Protein AF-A0A368FN47-F1 (afdb_monomer_lite)

InterPro domains:
  IPR036249 Thioredoxin-like superfamily [SSF52833] (156-264)
  IPR040090 Thioredoxin domain-containing protein 16 [PTHR22699] (63-420)

Sequence (434 aa):
LGLACTETLHDLQLILQKIVSKGLIPLQISCVEDSEHYRCGDYQPEGSYHYLVIEDSAKGAAVYSLERKLNEKNPGATEMAILDALSRHSPHSLTLYASPEADKEVGFVRALSAKELQTINKPPPVEMELFSPTELDLIDTDLLEFRNGEDLDAVEHNLVSYASEKQFNEALNANKELFVLFWSHVHTVSLHAFNLWARTSKKANFGKASHLDVILAHVECHKHADFCHGLTRKDFHTVVAYRDGQNIGSTYYMRDEDFYLQWMYLMLSGPLIELRSDEDVKNAKKGMMFGSVPHPVTIGTFPDRDCTAYQHFSISADRFHGRYFMAVRIDIKPGSTPTVSTYRPFEKQRRRDYEGKFDPASLMGFISTASFPSVVDITNGFTTNLLFRQHRKIAILVASSSFSNASYVSLASRKDARKLAVFTYLDRFVTHPY

Radius of gyration: 25.75 Å; chains: 1; bounding box: 53×81×62 Å

Secondary structure (DSSP, 8-state):
--SSSHHHHHHHHHHHHHH--S--------TTT-TT-GGGGGS-SSS-EEEEEEEETTTEEEEEEEEHHHHTT-HHHHHHHHHHHHHTTSSS-GGGG--TTGGGS----EEPPHHHHHHS-PPPPPP--SS-TTSTTPBPHHHHTTS--TTTT-----PEE--SHHHHHHHHHH-SEEEEEEE-TTSHHHHHHHHHHHHHHHH--HHHHSS--EEEEEEETTT-TTTTTT--TTGGG-EEEEETTEEEEEE-SB--HHHHHHHHHHHHH-SSEE--SHHHHHHHHTT--TTPSP--EEEEEES-SSSHHHHHHHHHHHHTTTTSEEEEEE--STTPPPEEEEE-TTSSS-EEE--S-S-HHHHHHHHHHHHS-SSEE-TT----HHHHS-SSEEEEEEE-TTS--HHHHHHHTSHHHHHHEEEEEEETT-----

Foldseek 3Di:
DDDQQPPLVVVVVVLCVVVPVDDDDDDDDDCVVVVLPLCVVLFDPDFQWDWDWDAAPVPGIWIKTFHCVQQVPFSLQQNLQVQQVVCVRDPHRSSVSRDPRNVPYHHDMDIDDPVNSVVGPGDDQQAFDPAFPLQQFFADLVVQQPDDLPCLQVQAADAAEDQAPVVVQVCLQVFFKEKEAEAEPVGSSLSNLNSQLRVLRVVDDDPPPDPHRHHYHYYHCNNRVVRCPPDDPQSSNKIWMHGNNHTLDIDSTHDHSLSVNLLVLLSVCDLEHEQDDVVSVVCQLLQNDPNHDRAKEKEKEELDCVDSLNVLVSVLSSVCRSRHHYYYYHRVDPPDDIWMWIAGNPAPPGIDTDPDDSNNSNVNSCRRVVRDALEAEQAVHGNHCSQVVDPAAEAEDEEAPPDDCPVVSVLSPDPVSVVRYHHYYYHNPPPDPD

pLDDT: mean 81.01, std 15.06, range [23.81, 98.0]

Structure (mmCIF, N/CA/C/O backbone):
data_AF-A0A368FN47-F1
#
_entry.id   AF-A0A368FN47-F1
#
loop_
_atom_site.group_PDB
_atom_site.id
_atom_site.type_symbol
_atom_site.label_atom_id
_atom_site.label_alt_id
_atom_site.label_comp_id
_atom_site.label_asym_id
_atom_site.label_entity_id
_atom_site.label_seq_id
_atom_site.pdbx_PDB_ins_code
_atom_site.Cartn_x
_atom_site.Cartn_y
_atom_site.Cartn_z
_atom_site.occupancy
_atom_site.B_iso_or_equiv
_atom_site.auth_seq_id
_atom_site.auth_comp_id
_atom_site.auth_asym_id
_atom_site.auth_atom_id
_atom_site.pdbx_PDB_model_num
ATOM 1 N N . LEU A 1 1 ? -17.629 -24.288 20.082 1.00 33.06 1 LEU A N 1
ATOM 2 C CA . LEU A 1 1 ? -16.755 -25.156 19.250 1.00 33.06 1 LEU A CA 1
ATOM 3 C C . LEU A 1 1 ? -15.843 -26.045 20.106 1.00 33.06 1 LEU A C 1
ATOM 5 O O . LEU A 1 1 ? -14.665 -25.773 20.237 1.00 33.06 1 LEU A O 1
ATOM 9 N N . GLY A 1 2 ? -16.407 -27.064 20.764 1.00 23.81 2 GLY A N 1
ATOM 10 C CA . GLY A 1 2 ? -15.672 -27.893 21.728 1.00 23.81 2 GLY A CA 1
ATOM 11 C C . GLY A 1 2 ? -15.013 -29.127 21.104 1.00 23.81 2 GLY A C 1
ATOM 12 O O . GLY A 1 2 ? -15.692 -29.894 20.428 1.00 23.81 2 GLY A O 1
ATOM 13 N N . LEU A 1 3 ? -13.716 -29.287 21.375 1.00 24.83 3 LEU A N 1
ATOM 14 C CA . LEU A 1 3 ? -12.998 -30.473 21.883 1.00 24.83 3 LEU A CA 1
ATOM 15 C C . LEU A 1 3 ? -13.134 -31.877 21.251 1.00 24.83 3 LEU A C 1
ATOM 17 O O . LEU A 1 3 ? -12.485 -32.782 21.752 1.00 24.83 3 LEU A O 1
ATOM 21 N N . ALA A 1 4 ? -13.878 -32.105 20.165 1.00 29.77 4 ALA A N 1
ATOM 22 C CA . ALA A 1 4 ? -13.968 -33.455 19.564 1.00 29.77 4 ALA A CA 1
ATOM 23 C C . ALA A 1 4 ? -13.181 -33.652 18.250 1.00 29.77 4 ALA A C 1
ATOM 25 O O . ALA A 1 4 ? -13.100 -34.768 17.754 1.00 29.77 4 ALA A O 1
ATOM 26 N N . CYS A 1 5 ? -12.602 -32.592 17.677 1.00 39.97 5 CYS A N 1
ATOM 27 C CA . CYS A 1 5 ? -11.922 -32.649 16.373 1.00 39.97 5 CYS A CA 1
ATOM 28 C C . CYS A 1 5 ? -10.387 -32.719 16.455 1.00 39.97 5 CYS A C 1
ATOM 30 O O . CYS A 1 5 ? -9.741 -32.814 15.419 1.00 39.97 5 CYS A O 1
ATOM 32 N N . THR A 1 6 ? -9.784 -32.600 17.638 1.00 43.91 6 THR A N 1
ATOM 33 C CA . THR A 1 6 ? -8.341 -32.343 17.789 1.00 43.91 6 THR A CA 1
ATOM 34 C C . THR A 1 6 ? -7.462 -33.543 17.439 1.00 43.91 6 THR A C 1
ATOM 36 O O . THR A 1 6 ? -6.499 -33.375 16.699 1.00 43.91 6 THR A O 1
ATOM 39 N N . GLU A 1 7 ? -7.799 -34.744 17.911 1.00 44.16 7 GLU A N 1
ATOM 40 C CA . GLU A 1 7 ? -7.008 -35.956 17.633 1.00 44.16 7 GLU A CA 1
ATOM 41 C C . GLU A 1 7 ? -7.224 -36.448 16.194 1.00 44.16 7 GLU A C 1
ATOM 43 O O . GLU A 1 7 ? -6.266 -36.646 15.450 1.00 44.16 7 GLU A O 1
ATOM 48 N N . THR A 1 8 ? -8.480 -36.494 15.740 1.00 51.16 8 THR A N 1
ATOM 49 C CA . THR A 1 8 ? -8.847 -36.957 14.394 1.00 51.16 8 THR A CA 1
ATOM 50 C C . THR A 1 8 ? -8.214 -36.126 13.275 1.00 51.16 8 THR A C 1
ATOM 52 O O . THR A 1 8 ? -7.807 -36.670 12.251 1.00 51.16 8 THR A O 1
ATOM 55 N N . LEU A 1 9 ? -8.116 -34.798 13.442 1.00 53.53 9 LEU A N 1
ATOM 56 C CA . LEU A 1 9 ? -7.470 -33.930 12.449 1.00 53.53 9 LEU A CA 1
ATOM 57 C C . LEU A 1 9 ? -5.953 -34.107 12.420 1.00 53.53 9 LEU A C 1
ATOM 59 O O . LEU A 1 9 ? -5.371 -33.986 11.345 1.00 53.53 9 LEU A O 1
ATOM 63 N N . HIS A 1 10 ? -5.315 -34.386 13.558 1.00 54.47 10 HIS A N 1
ATOM 64 C CA . HIS A 1 10 ? -3.872 -34.611 13.614 1.00 54.47 10 HIS A CA 1
ATOM 65 C C . HIS A 1 10 ? -3.478 -35.923 12.919 1.00 54.47 10 HIS A C 1
ATOM 67 O O . HIS A 1 10 ? -2.545 -35.949 12.113 1.00 54.47 10 HIS A O 1
ATOM 73 N N . ASP A 1 11 ? -4.250 -36.987 13.135 1.00 57.22 11 ASP A N 1
ATOM 74 C CA . ASP A 1 11 ? -4.027 -38.273 12.470 1.00 57.22 11 ASP A CA 1
ATOM 75 C C . ASP A 1 11 ? -4.303 -38.189 10.960 1.00 57.22 11 ASP A C 1
ATOM 77 O O . ASP A 1 11 ? -3.493 -38.642 10.144 1.00 57.22 11 ASP A O 1
ATOM 81 N N . LEU A 1 12 ? -5.371 -37.488 10.563 1.00 58.44 12 LEU A N 1
ATOM 82 C CA . LEU A 1 12 ? -5.640 -37.156 9.161 1.00 58.44 12 LEU A CA 1
ATOM 83 C C . LEU A 1 12 ? -4.515 -36.338 8.521 1.00 58.44 12 LEU A C 1
ATOM 85 O O . LEU A 1 12 ? -4.186 -36.565 7.359 1.00 58.44 12 LEU A O 1
ATOM 89 N N . GLN A 1 13 ? -3.907 -35.394 9.245 1.00 60.94 13 GLN A N 1
ATOM 90 C CA . GLN A 1 13 ? -2.781 -34.601 8.741 1.00 60.94 13 GLN A CA 1
ATOM 91 C C . GLN A 1 13 ? -1.575 -35.483 8.419 1.00 60.94 13 GLN A C 1
ATOM 93 O O . GLN A 1 13 ? -0.986 -35.329 7.350 1.00 60.94 13 GLN A O 1
ATOM 98 N N . LEU A 1 14 ? -1.228 -36.427 9.298 1.00 60.22 14 LEU A N 1
ATOM 99 C CA . LEU A 1 14 ? -0.121 -37.362 9.073 1.00 60.22 14 LEU A CA 1
ATOM 100 C C . LEU A 1 14 ? -0.379 -38.283 7.874 1.00 60.22 14 LEU A C 1
ATOM 102 O O . LEU A 1 14 ? 0.548 -38.611 7.129 1.00 60.22 14 LEU A O 1
ATOM 106 N N . ILE A 1 15 ? -1.634 -38.685 7.669 1.00 59.16 15 ILE A N 1
ATOM 107 C CA . ILE A 1 15 ? -2.058 -39.491 6.518 1.00 59.16 15 ILE A CA 1
ATOM 108 C C . ILE A 1 15 ? -1.993 -38.653 5.230 1.00 59.16 15 ILE A C 1
ATOM 110 O O . ILE A 1 15 ? -1.363 -39.063 4.255 1.00 59.16 15 ILE A O 1
ATOM 114 N N . LEU A 1 16 ? -2.550 -37.439 5.233 1.00 56.25 16 LEU A N 1
ATOM 115 C CA . LEU A 1 16 ? -2.591 -36.547 4.069 1.00 56.25 16 LEU A CA 1
ATOM 116 C C . LEU A 1 16 ? -1.204 -36.025 3.666 1.00 56.25 16 LEU A C 1
ATOM 118 O O . LEU A 1 16 ? -0.924 -35.943 2.473 1.00 56.25 16 LEU A O 1
ATOM 122 N N . GLN A 1 17 ? -0.307 -35.746 4.618 1.00 58.97 17 GLN A N 1
ATOM 123 C CA . GLN A 1 17 ? 1.086 -35.361 4.338 1.00 58.97 17 GLN A CA 1
ATOM 124 C C . GLN A 1 17 ? 1.884 -36.477 3.652 1.00 58.97 17 GLN A C 1
ATOM 126 O O . GLN A 1 17 ? 2.775 -36.194 2.853 1.00 58.97 17 GLN A O 1
ATOM 131 N N . LYS A 1 18 ? 1.569 -37.748 3.933 1.00 56.00 18 LYS A N 1
ATOM 132 C CA . LYS A 1 18 ? 2.198 -38.896 3.258 1.00 56.00 18 LYS A CA 1
ATOM 133 C C . LYS A 1 18 ? 1.687 -39.100 1.831 1.00 56.00 18 LYS A C 1
ATOM 135 O O . LYS A 1 18 ? 2.400 -39.683 1.019 1.00 56.00 18 LYS A O 1
ATOM 140 N N . ILE A 1 19 ? 0.470 -38.646 1.531 1.00 51.50 19 ILE A N 1
ATOM 141 C CA . ILE A 1 19 ? -0.218 -38.895 0.255 1.00 51.50 19 ILE A CA 1
ATOM 142 C C . ILE A 1 19 ? -0.061 -37.714 -0.709 1.00 51.50 19 ILE A C 1
ATOM 144 O O . ILE A 1 19 ? 0.138 -37.906 -1.907 1.00 51.50 19 ILE A O 1
ATOM 148 N N . VAL A 1 20 ? -0.122 -36.485 -0.197 1.00 46.91 20 VAL A N 1
ATOM 149 C CA . VAL A 1 20 ? -0.069 -35.254 -0.987 1.00 46.91 20 VAL A CA 1
ATOM 150 C C . VAL A 1 20 ? 1.291 -34.603 -0.762 1.00 46.91 20 VAL A C 1
ATOM 152 O O . VAL A 1 20 ? 1.504 -33.882 0.207 1.00 46.91 20 VAL A O 1
ATOM 155 N N . SER A 1 21 ? 2.229 -34.831 -1.681 1.00 38.84 21 SER A N 1
ATOM 156 C CA . SER A 1 21 ? 3.610 -34.318 -1.628 1.00 38.84 21 SER A CA 1
ATOM 157 C C . SER A 1 21 ? 3.747 -32.785 -1.732 1.00 38.84 21 SER A C 1
ATOM 159 O O . SER A 1 21 ? 4.851 -32.277 -1.930 1.00 38.84 21 SER A O 1
ATOM 161 N N . LYS A 1 22 ? 2.653 -32.019 -1.599 1.00 38.44 22 LYS A N 1
ATOM 162 C CA . LYS A 1 22 ? 2.645 -30.552 -1.659 1.00 38.44 22 LYS A CA 1
ATOM 163 C C . LYS A 1 22 ? 1.652 -29.927 -0.669 1.00 38.44 22 LYS A C 1
ATOM 165 O O . LYS A 1 22 ? 0.445 -30.018 -0.849 1.00 38.44 22 LYS A O 1
ATOM 170 N N . GLY A 1 23 ? 2.197 -29.201 0.309 1.00 46.88 23 GLY A N 1
ATOM 171 C CA . GLY A 1 23 ? 1.716 -27.866 0.689 1.00 46.88 23 GLY A CA 1
ATOM 172 C C . GLY A 1 23 ? 0.364 -27.712 1.390 1.00 46.88 23 GLY A C 1
ATOM 173 O O . GLY A 1 23 ? -0.239 -26.654 1.244 1.00 46.88 23 GLY A O 1
ATOM 174 N N . LEU A 1 24 ? -0.119 -28.687 2.166 1.00 44.19 24 LEU A N 1
ATOM 175 C CA . LEU A 1 24 ? -1.208 -28.412 3.114 1.00 44.19 24 LEU A CA 1
ATOM 176 C C . LEU A 1 24 ? -0.642 -27.645 4.321 1.00 44.19 24 LEU A C 1
ATOM 178 O O . LEU A 1 24 ? 0.086 -28.217 5.129 1.00 44.19 24 LEU A O 1
ATOM 182 N N . ILE A 1 25 ? -0.974 -26.356 4.441 1.00 45.34 25 ILE A N 1
ATOM 183 C CA . ILE A 1 25 ? -0.732 -25.553 5.649 1.00 45.34 25 ILE A CA 1
ATOM 184 C C . ILE A 1 25 ? -2.062 -25.480 6.412 1.00 45.34 25 ILE A C 1
ATOM 186 O O . ILE A 1 25 ? -2.917 -24.662 6.065 1.00 45.34 25 ILE A O 1
ATOM 190 N N . PRO A 1 26 ? -2.305 -26.354 7.404 1.00 51.38 26 PRO A N 1
ATOM 191 C CA . PRO A 1 26 ? -3.544 -26.311 8.161 1.00 51.38 26 PRO A CA 1
ATOM 192 C C . PRO A 1 26 ? -3.530 -25.125 9.132 1.00 51.38 26 PRO A C 1
ATOM 194 O O . PRO A 1 26 ? -2.613 -24.975 9.936 1.00 51.38 26 PRO A O 1
ATOM 197 N N . LEU A 1 27 ? -4.584 -24.310 9.092 1.00 50.06 27 LEU A N 1
ATOM 198 C CA . LEU A 1 27 ? -4.884 -23.328 10.130 1.00 50.06 27 LEU A CA 1
ATOM 199 C C . LEU A 1 27 ? -6.083 -23.836 10.933 1.00 50.06 27 LEU A C 1
ATOM 201 O O . LEU A 1 27 ? -7.222 -23.774 10.468 1.00 50.06 27 LEU A O 1
ATOM 205 N N . GLN A 1 28 ? -5.822 -24.364 12.128 1.00 60.69 28 GLN A N 1
ATOM 206 C CA . GLN A 1 28 ? -6.863 -24.802 13.052 1.00 60.69 28 GLN A CA 1
ATOM 207 C C . GLN A 1 28 ? -7.234 -23.653 13.989 1.00 60.69 28 GLN A C 1
ATOM 209 O O . GLN A 1 28 ? -6.372 -23.079 14.645 1.00 60.69 28 GLN A O 1
ATOM 214 N N . ILE A 1 29 ? -8.525 -23.326 14.051 1.00 58.56 29 ILE A N 1
ATOM 215 C CA . ILE A 1 29 ? -9.045 -22.228 14.870 1.00 58.56 29 ILE A CA 1
ATOM 216 C C . ILE A 1 29 ? -10.121 -22.789 15.792 1.00 58.56 29 ILE A C 1
ATOM 218 O O . ILE A 1 29 ? -11.142 -23.302 15.329 1.00 58.56 29 ILE A O 1
ATOM 222 N N . SER A 1 30 ? -9.888 -22.692 17.099 1.00 61.06 30 SER A N 1
ATOM 223 C CA . SER A 1 30 ? -10.797 -23.166 18.143 1.00 61.06 30 SER A CA 1
ATOM 224 C C . SER A 1 30 ? -11.389 -21.974 18.887 1.00 61.06 30 SER A C 1
ATOM 226 O O . SER A 1 30 ? -10.817 -21.502 19.858 1.00 61.06 30 SER A O 1
ATOM 228 N N . CYS A 1 31 ? -12.576 -21.509 18.489 1.00 58.16 31 CYS A N 1
ATOM 229 C CA . CYS A 1 31 ? -13.239 -20.371 19.153 1.00 58.16 31 CYS A CA 1
ATOM 230 C C . CYS A 1 31 ? -13.779 -20.676 20.565 1.00 58.16 31 CYS A C 1
ATOM 232 O O . CYS A 1 31 ? -14.577 -19.911 21.098 1.00 58.16 31 CYS A O 1
ATOM 234 N N . VAL A 1 32 ? -13.449 -21.837 21.139 1.00 56.22 32 VAL A N 1
ATOM 235 C CA . VAL A 1 32 ? -13.747 -22.174 22.546 1.00 56.22 32 VAL A CA 1
ATOM 236 C C . VAL A 1 32 ? -12.512 -22.056 23.403 1.00 56.22 32 VAL A C 1
ATOM 238 O O . VAL A 1 32 ? -12.611 -21.576 24.524 1.00 56.22 32 VAL A O 1
ATOM 241 N N . GLU A 1 33 ? -11.377 -22.511 22.886 1.00 53.16 33 GLU A N 1
ATOM 242 C CA . GLU A 1 33 ? -10.095 -22.402 23.578 1.00 53.16 33 GLU A CA 1
ATOM 243 C C . GLU A 1 33 ? -9.494 -21.007 23.384 1.00 53.16 33 GLU A C 1
ATOM 245 O O . GLU A 1 33 ? -8.881 -20.474 24.300 1.00 53.16 33 GLU A O 1
ATOM 250 N N . ASP A 1 34 ? -9.752 -20.394 22.228 1.00 57.12 34 ASP A N 1
ATOM 251 C CA . ASP A 1 34 ? -9.380 -19.028 21.883 1.00 57.12 34 ASP A CA 1
ATOM 252 C C . ASP A 1 34 ? -10.606 -18.291 21.321 1.00 57.12 34 ASP A C 1
ATOM 254 O O . ASP A 1 34 ? -10.764 -18.082 20.116 1.00 57.12 34 ASP A O 1
ATOM 258 N N . SER A 1 35 ? -11.541 -17.945 22.213 1.00 54.81 35 SER A N 1
ATOM 259 C CA . SER A 1 35 ? -12.765 -17.210 21.855 1.00 54.81 35 SER A CA 1
ATOM 260 C C . SER A 1 35 ? -12.498 -15.825 21.268 1.00 54.81 35 SER A C 1
ATOM 262 O O . SER A 1 35 ? -13.383 -15.251 20.636 1.00 54.81 35 SER A O 1
ATOM 264 N N . GLU A 1 36 ? -11.293 -15.300 21.478 1.00 50.34 36 GLU A N 1
ATOM 265 C CA . GLU A 1 36 ? -10.853 -13.991 21.011 1.00 50.34 36 GLU A CA 1
ATOM 266 C C . GLU A 1 36 ? -10.121 -14.058 19.661 1.00 50.34 36 GLU A C 1
ATOM 268 O O . GLU A 1 36 ? -9.811 -13.013 19.091 1.00 50.34 36 GLU A O 1
ATOM 273 N N . HIS A 1 37 ? -9.885 -15.253 19.103 1.00 60.81 37 HIS A N 1
ATOM 274 C CA . HIS A 1 37 ? -9.232 -15.406 17.807 1.00 60.81 37 HIS A CA 1
ATOM 275 C C . HIS A 1 37 ? -9.974 -14.610 16.720 1.00 60.81 37 HIS A C 1
ATOM 277 O O . HIS A 1 37 ? -11.171 -14.792 16.495 1.00 60.81 37 HIS A O 1
ATOM 283 N N . TYR A 1 38 ? -9.258 -13.769 15.969 1.00 57.03 38 TYR A N 1
ATOM 284 C CA . TYR A 1 38 ? -9.847 -12.792 15.042 1.00 57.03 38 TYR A CA 1
ATOM 285 C C . TYR A 1 38 ? -10.883 -13.326 14.035 1.00 57.03 38 TYR A C 1
ATOM 287 O O . TYR A 1 38 ? -11.814 -12.610 13.678 1.00 57.03 38 TYR A O 1
ATOM 295 N N . ARG A 1 39 ? -10.748 -14.577 13.577 1.00 59.06 39 ARG A N 1
ATOM 296 C CA . ARG A 1 39 ? -11.700 -15.213 12.637 1.00 59.06 39 ARG A CA 1
ATOM 297 C C . ARG A 1 39 ? -12.957 -15.782 13.295 1.00 59.06 39 ARG A C 1
ATOM 299 O O . ARG A 1 39 ? -13.860 -16.229 12.596 1.00 59.06 39 ARG A O 1
ATOM 306 N N . CYS A 1 40 ? -13.039 -15.798 14.622 1.00 61.09 40 CYS A N 1
ATOM 307 C CA . CYS A 1 40 ? -14.207 -16.316 15.333 1.00 61.09 40 CYS A CA 1
ATOM 308 C C . CYS A 1 40 ? -15.443 -15.429 15.166 1.00 61.09 40 CYS A C 1
ATOM 310 O O . CYS A 1 40 ? -16.562 -15.930 15.237 1.00 61.09 40 CYS A O 1
ATOM 312 N N . GLY A 1 41 ? -15.251 -14.140 14.864 1.00 55.88 41 GLY A N 1
ATOM 313 C CA . GLY A 1 41 ? -16.331 -13.217 14.513 1.00 55.88 41 GLY A CA 1
ATOM 314 C C . GLY A 1 41 ? -16.875 -13.374 13.086 1.00 55.88 41 GLY A C 1
ATOM 315 O O . GLY A 1 41 ? -17.918 -12.797 12.783 1.00 55.88 41 GLY A O 1
ATOM 316 N N . ASP A 1 42 ? -16.208 -14.148 12.221 1.00 56.16 42 ASP A N 1
ATOM 317 C CA . ASP A 1 42 ? -16.596 -14.315 10.810 1.00 56.16 42 ASP A CA 1
ATOM 318 C C . ASP A 1 42 ? -17.756 -15.312 10.616 1.00 56.16 42 ASP A C 1
ATOM 320 O O . ASP A 1 42 ? -18.324 -15.409 9.526 1.00 56.16 42 ASP A O 1
ATOM 324 N N . TYR A 1 43 ? -18.115 -16.071 11.657 1.00 57.72 43 TYR A N 1
ATOM 325 C CA . TYR A 1 43 ? -19.076 -17.172 11.584 1.00 57.72 43 TYR A CA 1
ATOM 326 C C . TYR A 1 43 ? -20.143 -17.070 12.678 1.00 57.72 43 TYR A C 1
ATOM 328 O O . TYR A 1 43 ? -19.970 -16.377 13.678 1.00 57.72 43 TYR A O 1
ATOM 336 N N . GLN A 1 44 ? -21.278 -17.758 12.492 1.00 54.62 44 GLN A N 1
ATOM 337 C CA . GLN A 1 44 ? -22.365 -17.699 13.473 1.00 54.62 44 GLN A CA 1
ATOM 338 C C . GLN A 1 44 ? -21.911 -18.238 14.847 1.00 54.62 44 GLN A C 1
ATOM 340 O O . GLN A 1 44 ? -21.412 -19.364 14.912 1.00 54.62 44 GLN A O 1
ATOM 345 N N . PRO A 1 45 ? -22.127 -17.480 15.940 1.00 48.66 45 PRO A N 1
ATOM 346 C CA . PRO A 1 45 ? -21.812 -17.924 17.299 1.00 48.66 45 PRO A CA 1
ATOM 347 C C . PRO A 1 45 ? -22.804 -18.977 17.819 1.00 48.66 45 PRO A C 1
ATOM 349 O O . PRO A 1 45 ? -22.489 -19.727 18.743 1.00 48.66 45 PRO A O 1
ATOM 352 N N . GLU A 1 46 ? -23.999 -19.044 17.226 1.00 45.53 46 GLU A N 1
ATOM 353 C CA . GLU A 1 46 ? -25.068 -19.961 17.612 1.00 45.53 46 GLU A CA 1
ATOM 354 C C . GLU A 1 46 ? -25.133 -21.165 16.664 1.00 45.53 46 GLU A C 1
ATOM 356 O O . GLU A 1 46 ? -25.232 -21.031 15.446 1.00 45.53 46 GLU A O 1
ATOM 361 N N . GLY A 1 47 ? -25.094 -22.365 17.247 1.00 52.59 47 GLY A N 1
ATOM 362 C CA . GLY A 1 47 ? -25.098 -23.637 16.527 1.00 52.59 47 GLY A CA 1
ATOM 363 C C . GLY A 1 47 ? -23.774 -24.392 16.638 1.00 52.59 47 GLY A C 1
ATOM 364 O O . GLY A 1 47 ? -22.714 -23.834 16.905 1.00 52.59 47 GLY A O 1
ATOM 365 N N . SER A 1 48 ? -23.835 -25.711 16.493 1.00 51.53 48 SER A N 1
ATOM 366 C CA . SER A 1 48 ? -22.674 -26.582 16.629 1.00 51.53 48 SER A CA 1
ATOM 367 C C . SER A 1 48 ? -22.162 -26.977 15.243 1.00 51.53 48 SER A C 1
ATOM 369 O O . SER A 1 48 ? -22.389 -28.084 14.769 1.00 51.53 48 SER A O 1
ATOM 371 N N . TYR A 1 49 ? -21.499 -26.039 14.569 1.00 60.12 49 TYR A N 1
ATOM 372 C CA . TYR A 1 49 ? -20.948 -26.239 13.226 1.00 60.12 49 TYR A CA 1
ATOM 373 C C . TYR A 1 49 ? -19.424 -26.147 13.261 1.00 60.12 49 TYR A C 1
ATOM 375 O O . TYR A 1 49 ? -18.884 -25.207 13.832 1.00 60.12 49 TYR A O 1
ATOM 383 N N . HIS A 1 50 ? -18.728 -27.081 12.620 1.00 69.31 50 HIS A N 1
ATOM 384 C CA . HIS A 1 50 ? -17.340 -26.885 12.215 1.00 69.31 50 HIS A CA 1
ATOM 385 C C . HIS A 1 50 ? -17.340 -26.428 10.752 1.00 69.31 50 HIS A C 1
ATOM 387 O O . HIS A 1 50 ? -18.041 -27.009 9.925 1.00 69.31 50 HIS A O 1
ATOM 393 N N . TYR A 1 51 ? -16.599 -25.369 10.427 1.00 75.62 51 TYR A N 1
ATOM 394 C CA . TYR A 1 51 ? -16.421 -24.939 9.040 1.00 75.62 51 TYR A CA 1
ATOM 395 C C . TYR A 1 51 ? -15.080 -25.454 8.528 1.00 75.62 51 TYR A C 1
ATOM 397 O O . TYR A 1 51 ? -14.056 -25.276 9.184 1.00 75.62 51 TYR A O 1
ATOM 405 N N . LEU A 1 52 ? -15.091 -26.078 7.354 1.00 77.69 52 LEU A N 1
ATOM 406 C CA . LEU A 1 52 ? -13.894 -26.492 6.632 1.00 77.69 52 LEU A CA 1
ATOM 407 C C . LEU A 1 52 ? -13.784 -25.637 5.370 1.00 77.69 52 LEU A C 1
ATOM 409 O O . LEU A 1 52 ? -14.662 -25.677 4.510 1.00 77.69 52 LEU A O 1
ATOM 413 N N . VAL A 1 53 ? -12.719 -24.844 5.278 1.00 75.81 53 VAL A N 1
ATOM 414 C CA . VAL A 1 53 ? -12.419 -24.024 4.099 1.00 75.81 53 VAL A CA 1
ATOM 415 C C . VAL A 1 53 ? -11.315 -24.714 3.314 1.00 75.81 53 VAL A C 1
ATOM 417 O O . VAL A 1 53 ? -10.249 -24.980 3.863 1.00 75.81 53 VAL A O 1
ATOM 420 N N . ILE A 1 54 ? -11.577 -25.008 2.043 1.00 74.25 54 ILE A N 1
ATOM 421 C CA . ILE A 1 54 ? -10.615 -25.619 1.124 1.00 74.25 54 ILE A CA 1
ATOM 422 C C . ILE A 1 54 ? -10.333 -24.609 0.018 1.00 74.25 54 ILE A C 1
ATOM 424 O O . ILE A 1 54 ? -11.239 -24.244 -0.731 1.00 74.25 54 ILE A O 1
ATOM 428 N N . GLU A 1 55 ? -9.087 -24.155 -0.086 1.00 69.06 55 GLU A N 1
ATOM 429 C CA . GLU A 1 55 ? -8.635 -23.313 -1.193 1.00 69.06 55 GLU A CA 1
ATOM 430 C C . GLU A 1 55 ? -8.117 -24.194 -2.330 1.00 69.06 55 GLU A C 1
ATOM 432 O O . GLU A 1 55 ? -7.049 -24.796 -2.247 1.00 69.06 55 GLU A O 1
ATOM 437 N N . ASP A 1 56 ? -8.906 -24.292 -3.398 1.00 66.88 56 ASP A N 1
ATOM 438 C CA . ASP A 1 56 ? -8.556 -25.028 -4.606 1.00 66.88 56 ASP A CA 1
ATOM 439 C C . ASP A 1 56 ? -8.004 -24.048 -5.648 1.00 66.88 56 ASP A C 1
ATOM 441 O O . ASP A 1 56 ? -8.691 -23.118 -6.072 1.00 66.88 56 ASP A O 1
ATOM 445 N N . SER A 1 57 ? -6.760 -24.257 -6.081 1.00 63.19 57 SER A N 1
ATOM 446 C CA . SER A 1 57 ? -6.106 -23.389 -7.074 1.00 63.19 57 SER A CA 1
ATOM 447 C C . SER A 1 57 ? -6.846 -23.300 -8.419 1.00 63.19 57 SER A C 1
ATOM 449 O O . SER A 1 57 ? -6.708 -22.300 -9.119 1.00 63.19 57 SER A O 1
ATOM 451 N N . ALA A 1 58 ? -7.651 -24.307 -8.774 1.00 67.06 58 ALA A N 1
ATOM 452 C CA . ALA A 1 58 ? -8.417 -24.346 -10.015 1.00 67.06 58 ALA A CA 1
ATOM 453 C C . ALA A 1 58 ? -9.872 -23.884 -9.836 1.00 67.06 58 ALA A C 1
ATOM 455 O O . ALA A 1 58 ? -10.439 -23.277 -10.745 1.00 67.06 58 ALA A O 1
ATOM 456 N N . LYS A 1 59 ? -10.496 -24.185 -8.689 1.00 68.94 59 LYS A N 1
ATOM 457 C CA . LYS A 1 59 ? -11.934 -23.931 -8.446 1.00 68.94 59 LYS A CA 1
ATOM 458 C C . LYS A 1 59 ? -12.219 -22.770 -7.487 1.00 68.94 59 LYS A C 1
ATOM 460 O O . LYS A 1 59 ? -13.379 -22.392 -7.325 1.00 68.94 59 LYS A O 1
ATOM 465 N N . GLY A 1 60 ? -11.187 -22.191 -6.880 1.00 69.88 60 GLY A N 1
ATOM 466 C CA . GLY A 1 60 ? -11.305 -21.185 -5.829 1.00 69.88 60 GLY A CA 1
ATOM 467 C C . GLY A 1 60 ? -11.642 -21.787 -4.461 1.00 69.88 60 GLY A C 1
ATOM 468 O O . GLY A 1 60 ? -11.626 -23.001 -4.263 1.00 69.88 60 GLY A O 1
ATOM 469 N N . ALA A 1 61 ? -11.938 -20.924 -3.489 1.00 74.50 61 ALA A N 1
ATOM 470 C CA . ALA A 1 61 ? -12.263 -21.356 -2.133 1.00 74.50 61 ALA A CA 1
ATOM 471 C C . ALA A 1 61 ? -13.671 -21.970 -2.049 1.00 74.50 61 ALA A C 1
ATOM 473 O O . ALA A 1 61 ? -14.657 -21.352 -2.456 1.00 74.50 61 ALA A O 1
ATOM 474 N N . ALA A 1 62 ? -13.770 -23.157 -1.456 1.00 79.31 62 ALA A N 1
ATOM 475 C CA . ALA A 1 62 ? -15.025 -23.799 -1.087 1.00 79.31 62 ALA A CA 1
ATOM 476 C C . ALA A 1 62 ? -15.156 -23.867 0.438 1.00 79.31 62 ALA A C 1
ATOM 478 O O . ALA A 1 62 ? -14.186 -24.137 1.147 1.00 79.31 62 ALA A O 1
ATOM 479 N N . VAL A 1 63 ? -16.367 -23.631 0.944 1.00 81.94 63 VAL A N 1
ATOM 480 C CA . VAL A 1 63 ? -16.668 -23.690 2.379 1.00 81.94 63 VAL A CA 1
ATOM 481 C C . VAL A 1 63 ? -17.651 -24.820 2.634 1.00 81.94 63 VAL A C 1
ATOM 483 O O . VAL A 1 63 ? -18.722 -24.877 2.028 1.00 81.94 63 VAL A O 1
ATOM 486 N N . TYR A 1 64 ? -17.295 -25.698 3.559 1.00 84.94 64 TYR A N 1
ATOM 487 C CA . TYR A 1 64 ? -18.094 -26.835 3.977 1.00 84.94 64 TYR A CA 1
ATOM 488 C C . TYR A 1 64 ? -18.536 -26.666 5.425 1.00 84.94 64 TYR A C 1
ATOM 490 O O . TYR A 1 64 ? -17.753 -26.247 6.276 1.00 84.94 64 TYR A O 1
ATOM 498 N N . SER A 1 65 ? -19.786 -27.018 5.713 1.00 83.88 65 SER A N 1
ATOM 499 C CA . SER A 1 65 ? -20.284 -27.183 7.074 1.00 83.88 65 SER A CA 1
ATOM 500 C C . SER A 1 65 ? -20.227 -28.652 7.479 1.00 83.88 65 SER A C 1
ATOM 502 O O . SER A 1 65 ? -20.785 -29.518 6.80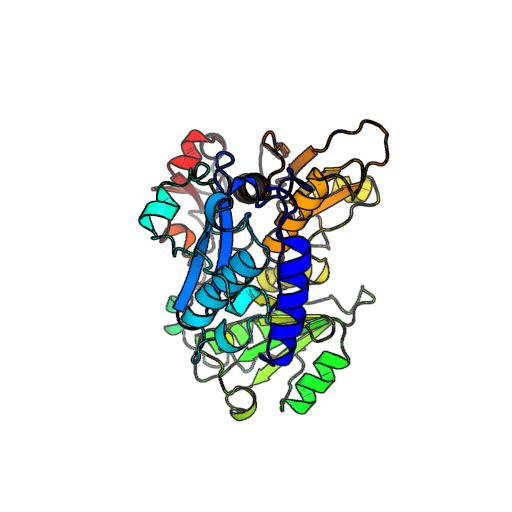0 1.00 83.88 65 SER A O 1
ATOM 504 N N . LEU A 1 66 ? -19.604 -28.895 8.622 1.00 82.19 66 LEU A N 1
ATOM 505 C CA . LEU A 1 66 ? -19.536 -30.160 9.336 1.00 82.19 66 LEU A CA 1
ATOM 506 C C . LEU A 1 66 ? -20.389 -30.001 10.598 1.00 82.19 66 LEU A C 1
ATOM 508 O O . LEU A 1 66 ? -19.957 -29.433 11.605 1.00 82.19 66 LEU A O 1
ATOM 512 N N . GLU A 1 67 ? -21.645 -30.431 10.532 1.00 76.88 67 GLU A N 1
ATOM 513 C CA . GLU A 1 67 ? -22.561 -30.320 11.667 1.00 76.88 67 GLU A CA 1
ATOM 514 C C . GLU A 1 67 ? -22.113 -31.240 12.798 1.00 76.88 67 GLU A C 1
ATOM 516 O O . GLU A 1 67 ? -22.084 -32.463 12.657 1.00 76.88 67 GLU A O 1
ATOM 521 N N . ARG A 1 68 ? -21.791 -30.659 13.953 1.00 72.00 68 ARG A N 1
ATOM 522 C CA . ARG A 1 68 ? -21.299 -31.401 15.112 1.00 72.00 68 ARG A CA 1
ATOM 523 C C . ARG A 1 68 ? -22.326 -32.425 15.587 1.00 72.00 68 ARG A C 1
ATOM 525 O O . ARG A 1 68 ? -21.953 -33.556 15.837 1.00 72.00 68 ARG A O 1
ATOM 532 N N . LYS A 1 69 ? -23.624 -32.093 15.612 1.00 77.50 69 LYS A N 1
ATOM 533 C CA . LYS A 1 69 ? -24.687 -33.045 16.014 1.00 77.50 69 LYS A CA 1
ATOM 534 C C . LYS A 1 69 ? -24.714 -34.325 15.171 1.00 77.50 69 LYS A C 1
ATOM 536 O O . LYS A 1 69 ? -25.175 -35.360 15.648 1.00 77.50 69 LYS A O 1
ATOM 541 N N . LEU A 1 70 ? -24.275 -34.237 13.915 1.00 76.88 70 LEU A N 1
ATOM 542 C CA . LEU A 1 70 ? -24.270 -35.360 12.981 1.00 76.88 70 LEU A CA 1
ATOM 543 C C . LEU A 1 70 ? -22.957 -36.150 13.031 1.00 76.88 70 LEU A C 1
ATOM 545 O O . LEU A 1 70 ? -22.976 -37.344 12.760 1.00 76.88 70 LEU A O 1
ATOM 549 N N . ASN A 1 71 ? -21.851 -35.512 13.424 1.00 78.94 71 ASN A N 1
ATOM 550 C CA . ASN A 1 71 ? -20.508 -36.097 13.368 1.00 78.94 71 ASN A CA 1
ATOM 551 C C . ASN A 1 71 ? -19.866 -36.371 14.747 1.00 78.94 71 ASN A C 1
ATOM 553 O O . ASN A 1 71 ? -18.850 -37.050 14.813 1.00 78.94 71 ASN A O 1
ATOM 557 N N . GLU A 1 72 ? -20.437 -35.887 15.860 1.00 72.31 72 GLU A N 1
ATOM 558 C CA . GLU A 1 72 ? -19.843 -36.012 17.209 1.00 72.31 72 GLU A CA 1
ATOM 559 C C . GLU A 1 72 ? -19.992 -37.397 17.842 1.00 72.31 72 GLU A C 1
ATOM 561 O O . GLU A 1 72 ? -19.376 -37.672 18.868 1.00 72.31 72 GLU A O 1
ATOM 566 N N . LYS A 1 73 ? -20.829 -38.264 17.263 1.00 69.56 73 LYS A N 1
ATOM 567 C CA . LYS A 1 73 ? -21.117 -39.586 17.833 1.00 69.56 73 LYS A CA 1
ATOM 568 C C . LYS A 1 73 ? -19.924 -40.540 17.745 1.00 69.56 73 LYS A C 1
ATOM 570 O O . LYS A 1 73 ? -19.811 -41.417 18.594 1.00 69.56 73 LYS A O 1
ATOM 575 N N . ASN A 1 74 ? -19.064 -40.373 16.738 1.00 71.00 74 ASN A N 1
ATOM 576 C CA . ASN A 1 74 ? -17.856 -41.170 16.538 1.00 71.00 74 ASN A CA 1
ATOM 577 C C . ASN A 1 74 ? -16.777 -40.307 15.840 1.00 71.00 74 ASN A C 1
ATOM 579 O O . ASN A 1 74 ? -17.086 -39.707 14.806 1.00 71.00 74 ASN A O 1
ATOM 583 N N . PRO A 1 75 ? -15.525 -40.256 16.340 1.00 69.44 75 PRO A N 1
ATOM 584 C CA . PRO A 1 75 ? -14.397 -39.630 15.643 1.00 69.44 75 PRO A CA 1
ATOM 585 C C . PRO A 1 75 ? -14.274 -40.032 14.163 1.00 69.44 75 PRO A C 1
ATOM 587 O O . PRO A 1 75 ? -14.037 -39.166 13.319 1.00 69.44 75 PRO A O 1
ATOM 590 N N . GLY A 1 76 ? -14.543 -41.300 13.828 1.00 78.50 76 GLY A N 1
ATOM 591 C CA . GLY A 1 76 ? -14.503 -41.809 12.454 1.00 78.50 76 GLY A CA 1
ATOM 592 C C . GLY A 1 76 ? -15.523 -41.157 11.509 1.00 78.50 76 GLY A C 1
ATOM 593 O O . GLY A 1 76 ? -15.249 -40.992 10.323 1.00 78.50 76 GLY A O 1
ATOM 594 N N . ALA A 1 77 ? -16.665 -40.682 12.021 1.00 83.12 77 ALA A N 1
ATOM 595 C CA . ALA A 1 77 ? -17.641 -39.948 11.211 1.00 83.12 77 ALA A CA 1
ATOM 596 C C . ALA A 1 77 ? -17.109 -38.563 10.804 1.00 83.12 77 ALA A C 1
ATOM 598 O O . ALA A 1 77 ? -17.287 -38.129 9.667 1.00 83.12 77 ALA A O 1
ATOM 599 N N . THR A 1 78 ? -16.403 -37.879 11.709 1.00 80.44 78 THR A N 1
ATOM 600 C CA . THR A 1 78 ? -15.758 -36.595 11.393 1.00 80.44 78 THR A CA 1
ATOM 601 C C . THR A 1 78 ? -14.635 -36.783 10.375 1.00 80.44 78 THR A C 1
ATOM 603 O O . THR A 1 78 ? -14.531 -35.999 9.432 1.00 80.44 78 THR A O 1
ATOM 606 N N . GLU A 1 79 ? -13.836 -37.843 10.524 1.00 81.50 79 GLU A N 1
ATOM 607 C CA . GLU A 1 79 ? -12.796 -38.204 9.560 1.00 81.50 79 GLU A CA 1
ATOM 608 C C . GLU A 1 79 ? -13.378 -38.422 8.159 1.00 81.50 79 GLU A C 1
ATOM 610 O O . GLU A 1 79 ? -12.955 -37.777 7.198 1.00 81.50 79 GLU A O 1
ATOM 615 N N . MET A 1 80 ? -14.407 -39.267 8.057 1.00 85.19 80 MET A N 1
ATOM 616 C CA . MET A 1 80 ? -15.068 -39.573 6.790 1.00 85.19 80 MET A CA 1
ATOM 617 C C . MET A 1 80 ? -15.688 -38.322 6.148 1.00 85.19 80 MET A C 1
ATOM 619 O O . MET A 1 80 ? -15.608 -38.137 4.935 1.00 85.19 80 MET A O 1
ATOM 623 N N . ALA A 1 81 ? -16.247 -37.415 6.955 1.00 86.69 81 ALA A N 1
ATOM 624 C CA . ALA A 1 81 ? -16.812 -36.154 6.480 1.00 86.69 81 ALA A CA 1
ATOM 625 C C . ALA A 1 81 ? -15.735 -35.217 5.896 1.00 86.69 81 ALA A C 1
ATOM 627 O O . ALA A 1 81 ? -15.958 -34.556 4.880 1.00 86.69 81 ALA A O 1
ATOM 628 N N . ILE A 1 82 ? -14.550 -35.169 6.512 1.00 84.94 82 ILE A N 1
ATOM 629 C CA . ILE A 1 82 ? -13.409 -34.391 6.010 1.00 84.94 82 ILE A CA 1
ATOM 630 C C . ILE A 1 82 ? -12.857 -35.019 4.725 1.00 84.94 82 ILE A C 1
ATOM 632 O O . ILE A 1 82 ? -12.632 -34.304 3.746 1.00 84.94 82 ILE A O 1
ATOM 636 N N . LEU A 1 83 ? -12.675 -36.343 4.695 1.00 83.94 83 LEU A N 1
ATOM 637 C CA . LEU A 1 83 ? -12.190 -37.054 3.511 1.00 83.94 83 LEU A CA 1
ATOM 638 C C . LEU A 1 83 ? -13.149 -36.910 2.326 1.00 83.94 83 LEU A C 1
ATOM 640 O O . LEU A 1 83 ? -12.683 -36.690 1.208 1.00 83.94 83 LEU A O 1
ATOM 644 N N . ASP A 1 84 ? -14.465 -36.957 2.544 1.00 87.25 84 ASP A N 1
ATOM 645 C CA . ASP A 1 84 ? -15.457 -36.693 1.494 1.00 87.25 84 ASP A CA 1
ATOM 646 C C . ASP A 1 84 ? -15.338 -35.261 0.946 1.00 87.25 84 ASP A C 1
ATOM 648 O O . ASP A 1 84 ? -15.313 -35.057 -0.270 1.00 87.25 84 ASP A O 1
ATOM 652 N N . ALA A 1 85 ? -15.181 -34.257 1.816 1.00 85.94 85 ALA A N 1
ATOM 653 C CA . ALA A 1 85 ? -14.991 -32.875 1.377 1.00 85.94 85 ALA A CA 1
ATOM 654 C C . ALA A 1 85 ? -13.720 -32.706 0.535 1.00 85.94 85 ALA A C 1
ATOM 656 O O . ALA A 1 85 ? -13.767 -32.116 -0.544 1.00 85.94 85 ALA A O 1
ATOM 657 N N . LEU A 1 86 ? -12.595 -33.263 0.990 1.00 83.06 86 LEU A N 1
ATOM 658 C CA . LEU A 1 86 ? -11.323 -33.199 0.270 1.00 83.06 86 LEU A CA 1
ATOM 659 C C . LEU A 1 86 ? -11.368 -33.983 -1.052 1.00 83.06 86 LEU A C 1
ATOM 661 O O . LEU A 1 86 ? -10.801 -33.538 -2.048 1.00 83.06 86 LEU A O 1
ATOM 665 N N . SER A 1 87 ? -12.101 -35.099 -1.102 1.00 85.00 87 SER A N 1
ATOM 666 C CA . SER A 1 87 ? -12.291 -35.906 -2.318 1.00 85.00 87 SER A CA 1
ATOM 667 C C . SER A 1 87 ? -12.908 -35.103 -3.465 1.00 85.00 87 SER A C 1
ATOM 669 O O . SER A 1 87 ? -12.571 -35.324 -4.623 1.00 85.00 87 SER A O 1
ATOM 671 N N . ARG A 1 88 ? -13.757 -34.111 -3.168 1.00 85.50 88 ARG A N 1
ATOM 672 C CA . ARG A 1 88 ? -14.381 -33.225 -4.176 1.00 85.50 88 ARG A CA 1
ATOM 673 C C . ARG A 1 88 ? -13.387 -32.254 -4.834 1.00 85.50 88 ARG A C 1
ATOM 675 O O . ARG A 1 88 ? -13.667 -31.696 -5.904 1.00 85.50 88 ARG A O 1
ATOM 682 N N . HIS A 1 89 ? -12.232 -32.066 -4.201 1.00 79.94 89 HIS A N 1
ATOM 683 C CA . HIS A 1 89 ? -11.120 -31.225 -4.648 1.00 79.94 89 HIS A CA 1
ATOM 684 C C . HIS A 1 89 ? -9.894 -32.040 -5.084 1.00 79.94 89 HIS A C 1
ATOM 686 O O . HIS A 1 89 ? -8.858 -31.473 -5.415 1.00 79.94 89 HIS A O 1
ATOM 692 N N . SER A 1 90 ? -10.016 -33.367 -5.123 1.00 74.69 90 SER A N 1
ATOM 693 C CA . SER A 1 90 ? -8.968 -34.292 -5.542 1.00 74.69 90 SER A CA 1
ATOM 694 C C . SER A 1 90 ? -9.379 -35.016 -6.834 1.00 74.69 90 SER A C 1
ATOM 696 O O . SER A 1 90 ? -10.568 -35.250 -7.054 1.00 74.69 90 SER A O 1
ATOM 698 N N . PRO A 1 91 ? -8.428 -35.415 -7.701 1.00 75.56 91 PRO A N 1
ATOM 699 C CA . PRO A 1 91 ? -8.713 -36.289 -8.843 1.00 75.56 91 PRO A CA 1
ATOM 700 C C . PRO A 1 91 ? -9.250 -37.673 -8.443 1.00 75.56 91 PRO A C 1
ATOM 702 O O . PRO A 1 91 ? -9.892 -38.344 -9.251 1.00 75.56 91 PRO A O 1
ATOM 705 N N . HIS A 1 92 ? -8.976 -38.109 -7.210 1.00 77.69 92 HIS A N 1
ATOM 706 C CA . HIS A 1 92 ? -9.357 -39.420 -6.686 1.00 77.69 92 HIS A CA 1
ATOM 707 C C . HIS A 1 92 ? -10.018 -39.300 -5.313 1.00 77.69 92 HIS A C 1
ATOM 709 O O . HIS A 1 92 ? -9.683 -38.402 -4.535 1.00 77.69 92 HIS A O 1
ATOM 715 N N . SER A 1 93 ? -10.920 -40.240 -5.006 1.00 83.75 93 SER A N 1
ATOM 716 C CA . SER A 1 93 ? -11.564 -40.307 -3.693 1.00 83.75 93 SER A CA 1
ATOM 717 C C . SER A 1 93 ? -10.525 -40.564 -2.610 1.00 83.75 93 SER A C 1
ATOM 719 O O . SER A 1 93 ? -9.837 -41.583 -2.631 1.00 83.75 93 SER A O 1
ATOM 721 N N . LEU A 1 94 ? -10.427 -39.647 -1.656 1.00 82.31 94 LEU A N 1
ATOM 722 C CA . LEU A 1 94 ? -9.543 -39.763 -0.504 1.00 82.31 94 LEU A CA 1
ATOM 723 C C . LEU A 1 94 ? -10.165 -40.593 0.623 1.00 82.31 94 LEU A C 1
ATOM 725 O O . LEU A 1 94 ? -9.453 -41.003 1.531 1.00 82.31 94 LEU A O 1
ATOM 729 N N . THR A 1 95 ? -11.460 -40.912 0.542 1.00 83.94 95 THR A N 1
ATOM 730 C CA . THR A 1 95 ? -12.131 -41.830 1.480 1.00 83.94 95 THR A CA 1
ATOM 731 C C . THR A 1 95 ? -11.505 -43.228 1.503 1.00 83.94 95 THR A C 1
ATOM 733 O O . THR A 1 95 ? -11.618 -43.926 2.499 1.00 83.94 95 THR A O 1
ATOM 736 N N . LEU A 1 96 ? -10.775 -43.616 0.450 1.00 81.38 96 LEU A N 1
ATOM 737 C CA . LEU A 1 96 ? -10.001 -44.864 0.387 1.00 81.38 96 LEU A CA 1
ATOM 738 C C . LEU A 1 96 ? -8.866 -44.934 1.424 1.00 81.38 96 LEU A C 1
ATOM 740 O O . LEU A 1 96 ? -8.315 -46.007 1.652 1.00 81.38 96 LEU A O 1
ATOM 744 N N . TYR A 1 97 ? -8.497 -43.797 2.014 1.00 81.00 97 TYR A N 1
ATOM 745 C CA . TYR A 1 97 ? -7.472 -43.689 3.051 1.00 81.00 97 TYR A CA 1
ATOM 746 C C . TYR A 1 97 ? -8.060 -43.545 4.457 1.00 81.00 97 TYR A C 1
ATOM 748 O O . TYR A 1 97 ? -7.318 -43.218 5.381 1.00 81.00 97 TYR A O 1
ATOM 756 N N . ALA A 1 98 ? -9.371 -43.754 4.609 1.00 81.38 98 ALA A N 1
ATOM 757 C CA . ALA A 1 98 ? -10.028 -43.735 5.904 1.00 81.38 98 ALA A CA 1
ATOM 758 C C . ALA A 1 98 ? -9.401 -44.765 6.855 1.00 81.38 98 ALA A C 1
ATOM 760 O O . ALA A 1 98 ? -9.038 -45.875 6.452 1.00 81.38 98 ALA A O 1
ATOM 761 N N . SER A 1 99 ? -9.294 -44.397 8.129 1.00 81.69 99 SER A N 1
ATOM 762 C CA . SER A 1 99 ? -8.958 -45.329 9.200 1.00 81.69 99 SER A CA 1
ATOM 763 C C . SER A 1 99 ? -9.946 -46.511 9.237 1.00 81.69 99 SER A C 1
ATOM 765 O O . SER A 1 99 ? -11.098 -46.373 8.812 1.00 81.69 99 SER A O 1
ATOM 767 N N . PRO A 1 100 ? -9.549 -47.689 9.758 1.00 83.50 100 PRO A N 1
ATOM 768 C CA . PRO A 1 100 ? -10.458 -48.830 9.922 1.00 83.50 100 PRO A CA 1
ATOM 769 C C . PRO A 1 100 ? -11.726 -48.508 10.727 1.00 83.50 100 PRO A C 1
ATOM 771 O O . PRO A 1 100 ? -12.759 -49.169 10.572 1.00 83.50 100 PRO A O 1
ATOM 774 N N . GLU A 1 101 ? -11.631 -47.523 11.617 1.00 80.00 101 GLU A N 1
ATOM 775 C CA . GLU A 1 101 ? -12.725 -46.966 12.397 1.00 80.00 101 GLU A CA 1
ATOM 776 C C . GLU A 1 101 ? -13.629 -46.071 11.538 1.00 80.00 101 GLU A C 1
ATOM 778 O O . GLU A 1 101 ? -14.847 -46.213 11.606 1.00 80.00 101 GLU A O 1
ATOM 783 N N . ALA A 1 102 ? -13.060 -45.193 10.706 1.00 83.19 102 ALA A N 1
ATOM 784 C CA . ALA A 1 102 ? -13.810 -44.293 9.830 1.00 83.19 102 ALA A CA 1
ATOM 785 C C . ALA A 1 102 ? -14.464 -44.994 8.631 1.00 83.19 102 ALA A C 1
ATOM 787 O O . ALA A 1 102 ? -15.559 -44.605 8.236 1.00 83.19 102 ALA A O 1
ATOM 788 N N . ASP A 1 103 ? -13.855 -46.051 8.086 1.00 85.06 103 ASP A N 1
ATOM 789 C CA . ASP A 1 103 ? -14.375 -46.816 6.936 1.00 85.06 103 ASP A CA 1
ATOM 790 C C . ASP A 1 103 ? -15.749 -47.466 7.211 1.00 85.06 103 ASP A C 1
ATOM 792 O O . ASP A 1 103 ? -16.502 -47.806 6.299 1.00 85.06 103 ASP A O 1
ATOM 796 N N . LYS A 1 104 ? -16.115 -47.608 8.491 1.00 86.38 104 LYS A N 1
ATOM 797 C CA . LYS A 1 104 ? -17.408 -48.157 8.935 1.00 86.38 104 LYS A CA 1
ATOM 798 C C . LYS A 1 104 ? -18.451 -47.090 9.251 1.00 86.38 104 LYS A C 1
ATOM 800 O O . LYS A 1 104 ? -19.584 -47.432 9.588 1.00 86.38 104 LYS A O 1
ATOM 805 N N . GLU A 1 105 ? -18.077 -45.820 9.173 1.00 86.56 105 GLU A N 1
ATOM 806 C CA . GLU A 1 105 ? -18.891 -44.696 9.610 1.00 86.56 105 GLU A CA 1
ATOM 807 C C . GLU A 1 105 ? -19.353 -43.845 8.428 1.00 86.56 105 GLU A C 1
ATOM 809 O O . GLU A 1 105 ? -18.720 -43.775 7.376 1.00 86.56 105 GLU A O 1
ATOM 814 N N . VAL A 1 106 ? -20.480 -43.157 8.612 1.00 84.38 106 VAL A N 1
ATOM 815 C CA . VAL A 1 106 ? -20.987 -42.189 7.634 1.00 84.38 106 VAL A CA 1
ATOM 816 C C . VAL A 1 106 ? -20.726 -40.787 8.158 1.00 84.38 106 VAL A C 1
ATOM 818 O O . VAL A 1 106 ? -21.333 -40.355 9.138 1.00 84.38 106 VAL A O 1
ATOM 821 N N . GLY A 1 107 ? -19.832 -40.071 7.479 1.00 85.00 107 GLY A N 1
ATOM 822 C CA . GLY A 1 107 ? -19.556 -38.667 7.748 1.00 85.00 107 GLY A CA 1
ATOM 823 C C . GLY A 1 107 ? -20.511 -37.732 7.015 1.00 85.00 107 GLY A C 1
ATOM 824 O O . GLY A 1 107 ? -20.754 -37.883 5.818 1.00 85.00 107 GLY A O 1
ATOM 825 N N . PHE A 1 108 ? -21.039 -36.732 7.718 1.00 85.56 108 PHE A N 1
ATOM 826 C CA . PHE A 1 108 ? -21.941 -35.734 7.152 1.00 85.56 108 PHE A CA 1
ATOM 827 C C . PHE A 1 108 ? -21.196 -34.436 6.862 1.00 85.56 108 PHE A C 1
ATOM 829 O O . PHE A 1 108 ? -20.839 -33.688 7.776 1.00 85.56 108 PHE A O 1
ATOM 836 N N . VAL A 1 109 ? -21.030 -34.133 5.575 1.00 87.69 109 VAL A N 1
ATOM 837 C CA . VAL A 1 109 ? -20.459 -32.869 5.111 1.00 87.69 109 VAL A CA 1
ATOM 838 C C . VAL A 1 109 ? -21.316 -32.234 4.027 1.00 87.69 109 VAL A C 1
ATOM 840 O O . VAL A 1 109 ? -21.873 -32.903 3.153 1.00 87.69 109 VAL A O 1
ATOM 843 N N . ARG A 1 110 ? -21.433 -30.908 4.083 1.00 88.44 110 ARG A N 1
ATOM 844 C CA . ARG A 1 110 ? -22.269 -30.143 3.160 1.00 88.44 110 ARG A CA 1
ATOM 845 C C . ARG A 1 110 ? -21.529 -28.914 2.665 1.00 88.44 110 ARG A C 1
ATOM 847 O O . ARG A 1 110 ? -21.067 -28.111 3.466 1.00 88.44 110 ARG A O 1
ATOM 854 N N . ALA A 1 111 ? -21.442 -28.755 1.347 1.00 86.25 111 ALA A N 1
ATOM 855 C CA . ALA A 1 111 ? -20.939 -27.526 0.744 1.00 86.25 111 ALA A CA 1
ATOM 856 C C . ALA A 1 111 ? -21.957 -26.396 0.949 1.00 86.25 111 ALA A C 1
ATOM 858 O O . ALA A 1 111 ? -23.152 -26.585 0.704 1.00 86.25 111 ALA A O 1
ATOM 859 N N . LEU A 1 112 ? -21.487 -25.232 1.387 1.00 82.94 112 LEU A N 1
ATOM 860 C CA . LEU A 1 112 ? -22.315 -24.045 1.561 1.00 82.94 112 LEU A CA 1
ATOM 861 C C . LEU A 1 112 ? -22.376 -23.257 0.259 1.00 82.94 112 LEU A C 1
ATOM 863 O O . LEU A 1 112 ? -21.352 -22.949 -0.352 1.00 82.94 112 LEU A O 1
ATOM 867 N N . SER A 1 113 ? -23.586 -22.899 -0.163 1.00 81.94 113 SER A N 1
ATOM 868 C CA . SER A 1 113 ? -23.759 -22.019 -1.314 1.00 81.94 113 SER A CA 1
ATOM 869 C C . SER A 1 113 ? -23.361 -20.579 -0.977 1.00 81.94 113 SER A C 1
ATOM 871 O O . SER A 1 113 ? -23.452 -20.133 0.168 1.00 81.94 113 SER A O 1
ATOM 873 N N . ALA A 1 114 ? -23.012 -19.794 -2.000 1.00 76.38 114 ALA A N 1
ATOM 874 C CA . ALA A 1 114 ? -22.727 -18.368 -1.831 1.00 76.38 114 ALA A CA 1
ATOM 875 C C . ALA A 1 114 ? -23.888 -17.605 -1.163 1.00 76.38 114 ALA A C 1
ATOM 877 O O . ALA A 1 114 ? -23.651 -16.666 -0.407 1.00 76.38 114 ALA A O 1
ATOM 878 N N . LYS A 1 115 ? -25.139 -18.022 -1.404 1.00 75.81 115 LYS A N 1
ATOM 879 C CA . LYS A 1 115 ? -26.331 -17.428 -0.785 1.00 75.81 115 LYS A CA 1
ATOM 880 C C . LYS A 1 115 ? -26.404 -17.730 0.713 1.00 75.81 115 LYS A C 1
ATOM 882 O O . LYS A 1 115 ? -26.730 -16.846 1.493 1.00 75.81 115 LYS A O 1
ATOM 887 N N . GLU A 1 116 ? -26.054 -18.944 1.123 1.00 73.12 116 GLU A N 1
ATOM 888 C CA . GLU A 1 116 ? -26.022 -19.323 2.540 1.00 73.12 116 GLU A CA 1
ATOM 889 C C . GLU A 1 116 ? -24.889 -18.619 3.286 1.00 73.12 116 GLU A C 1
ATOM 891 O O . GLU A 1 116 ? -25.101 -18.086 4.373 1.00 73.12 116 GLU A O 1
ATOM 896 N N . LEU A 1 117 ? -23.721 -18.499 2.650 1.00 69.38 117 LEU A N 1
ATOM 897 C CA . LEU A 1 117 ? -22.604 -17.701 3.163 1.00 69.38 117 LEU A CA 1
ATOM 898 C C . LEU A 1 117 ? -22.949 -16.207 3.285 1.00 69.38 117 LEU A C 1
ATOM 900 O O . LEU A 1 117 ? -22.356 -15.500 4.092 1.00 69.38 117 LEU A O 1
ATOM 904 N N . GLN A 1 118 ? -23.901 -15.702 2.496 1.00 63.66 118 GLN A N 1
ATOM 905 C CA . GLN A 1 118 ? -24.414 -14.334 2.631 1.00 63.66 118 GLN A CA 1
ATOM 906 C C . GLN A 1 118 ? -25.422 -14.180 3.778 1.00 63.66 118 GLN A C 1
ATOM 908 O O . GLN A 1 118 ? -25.551 -13.078 4.303 1.00 63.66 118 GLN A O 1
ATOM 913 N N . THR A 1 119 ? -26.130 -15.250 4.154 1.00 62.91 119 THR A N 1
ATOM 914 C CA . THR A 1 119 ? -27.087 -15.258 5.278 1.00 62.91 119 THR A CA 1
ATOM 915 C C . THR A 1 119 ? -26.441 -15.538 6.634 1.00 62.91 119 THR A C 1
ATOM 917 O O . THR A 1 119 ? -27.028 -15.224 7.668 1.00 62.91 119 THR A O 1
ATOM 920 N N . ILE A 1 120 ? -25.229 -16.100 6.651 1.00 65.56 120 ILE A N 1
ATOM 921 C CA . ILE A 1 120 ? -24.363 -16.077 7.833 1.00 65.56 120 ILE A CA 1
ATOM 922 C C . ILE A 1 120 ? -24.083 -14.601 8.110 1.00 65.56 120 ILE A C 1
ATOM 924 O O . ILE A 1 120 ? -23.547 -13.936 7.229 1.00 65.56 120 ILE A O 1
ATOM 928 N N . ASN A 1 121 ? -24.535 -14.092 9.267 1.00 51.75 121 ASN A N 1
ATOM 929 C CA . ASN A 1 121 ? -24.467 -12.681 9.665 1.00 51.75 121 ASN A CA 1
ATOM 930 C C . ASN A 1 121 ? -23.117 -12.081 9.273 1.00 51.75 121 ASN A C 1
ATOM 932 O O . ASN A 1 121 ? -22.140 -12.224 10.003 1.00 51.75 121 ASN A O 1
ATOM 936 N N . LYS A 1 122 ? -23.062 -11.412 8.118 1.00 49.69 122 LYS A N 1
ATOM 937 C CA . LYS A 1 122 ? -21.872 -10.670 7.739 1.00 49.69 122 LYS A CA 1
ATOM 938 C C . LYS A 1 122 ? -21.776 -9.517 8.724 1.00 49.69 122 LYS A C 1
ATOM 940 O O . LYS A 1 122 ? -22.741 -8.749 8.824 1.00 49.69 122 LYS A O 1
ATOM 945 N N . PRO A 1 123 ? -20.646 -9.365 9.433 1.00 53.41 123 PRO A N 1
ATOM 946 C CA . PRO A 1 123 ? -20.340 -8.096 10.059 1.00 53.41 123 PRO A CA 1
ATOM 947 C C . PRO A 1 123 ? -20.579 -6.987 9.023 1.00 53.41 123 PRO A C 1
ATOM 949 O O . PRO A 1 123 ? -20.309 -7.204 7.832 1.00 53.41 123 PRO A O 1
ATOM 952 N N . PRO A 1 124 ? -21.144 -5.834 9.420 1.00 56.00 124 PRO A N 1
ATOM 953 C CA . PRO A 1 124 ? -21.333 -4.731 8.493 1.00 56.00 124 PRO A CA 1
ATOM 954 C C . PRO A 1 124 ? -20.010 -4.465 7.763 1.00 56.00 124 PRO A C 1
ATOM 956 O O . PRO A 1 124 ? -18.957 -4.497 8.405 1.00 56.00 124 PRO A O 1
ATOM 959 N N . PRO A 1 125 ? -20.040 -4.256 6.435 1.00 61.75 125 PRO A N 1
ATOM 960 C CA . PRO A 1 125 ? -18.823 -4.096 5.658 1.00 61.75 125 PRO A CA 1
ATOM 961 C C . PRO A 1 125 ? -17.992 -2.967 6.261 1.00 61.75 125 PRO A C 1
ATOM 963 O O . PRO A 1 125 ? -18.478 -1.847 6.437 1.00 61.75 125 PRO A O 1
ATOM 966 N N . VAL A 1 126 ? -16.749 -3.284 6.615 1.0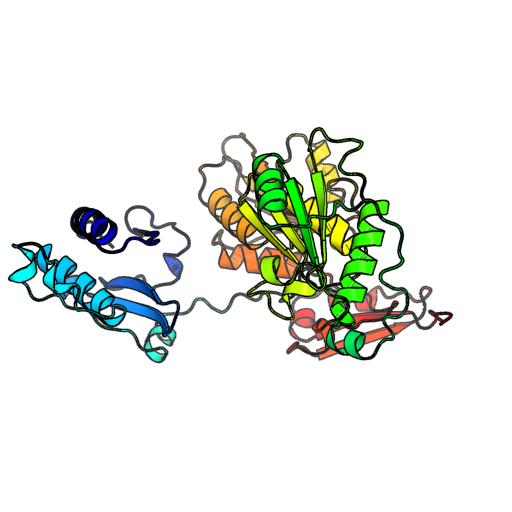0 73.56 126 VAL A N 1
ATOM 967 C CA . VAL A 1 126 ? -15.832 -2.295 7.163 1.00 73.56 126 VAL A CA 1
ATOM 968 C C . VAL A 1 126 ? -15.452 -1.337 6.038 1.00 73.56 126 VAL A C 1
ATOM 970 O O . VAL A 1 126 ? -14.936 -1.752 5.001 1.00 73.56 126 VAL A O 1
ATOM 973 N N . GLU A 1 127 ? -15.734 -0.048 6.229 1.00 77.25 127 GLU A N 1
ATOM 974 C CA . GLU A 1 127 ? -15.320 0.993 5.289 1.00 77.25 127 GLU A CA 1
ATOM 975 C C . GLU A 1 127 ? -13.784 1.041 5.238 1.00 77.25 127 GLU A C 1
ATOM 977 O O . GLU A 1 127 ? -13.126 1.354 6.231 1.00 77.25 127 GLU A O 1
ATOM 982 N N . MET A 1 128 ? -13.220 0.730 4.070 1.00 82.62 128 MET A N 1
ATOM 983 C CA . MET A 1 128 ? -11.786 0.766 3.791 1.00 82.62 128 MET A CA 1
ATOM 984 C C . MET A 1 128 ? -11.525 1.597 2.537 1.00 82.62 128 MET A C 1
ATOM 986 O O . MET A 1 128 ? -12.261 1.510 1.553 1.00 82.62 128 MET A O 1
ATOM 990 N N . GLU A 1 129 ? -10.460 2.389 2.562 1.00 85.50 129 GLU A N 1
ATOM 991 C CA . GLU A 1 129 ? -9.927 3.043 1.371 1.00 85.50 129 GLU A CA 1
ATOM 992 C C . GLU A 1 129 ? -9.132 2.023 0.551 1.00 85.50 129 GLU A C 1
ATOM 994 O O . GLU A 1 129 ? -8.326 1.258 1.089 1.00 85.50 129 GLU A O 1
ATOM 999 N N . LEU A 1 130 ? -9.370 2.016 -0.762 1.00 81.50 130 LEU A N 1
ATOM 1000 C CA . LEU A 1 130 ? -8.709 1.098 -1.690 1.00 81.50 130 LEU A CA 1
ATOM 1001 C C . LEU A 1 130 ? -7.209 1.393 -1.813 1.00 81.50 130 LEU A C 1
ATOM 1003 O O . LEU A 1 130 ? -6.414 0.458 -1.885 1.00 81.50 130 LEU A O 1
ATOM 1007 N N . PHE A 1 131 ? -6.844 2.677 -1.824 1.00 85.38 131 PHE A N 1
ATOM 1008 C CA . PHE A 1 131 ? -5.475 3.165 -1.988 1.00 85.38 131 PHE A CA 1
ATOM 1009 C C . PHE A 1 131 ? -4.923 3.689 -0.664 1.00 85.38 131 PHE A C 1
ATOM 1011 O O . PHE A 1 131 ? -5.627 4.366 0.095 1.00 85.38 131 PHE A O 1
ATOM 1018 N N . SER A 1 132 ? -3.654 3.395 -0.396 1.00 88.56 132 SER A N 1
ATOM 1019 C CA . SER A 1 132 ? -2.932 3.979 0.728 1.00 88.56 132 SER A CA 1
ATOM 1020 C C . SER A 1 132 ? -2.506 5.423 0.413 1.00 88.56 132 SER A C 1
ATOM 1022 O O . SER A 1 132 ? -2.524 5.846 -0.745 1.00 88.56 132 SER A O 1
ATOM 1024 N N . PRO A 1 133 ? -2.061 6.201 1.418 1.00 87.44 133 PRO A N 1
ATOM 1025 C CA . PRO A 1 133 ? -1.502 7.533 1.184 1.00 87.44 133 PRO A CA 1
ATOM 1026 C C . PRO A 1 133 ? -0.290 7.564 0.241 1.00 87.44 133 PRO A C 1
ATOM 1028 O O . PRO A 1 133 ? 0.010 8.617 -0.311 1.00 87.44 133 PRO A O 1
ATOM 1031 N N . THR A 1 134 ? 0.406 6.438 0.064 1.00 84.44 134 THR A N 1
ATOM 1032 C CA . THR A 1 134 ? 1.579 6.311 -0.820 1.00 84.44 134 THR A CA 1
ATOM 1033 C C . THR A 1 134 ? 1.188 5.975 -2.262 1.00 84.44 134 THR A C 1
ATOM 1035 O O . THR A 1 134 ? 2.031 5.979 -3.151 1.00 84.44 134 THR A O 1
ATOM 1038 N N . GLU A 1 135 ? -0.096 5.702 -2.505 1.00 86.06 135 GLU A N 1
ATOM 1039 C CA . GLU A 1 135 ? -0.654 5.214 -3.770 1.00 86.06 135 GLU A CA 1
ATOM 1040 C C . GLU A 1 135 ? -1.674 6.198 -4.378 1.00 86.06 135 GLU A C 1
ATOM 1042 O O . GLU A 1 135 ? -2.493 5.821 -5.214 1.00 86.06 135 GLU A O 1
ATOM 1047 N N . LEU A 1 136 ? -1.678 7.462 -3.943 1.00 85.06 136 LEU A N 1
ATOM 1048 C CA . LEU A 1 136 ? -2.691 8.443 -4.367 1.00 85.06 136 LEU A CA 1
ATOM 1049 C C . LEU A 1 136 ? -2.407 9.100 -5.719 1.00 85.06 136 LEU A C 1
ATOM 1051 O O . LEU A 1 136 ? -3.307 9.710 -6.287 1.00 85.06 136 LEU A O 1
ATOM 1055 N N . ASP A 1 137 ? -1.176 8.972 -6.203 1.00 82.12 137 ASP A N 1
ATOM 1056 C CA . ASP A 1 137 ? -0.667 9.629 -7.406 1.00 82.12 137 ASP A CA 1
ATOM 1057 C C . ASP A 1 137 ? 0.112 8.623 -8.274 1.00 82.12 137 ASP A C 1
ATOM 1059 O O . ASP A 1 137 ? 1.215 8.874 -8.740 1.00 82.12 137 ASP A O 1
ATOM 1063 N N . LEU A 1 138 ? -0.421 7.405 -8.419 1.00 85.69 138 LEU A N 1
ATOM 1064 C CA . LEU A 1 138 ? 0.182 6.380 -9.280 1.00 85.69 138 LEU A CA 1
ATOM 1065 C C . LEU A 1 138 ? 0.015 6.737 -10.756 1.00 85.69 138 LEU A C 1
ATOM 1067 O O . LEU A 1 138 ? -0.991 7.351 -11.135 1.00 85.69 138 LEU A O 1
ATOM 1071 N N . ILE A 1 139 ? 0.968 6.263 -11.558 1.00 84.38 139 ILE A N 1
ATOM 1072 C CA . ILE A 1 139 ? 0.969 6.345 -13.013 1.00 84.38 139 ILE A CA 1
ATOM 1073 C C . ILE A 1 139 ? 0.014 5.308 -13.614 1.00 84.38 139 ILE A C 1
ATOM 1075 O O . ILE A 1 139 ? 0.121 4.120 -13.304 1.00 84.38 139 ILE A O 1
ATOM 1079 N N . ASP A 1 140 ? -0.882 5.740 -14.506 1.00 81.19 140 ASP A N 1
ATOM 1080 C CA . ASP A 1 140 ? -1.678 4.824 -15.331 1.00 81.19 140 ASP A CA 1
ATOM 1081 C C . ASP A 1 140 ? -0.785 4.119 -16.355 1.00 81.19 140 ASP A C 1
ATOM 1083 O O . ASP A 1 140 ? -0.200 4.750 -17.242 1.00 81.19 140 ASP A O 1
ATOM 1087 N N . THR A 1 141 ? -0.698 2.797 -16.242 1.00 79.94 141 THR A N 1
ATOM 1088 C CA . THR A 1 141 ? 0.048 1.953 -17.177 1.00 79.94 141 THR A CA 1
ATOM 1089 C C . THR A 1 141 ? -0.504 2.060 -18.591 1.00 79.94 141 THR A C 1
ATOM 1091 O O . THR A 1 141 ? 0.280 2.044 -19.536 1.00 79.94 141 THR A O 1
ATOM 1094 N N . ASP A 1 142 ? -1.819 2.239 -18.738 1.00 79.69 142 ASP A N 1
ATOM 1095 C CA . ASP A 1 142 ? -2.482 2.299 -20.041 1.00 79.69 142 ASP A CA 1
ATOM 1096 C C . ASP A 1 142 ? -2.078 3.582 -20.783 1.00 79.69 142 ASP A C 1
ATOM 1098 O O . ASP A 1 142 ? -1.900 3.581 -21.997 1.00 79.69 142 ASP A O 1
ATOM 1102 N N . LEU A 1 143 ? -1.837 4.682 -20.056 1.00 78.44 143 LEU A N 1
ATOM 1103 C CA . LEU A 1 143 ? -1.323 5.923 -20.646 1.00 78.44 143 LEU A CA 1
ATOM 1104 C C . LEU A 1 143 ? 0.153 5.817 -21.048 1.00 78.44 143 LEU A C 1
ATOM 1106 O O . LEU A 1 143 ? 0.572 6.476 -22.002 1.00 78.44 143 LEU A O 1
ATOM 1110 N N . LEU A 1 144 ? 0.948 5.011 -20.337 1.00 81.31 144 LEU A N 1
ATOM 1111 C CA . LEU A 1 144 ? 2.355 4.783 -20.677 1.00 81.31 144 LEU A CA 1
ATOM 1112 C C . LEU A 1 144 ? 2.525 3.960 -21.957 1.00 81.31 144 LEU A C 1
ATOM 1114 O O . LEU A 1 144 ? 3.525 4.142 -22.646 1.00 81.31 144 LEU A O 1
ATOM 1118 N N . GLU A 1 145 ? 1.564 3.103 -22.312 1.00 80.25 145 GLU A N 1
ATOM 1119 C CA . GLU A 1 145 ? 1.606 2.345 -23.573 1.00 80.25 145 GLU A CA 1
ATOM 1120 C C . GLU A 1 145 ? 1.659 3.258 -24.810 1.00 80.25 145 GLU A C 1
ATOM 1122 O O . GLU A 1 145 ? 2.227 2.875 -25.831 1.00 80.25 145 GLU A O 1
ATOM 1127 N N . PHE A 1 146 ? 1.124 4.480 -24.711 1.00 80.94 146 PHE A N 1
ATOM 1128 C CA . PHE A 1 146 ? 1.101 5.459 -25.804 1.00 80.94 146 PHE A CA 1
ATOM 1129 C C . PHE A 1 146 ? 2.318 6.394 -25.842 1.00 80.94 146 PHE A C 1
ATOM 1131 O O . PHE A 1 146 ? 2.406 7.241 -26.734 1.00 80.94 146 PHE A O 1
ATOM 1138 N N . ARG A 1 147 ? 3.241 6.300 -24.878 1.00 81.50 147 ARG A N 1
ATOM 1139 C CA . ARG A 1 147 ? 4.444 7.145 -24.844 1.00 81.50 147 ARG A CA 1
ATOM 1140 C C . ARG A 1 147 ? 5.571 6.542 -25.685 1.00 81.50 147 ARG A C 1
ATOM 1142 O O . ARG A 1 147 ? 5.626 5.334 -25.894 1.00 81.50 147 ARG A O 1
ATOM 1149 N N . ASN A 1 148 ? 6.478 7.392 -26.175 1.00 80.88 148 ASN A N 1
ATOM 1150 C CA . ASN A 1 148 ? 7.707 6.913 -26.809 1.00 80.88 148 ASN A CA 1
ATOM 1151 C C . ASN A 1 148 ? 8.648 6.347 -25.731 1.00 80.88 148 ASN A C 1
ATOM 1153 O O . ASN A 1 148 ? 8.839 6.974 -24.688 1.00 80.88 148 ASN A O 1
ATOM 1157 N N . GLY A 1 149 ? 9.209 5.167 -25.998 1.00 80.81 149 GLY A N 1
ATOM 1158 C CA . GLY A 1 149 ? 10.162 4.477 -25.129 1.00 80.81 149 GLY A CA 1
ATOM 1159 C C . GLY A 1 149 ? 11.625 4.616 -25.554 1.00 80.81 149 GLY A C 1
ATOM 1160 O O . GLY A 1 149 ? 12.483 3.996 -24.932 1.00 80.81 149 GLY A O 1
ATOM 1161 N N . GLU A 1 150 ? 11.903 5.377 -26.614 1.00 85.25 150 GLU A N 1
ATOM 1162 C CA . GLU A 1 150 ? 13.253 5.600 -27.142 1.00 85.25 150 GLU A CA 1
ATOM 1163 C C . GLU A 1 150 ? 14.204 6.138 -26.059 1.00 85.25 150 GLU A C 1
ATOM 1165 O O . GLU A 1 150 ? 13.833 7.000 -25.260 1.00 85.25 150 GLU A O 1
ATOM 1170 N N . ASP A 1 151 ? 15.411 5.570 -26.009 1.00 85.81 151 ASP A N 1
ATOM 1171 C CA . ASP A 1 151 ? 16.500 5.881 -25.070 1.00 85.81 151 ASP A CA 1
ATOM 1172 C C . ASP A 1 151 ? 16.202 5.688 -23.569 1.00 85.81 151 ASP A C 1
ATOM 1174 O O . ASP A 1 151 ? 17.026 6.032 -22.715 1.00 85.81 151 ASP A O 1
ATOM 1178 N N . LEU A 1 152 ? 15.056 5.107 -23.195 1.00 88.06 152 LEU A N 1
ATOM 1179 C CA . LEU A 1 152 ? 14.727 4.875 -21.782 1.00 88.06 152 LEU A CA 1
ATOM 1180 C C . LEU A 1 152 ? 15.619 3.825 -21.111 1.00 88.06 152 LEU A C 1
ATOM 1182 O O . LEU A 1 152 ? 15.773 3.860 -19.888 1.00 88.06 152 LEU A O 1
ATOM 1186 N N . ASP A 1 153 ? 16.204 2.917 -21.889 1.00 86.75 153 ASP A N 1
ATOM 1187 C CA . ASP A 1 153 ? 17.138 1.882 -21.449 1.00 86.75 153 ASP A CA 1
ATOM 1188 C C . ASP A 1 153 ? 18.602 2.352 -21.400 1.00 86.75 153 ASP A C 1
ATOM 1190 O O . ASP A 1 153 ? 19.423 1.722 -20.737 1.00 86.75 153 ASP A O 1
ATOM 1194 N N . ALA A 1 154 ? 18.931 3.493 -22.013 1.00 88.50 154 ALA A N 1
ATOM 1195 C CA . ALA A 1 154 ? 20.280 4.066 -22.038 1.00 88.50 154 ALA A CA 1
ATOM 1196 C C . ALA A 1 154 ? 20.653 4.854 -20.761 1.00 88.50 154 ALA A C 1
ATOM 1198 O O . ALA A 1 154 ? 21.662 5.565 -20.717 1.00 88.50 154 ALA A O 1
ATOM 1199 N N . VAL A 1 155 ? 19.842 4.762 -19.706 1.00 89.88 155 VAL A N 1
ATOM 1200 C CA . VAL A 1 155 ? 20.057 5.487 -18.451 1.00 89.88 155 VAL A CA 1
ATOM 1201 C C . VAL A 1 155 ? 21.161 4.841 -17.610 1.00 89.88 155 VAL A C 1
ATOM 1203 O O . VAL A 1 155 ? 21.117 3.667 -17.264 1.00 89.88 155 VAL A O 1
ATOM 1206 N N . GLU A 1 156 ? 22.158 5.628 -17.213 1.00 91.94 156 GLU A N 1
ATOM 1207 C CA . GLU A 1 156 ? 23.201 5.160 -16.294 1.00 91.94 156 GLU A CA 1
ATOM 1208 C C . GLU A 1 156 ? 22.612 4.867 -14.898 1.00 91.94 156 GLU A C 1
ATOM 1210 O O . GLU A 1 156 ? 21.859 5.686 -14.356 1.00 91.94 156 GLU A O 1
ATOM 1215 N N . HIS A 1 157 ? 23.004 3.744 -14.285 1.00 94.19 157 HIS A N 1
ATOM 1216 C CA . HIS A 1 157 ? 22.458 3.250 -13.015 1.00 94.19 157 HIS A CA 1
ATOM 1217 C C . HIS A 1 157 ? 23.457 2.428 -12.186 1.00 94.19 157 HIS A C 1
ATOM 1219 O O . HIS A 1 157 ? 24.489 1.994 -12.687 1.00 94.19 157 HIS A O 1
ATOM 1225 N N . ASN A 1 158 ? 23.096 2.150 -10.927 1.00 92.88 158 ASN A N 1
ATOM 1226 C CA . ASN A 1 158 ? 23.877 1.325 -9.991 1.00 92.88 158 ASN A CA 1
ATOM 1227 C C . ASN A 1 158 ? 23.310 -0.096 -9.813 1.00 92.88 158 ASN A C 1
ATOM 1229 O O . ASN A 1 158 ? 23.707 -0.805 -8.891 1.00 92.88 158 ASN A O 1
ATOM 1233 N N . LEU A 1 159 ? 22.334 -0.492 -10.635 1.00 94.88 159 LEU A N 1
ATOM 1234 C CA . LEU A 1 159 ? 21.685 -1.796 -10.517 1.00 94.88 159 LEU A CA 1
ATOM 1235 C C . LEU A 1 159 ? 22.631 -2.953 -10.870 1.00 94.88 159 LEU A C 1
ATOM 1237 O O . LEU A 1 159 ? 23.386 -2.878 -11.839 1.00 94.88 159 LEU A O 1
ATOM 1241 N N . VAL A 1 160 ? 22.522 -4.050 -10.121 1.00 94.94 160 VAL A N 1
ATOM 1242 C CA . VAL A 1 160 ? 23.168 -5.330 -10.439 1.00 94.94 160 VAL A CA 1
ATOM 1243 C C . VAL A 1 160 ? 22.351 -6.068 -11.504 1.00 94.94 160 VAL A C 1
ATOM 1245 O O . VAL A 1 160 ? 21.139 -6.205 -11.363 1.00 94.94 160 VAL A O 1
ATOM 1248 N N . SER A 1 161 ? 23.003 -6.568 -12.555 1.00 95.44 161 SER A N 1
ATOM 1249 C CA . SER A 1 161 ? 22.353 -7.367 -13.603 1.00 95.44 161 SER A CA 1
ATOM 1250 C C . SER A 1 161 ? 22.601 -8.858 -13.382 1.00 95.44 161 SER A C 1
ATOM 1252 O O . SER A 1 161 ? 23.744 -9.265 -13.156 1.00 95.44 161 SER A O 1
ATOM 1254 N N . TYR A 1 162 ? 21.551 -9.677 -13.474 1.00 95.12 162 TYR A N 1
ATOM 1255 C CA . TYR A 1 162 ? 21.670 -11.138 -13.450 1.00 95.12 162 TYR A CA 1
ATOM 1256 C C . TYR A 1 162 ? 21.344 -11.737 -14.817 1.00 95.12 162 TYR A C 1
ATOM 1258 O O . TYR A 1 162 ? 20.261 -11.523 -15.361 1.00 95.12 162 TYR A O 1
ATOM 1266 N N . ALA A 1 163 ? 22.273 -12.539 -15.343 1.00 92.00 163 ALA A N 1
ATOM 1267 C CA . ALA A 1 163 ? 22.171 -13.129 -16.679 1.00 92.00 163 ALA A CA 1
ATOM 1268 C C . ALA A 1 163 ? 21.618 -14.566 -16.680 1.00 92.00 163 ALA A C 1
ATOM 1270 O O . ALA A 1 163 ? 21.423 -15.161 -17.740 1.00 92.00 163 ALA A O 1
ATOM 1271 N N . SER A 1 164 ? 21.412 -15.168 -15.505 1.00 92.81 164 SER A N 1
ATOM 1272 C CA . SER A 1 164 ? 20.905 -16.539 -15.383 1.00 92.81 164 SER A CA 1
ATOM 1273 C C . SER A 1 164 ? 20.224 -16.787 -14.042 1.00 92.81 164 SER A C 1
ATOM 1275 O O . SER A 1 164 ? 20.579 -16.176 -13.031 1.00 92.81 164 SER A O 1
ATOM 1277 N N . GLU A 1 165 ? 19.324 -17.769 -14.027 1.00 90.25 165 GLU A N 1
ATOM 1278 C CA . GLU A 1 165 ? 18.634 -18.226 -12.818 1.00 90.25 165 GLU A CA 1
ATOM 1279 C C . GLU A 1 165 ? 19.613 -18.683 -11.732 1.00 90.25 165 GLU A C 1
ATOM 1281 O O . GLU A 1 165 ? 19.438 -18.379 -10.558 1.00 90.25 165 GLU A O 1
ATOM 1286 N N . LYS A 1 166 ? 20.706 -19.349 -12.122 1.00 92.38 166 LYS A N 1
ATOM 1287 C CA . LYS A 1 166 ? 21.739 -19.795 -11.184 1.00 92.38 166 LYS A CA 1
ATOM 1288 C C . LYS A 1 166 ? 22.375 -18.621 -10.431 1.00 92.38 166 LYS A C 1
ATOM 1290 O O . LYS A 1 166 ? 22.441 -18.663 -9.209 1.00 92.38 166 LYS A O 1
ATOM 1295 N N . GLN A 1 167 ? 22.810 -17.581 -11.148 1.00 93.00 167 GLN A N 1
ATOM 1296 C CA . GLN A 1 167 ? 23.408 -16.390 -10.529 1.00 93.00 167 GLN A CA 1
ATOM 1297 C C . GLN A 1 167 ? 22.414 -15.672 -9.612 1.00 93.00 167 GLN A C 1
ATOM 1299 O O . GLN A 1 167 ? 22.781 -15.221 -8.530 1.00 93.00 167 GLN A O 1
ATOM 1304 N N . PHE A 1 168 ? 21.153 -15.587 -10.037 1.00 92.06 168 PHE A N 1
ATOM 1305 C CA . PHE A 1 168 ? 20.096 -14.983 -9.237 1.00 92.06 168 PHE A CA 1
ATOM 1306 C C . PHE A 1 168 ? 19.820 -15.782 -7.957 1.00 92.06 168 PHE A C 1
ATOM 1308 O O . PHE A 1 168 ? 19.781 -15.203 -6.877 1.00 92.06 168 PHE A O 1
ATOM 1315 N N . ASN A 1 169 ? 19.721 -17.110 -8.045 1.00 90.44 169 ASN A N 1
ATOM 1316 C CA . ASN A 1 169 ? 19.515 -17.984 -6.889 1.00 90.44 169 ASN A CA 1
ATOM 1317 C C . ASN A 1 169 ? 20.711 -17.959 -5.924 1.00 90.44 169 ASN A C 1
ATOM 1319 O O . ASN A 1 169 ? 20.528 -17.970 -4.709 1.00 90.44 169 ASN A O 1
ATOM 1323 N N . GLU A 1 170 ? 21.942 -17.893 -6.435 1.00 91.06 170 GLU A N 1
ATOM 1324 C CA . GLU A 1 170 ? 23.136 -17.686 -5.607 1.00 91.06 170 GLU A CA 1
ATOM 1325 C C . GLU A 1 170 ? 23.063 -16.347 -4.860 1.00 91.06 170 GLU A C 1
ATOM 1327 O O . GLU A 1 170 ? 23.319 -16.300 -3.657 1.00 91.06 170 GLU A O 1
ATOM 1332 N N . ALA A 1 171 ? 22.634 -15.277 -5.535 1.00 88.88 171 ALA A N 1
ATOM 1333 C CA . ALA A 1 171 ? 22.443 -13.976 -4.907 1.00 88.88 171 ALA A CA 1
ATOM 1334 C C . ALA A 1 171 ? 21.306 -13.972 -3.874 1.00 88.88 171 ALA A C 1
ATOM 1336 O O . ALA A 1 171 ? 21.475 -13.387 -2.808 1.00 88.88 171 ALA A O 1
ATOM 1337 N N . LEU A 1 172 ? 20.183 -14.640 -4.137 1.00 88.50 172 LEU A N 1
ATOM 1338 C CA . LEU A 1 172 ? 19.084 -14.770 -3.175 1.00 88.50 172 LEU A CA 1
ATOM 1339 C C . LEU A 1 172 ? 19.522 -15.443 -1.871 1.00 88.50 172 LEU A C 1
ATOM 1341 O O . LEU A 1 172 ? 19.066 -15.055 -0.801 1.00 88.50 172 LEU A O 1
ATOM 1345 N N . ASN A 1 173 ? 20.412 -16.432 -1.961 1.00 85.25 173 ASN A N 1
ATOM 1346 C CA . ASN A 1 173 ? 20.929 -17.151 -0.797 1.00 85.25 173 ASN A CA 1
ATOM 1347 C C . ASN A 1 173 ? 22.047 -16.392 -0.069 1.00 85.25 173 ASN A C 1
ATOM 1349 O O . ASN A 1 173 ? 22.232 -16.573 1.133 1.00 85.25 173 ASN A O 1
ATOM 1353 N N . ALA A 1 174 ? 22.829 -15.588 -0.794 1.00 84.62 174 ALA A N 1
ATOM 1354 C CA . ALA A 1 174 ? 23.962 -14.855 -0.233 1.00 84.62 174 ALA A CA 1
ATOM 1355 C C . ALA A 1 174 ? 23.557 -13.532 0.432 1.00 84.62 174 ALA A C 1
ATOM 1357 O O . ALA A 1 174 ? 24.225 -13.091 1.367 1.00 84.62 174 ALA A O 1
ATOM 1358 N N . ASN A 1 175 ? 22.493 -12.891 -0.055 1.00 75.88 175 ASN A N 1
ATOM 1359 C CA . ASN A 1 175 ? 22.131 -11.532 0.331 1.00 75.88 175 ASN A CA 1
ATOM 1360 C C . ASN A 1 175 ? 20.920 -11.506 1.256 1.00 75.88 175 ASN A C 1
ATOM 1362 O O . ASN A 1 175 ? 19.955 -12.243 1.069 1.00 75.88 175 ASN A O 1
ATOM 1366 N N . LYS A 1 176 ? 20.964 -10.597 2.233 1.00 81.06 176 LYS A N 1
ATOM 1367 C CA . LYS A 1 176 ? 19.879 -10.434 3.206 1.00 81.06 176 LYS A CA 1
ATOM 1368 C C . LYS A 1 176 ? 18.662 -9.751 2.608 1.00 81.06 176 LYS A C 1
ATOM 1370 O O . LYS A 1 176 ? 17.553 -10.120 2.961 1.00 81.06 176 LYS A O 1
ATOM 1375 N N . GLU A 1 177 ? 18.866 -8.757 1.743 1.00 90.69 177 GLU A N 1
ATOM 1376 C CA . GLU A 1 177 ? 17.794 -7.946 1.161 1.00 90.69 177 GLU A CA 1
ATOM 1377 C C . GLU A 1 177 ? 18.080 -7.704 -0.328 1.00 90.69 177 GLU A C 1
ATOM 1379 O O . GLU A 1 177 ? 19.064 -7.052 -0.689 1.00 90.69 177 GLU A O 1
ATOM 1384 N N . LEU A 1 178 ? 17.215 -8.214 -1.205 1.00 93.12 178 LEU A N 1
ATOM 1385 C CA . LEU A 1 178 ? 17.337 -8.069 -2.656 1.00 93.12 178 LEU A CA 1
ATOM 1386 C C . LEU A 1 178 ? 16.045 -7.502 -3.243 1.00 93.12 178 LEU A C 1
ATOM 1388 O O . LEU A 1 178 ? 14.977 -8.087 -3.098 1.00 93.12 178 LEU A O 1
ATOM 1392 N N . PHE A 1 179 ? 16.157 -6.397 -3.971 1.00 95.88 179 PHE A N 1
ATOM 1393 C CA . PHE A 1 179 ? 15.067 -5.796 -4.732 1.00 95.88 179 PHE A CA 1
ATOM 1394 C C . PHE A 1 179 ? 15.364 -5.939 -6.215 1.00 95.88 179 PHE A C 1
ATOM 1396 O O . PHE A 1 179 ? 16.382 -5.435 -6.687 1.00 95.88 179 PHE A O 1
ATOM 1403 N N . VAL A 1 180 ? 14.497 -6.613 -6.963 1.00 96.38 180 VAL A N 1
ATOM 1404 C CA . VAL A 1 180 ? 14.754 -6.941 -8.369 1.00 96.38 180 VAL A CA 1
ATOM 1405 C C . VAL A 1 180 ? 13.586 -6.547 -9.261 1.00 96.38 180 VAL A C 1
ATOM 1407 O O . VAL A 1 180 ? 12.427 -6.811 -8.945 1.00 96.38 180 VAL A O 1
ATOM 1410 N N . LEU A 1 181 ? 13.913 -5.933 -10.397 1.00 96.94 181 LEU A N 1
ATOM 1411 C CA . LEU A 1 181 ? 12.986 -5.697 -11.497 1.00 96.94 181 LEU A CA 1
ATOM 1412 C C . LEU A 1 181 ? 13.295 -6.649 -12.657 1.00 96.94 181 LEU A C 1
ATOM 1414 O O . LEU A 1 181 ? 14.373 -6.587 -13.253 1.00 96.94 181 LEU A O 1
ATOM 1418 N N . PHE A 1 182 ? 12.328 -7.475 -13.033 1.00 93.56 182 PHE A N 1
ATOM 1419 C CA . PHE A 1 182 ? 12.355 -8.182 -14.311 1.00 93.56 182 PHE A CA 1
ATOM 1420 C C . PHE A 1 182 ? 11.798 -7.243 -15.376 1.00 93.56 182 PHE A C 1
ATOM 1422 O O . PHE A 1 182 ? 10.743 -6.655 -15.164 1.00 93.56 182 PHE A O 1
ATOM 1429 N N . TRP A 1 183 ? 12.484 -7.061 -16.504 1.00 94.50 183 TRP A N 1
ATOM 1430 C CA . TRP A 1 183 ? 12.027 -6.113 -17.524 1.00 94.50 183 TRP A CA 1
ATOM 1431 C C . TRP A 1 183 ? 12.382 -6.535 -18.950 1.00 94.50 183 TRP A C 1
ATOM 1433 O O . TRP A 1 183 ? 13.253 -7.372 -19.196 1.00 94.50 183 TRP A O 1
ATOM 1443 N N . SER A 1 184 ? 11.681 -5.953 -19.921 1.00 90.44 184 SER A N 1
ATOM 1444 C CA . SER A 1 184 ? 11.843 -6.222 -21.347 1.00 90.44 184 SER A CA 1
ATOM 1445 C C . SER A 1 184 ? 11.609 -4.960 -22.173 1.00 90.44 184 SER A C 1
ATOM 1447 O O . SER A 1 184 ? 10.621 -4.262 -21.961 1.00 90.44 184 SER A O 1
ATOM 1449 N N . HIS A 1 185 ? 12.452 -4.698 -23.177 1.00 88.81 185 HIS A N 1
ATOM 1450 C CA . HIS A 1 185 ? 12.257 -3.553 -24.076 1.00 88.81 185 HIS A CA 1
ATOM 1451 C C . HIS A 1 185 ? 11.072 -3.722 -25.044 1.00 88.81 185 HIS A C 1
ATOM 1453 O O . HIS A 1 185 ? 10.717 -2.796 -25.762 1.00 88.81 185 HIS A O 1
ATOM 1459 N N . VAL A 1 186 ? 10.447 -4.906 -25.081 1.00 82.75 186 VAL A N 1
ATOM 1460 C CA . VAL A 1 186 ? 9.299 -5.205 -25.957 1.00 82.75 186 VAL A CA 1
ATOM 1461 C C . VAL A 1 186 ? 8.038 -4.433 -25.536 1.00 82.75 186 VAL A C 1
ATOM 1463 O O . VAL A 1 186 ? 7.110 -4.273 -26.327 1.00 82.75 186 VAL A O 1
ATOM 1466 N N . HIS A 1 187 ? 7.989 -3.943 -24.294 1.00 80.94 187 HIS A N 1
ATOM 1467 C CA . HIS A 1 187 ? 6.850 -3.212 -23.749 1.00 80.94 187 HIS A CA 1
ATOM 1468 C C . HIS A 1 187 ? 7.288 -1.838 -23.236 1.00 80.94 187 HIS A C 1
ATOM 1470 O O . HIS A 1 187 ? 8.090 -1.757 -22.308 1.00 80.94 187 HIS A O 1
ATOM 1476 N N . THR A 1 188 ? 6.703 -0.759 -23.765 1.00 87.50 188 THR A N 1
ATOM 1477 C CA . THR A 1 188 ? 7.018 0.622 -23.350 1.00 87.50 188 THR A CA 1
ATOM 1478 C C . THR A 1 188 ? 6.849 0.825 -21.844 1.00 87.50 188 THR A C 1
ATOM 1480 O O . THR A 1 188 ? 7.678 1.450 -21.192 1.00 87.50 188 THR A O 1
ATOM 1483 N N . VAL A 1 189 ? 5.811 0.226 -21.258 1.00 88.81 189 VAL A N 1
ATOM 1484 C CA . VAL A 1 189 ? 5.552 0.262 -19.811 1.00 88.81 189 VAL A CA 1
ATOM 1485 C C . VAL A 1 189 ? 6.723 -0.324 -19.013 1.00 88.81 189 VAL A C 1
ATOM 1487 O O . VAL A 1 189 ? 7.133 0.240 -18.002 1.00 88.81 189 VAL A O 1
ATOM 1490 N N . SER A 1 190 ? 7.304 -1.423 -19.498 1.00 91.94 190 SER A N 1
ATOM 1491 C CA . SER A 1 190 ? 8.464 -2.065 -18.876 1.00 91.94 190 SER A CA 1
ATOM 1492 C C . SER A 1 190 ? 9.732 -1.215 -19.013 1.00 91.94 190 SER A C 1
ATOM 1494 O O . SER A 1 190 ? 10.485 -1.093 -18.050 1.00 91.94 190 SER A O 1
ATOM 1496 N N . LEU A 1 191 ? 9.929 -0.546 -20.155 1.00 93.38 191 LEU A N 1
ATOM 1497 C CA . LEU A 1 191 ? 11.013 0.430 -20.339 1.00 93.38 191 LEU A CA 1
ATOM 1498 C C . LEU A 1 191 ? 10.897 1.610 -19.372 1.00 93.38 191 LEU A C 1
ATOM 1500 O O . LEU A 1 191 ? 11.882 1.998 -18.748 1.00 93.38 191 LEU A O 1
ATOM 1504 N N . HIS A 1 192 ? 9.692 2.157 -19.200 1.00 92.81 192 HIS A N 1
ATOM 1505 C CA . HIS A 1 192 ? 9.445 3.210 -18.217 1.00 92.81 192 HIS A CA 1
ATOM 1506 C C . HIS A 1 192 ? 9.729 2.734 -16.789 1.00 92.81 192 HIS A C 1
ATOM 1508 O O . HIS A 1 192 ? 10.377 3.454 -16.027 1.00 92.81 192 HIS A O 1
ATOM 1514 N N . ALA A 1 193 ? 9.295 1.521 -16.435 1.00 94.06 193 ALA A N 1
ATOM 1515 C CA . ALA A 1 193 ? 9.581 0.927 -15.134 1.00 94.06 193 ALA A CA 1
ATOM 1516 C C . ALA A 1 193 ? 11.091 0.778 -14.902 1.00 94.06 193 ALA A C 1
ATOM 1518 O O . ALA A 1 193 ? 11.592 1.193 -13.856 1.00 94.06 193 ALA A O 1
ATOM 1519 N N . PHE A 1 194 ? 11.825 0.264 -15.895 1.00 95.88 194 PHE A N 1
ATOM 1520 C CA . PHE A 1 194 ? 13.280 0.156 -15.837 1.00 95.88 194 PHE A CA 1
ATOM 1521 C C . PHE A 1 194 ? 13.944 1.520 -15.678 1.00 95.88 194 PHE A C 1
ATOM 1523 O O . PHE A 1 194 ? 14.775 1.681 -14.789 1.00 95.88 194 PHE A O 1
ATOM 1530 N N . ASN A 1 195 ? 13.538 2.524 -16.457 1.00 95.31 195 ASN A N 1
ATOM 1531 C CA . ASN A 1 195 ? 14.096 3.870 -16.364 1.00 95.31 195 ASN A CA 1
ATOM 1532 C C . ASN A 1 195 ? 13.916 4.481 -14.963 1.00 95.31 195 ASN A C 1
ATOM 1534 O O . ASN A 1 195 ? 14.859 5.029 -14.385 1.00 95.31 195 ASN A O 1
ATOM 1538 N N . LEU A 1 196 ? 12.717 4.349 -14.388 1.00 94.62 196 LEU A N 1
ATOM 1539 C CA . LEU A 1 196 ? 12.423 4.803 -13.029 1.00 94.62 196 LEU A CA 1
ATOM 1540 C C . LEU A 1 196 ? 13.251 4.045 -11.989 1.00 94.62 196 LEU A C 1
ATOM 1542 O O . LEU A 1 196 ? 13.816 4.658 -11.081 1.00 94.62 196 LEU A O 1
ATOM 1546 N N . TRP A 1 197 ? 13.364 2.725 -12.126 1.00 96.56 197 TRP A N 1
ATOM 1547 C CA . TRP A 1 197 ? 14.135 1.884 -11.214 1.00 96.56 197 TRP A CA 1
ATOM 1548 C C . TRP A 1 197 ? 15.642 2.179 -11.284 1.00 96.56 197 TRP A C 1
ATOM 1550 O O . TRP A 1 197 ? 16.310 2.333 -10.259 1.00 96.56 197 TRP A O 1
ATOM 1560 N N . ALA A 1 198 ? 16.167 2.385 -12.488 1.00 96.25 198 ALA A N 1
ATOM 1561 C CA . ALA A 1 198 ? 17.530 2.825 -12.747 1.00 96.25 198 ALA A CA 1
ATOM 1562 C C . ALA A 1 198 ? 17.832 4.170 -12.069 1.00 96.25 198 ALA A C 1
ATOM 1564 O O . ALA A 1 198 ? 18.816 4.286 -11.331 1.00 96.25 198 ALA A O 1
ATOM 1565 N N . ARG A 1 199 ? 16.955 5.169 -12.223 1.00 95.56 199 ARG A N 1
ATOM 1566 C CA . ARG A 1 199 ? 17.072 6.464 -11.528 1.00 95.56 199 ARG A CA 1
ATOM 1567 C C . ARG A 1 199 ? 16.963 6.321 -10.009 1.00 95.56 199 ARG A C 1
ATOM 1569 O O . ARG A 1 199 ? 17.728 6.951 -9.276 1.00 95.56 199 ARG A O 1
ATOM 1576 N N . THR A 1 200 ? 16.072 5.453 -9.535 1.00 94.88 200 THR A N 1
ATOM 1577 C CA . THR A 1 200 ? 15.918 5.129 -8.109 1.00 94.88 200 THR A CA 1
ATOM 1578 C C . THR A 1 200 ? 17.225 4.588 -7.533 1.00 94.88 200 THR A C 1
ATOM 1580 O O . THR A 1 200 ? 17.662 5.051 -6.482 1.00 94.88 200 THR A O 1
ATOM 1583 N N . SER A 1 201 ? 17.924 3.706 -8.255 1.00 94.12 201 SER A N 1
ATOM 1584 C CA . SER A 1 201 ? 19.206 3.133 -7.814 1.00 94.12 201 SER A CA 1
ATOM 1585 C C . SER A 1 201 ? 20.323 4.160 -7.594 1.00 94.12 201 SER A C 1
ATOM 1587 O O . SER A 1 201 ? 21.237 3.932 -6.801 1.00 94.12 201 SER A O 1
ATOM 1589 N N . LYS A 1 202 ? 20.250 5.313 -8.269 1.00 92.31 202 LYS A N 1
ATOM 1590 C CA . LYS A 1 202 ? 21.181 6.430 -8.067 1.00 92.31 202 LYS A CA 1
ATOM 1591 C C . LYS A 1 202 ? 20.840 7.264 -6.836 1.00 92.31 202 LYS A C 1
ATOM 1593 O O . LYS A 1 202 ? 21.749 7.771 -6.183 1.00 92.31 202 LYS A O 1
ATOM 1598 N N . LYS A 1 203 ? 19.547 7.420 -6.532 1.00 90.81 203 LYS A N 1
ATOM 1599 C CA . LYS A 1 203 ? 19.066 8.152 -5.349 1.00 90.81 203 LYS A CA 1
ATOM 1600 C C . LYS A 1 203 ? 19.169 7.320 -4.065 1.00 90.81 203 LYS A C 1
ATOM 1602 O O . LYS A 1 203 ? 19.364 7.881 -2.989 1.00 90.81 203 LYS A O 1
ATOM 1607 N N . ALA A 1 204 ? 19.036 6.000 -4.176 1.00 87.50 204 ALA A N 1
ATOM 1608 C CA . ALA A 1 204 ? 19.051 5.065 -3.061 1.00 87.50 204 ALA A CA 1
ATOM 1609 C C . ALA A 1 204 ? 20.355 5.159 -2.247 1.00 87.50 204 ALA A C 1
ATOM 1611 O O . ALA A 1 204 ? 21.459 5.066 -2.783 1.00 87.50 204 ALA A O 1
ATOM 1612 N N . ASN A 1 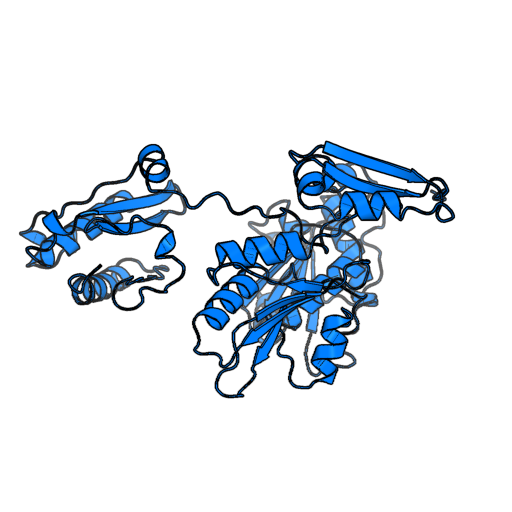205 ? 20.229 5.321 -0.927 1.00 79.19 205 ASN A N 1
ATOM 1613 C CA . ASN A 1 205 ? 21.360 5.486 -0.005 1.00 79.19 205 ASN A CA 1
ATOM 1614 C C . ASN A 1 205 ? 21.432 4.405 1.092 1.00 79.19 205 ASN A C 1
ATOM 1616 O O . ASN A 1 205 ? 22.229 4.533 2.025 1.00 79.19 205 ASN A O 1
ATOM 1620 N N . PHE A 1 206 ? 20.644 3.333 0.964 1.00 72.31 206 PHE A N 1
ATOM 1621 C CA . PHE A 1 206 ? 20.491 2.283 1.977 1.00 72.31 206 PHE A CA 1
ATOM 1622 C C . PHE A 1 206 ? 21.827 1.639 2.404 1.00 72.31 206 PHE A C 1
ATOM 1624 O O . PHE A 1 206 ? 22.034 1.394 3.591 1.00 72.31 206 PHE A O 1
ATOM 1631 N N . GLY A 1 207 ? 22.780 1.477 1.478 1.00 54.31 207 GLY A N 1
ATOM 1632 C CA . GLY A 1 207 ? 24.087 0.852 1.736 1.00 54.31 207 GLY A CA 1
ATOM 1633 C C . GLY A 1 207 ? 25.185 1.754 2.324 1.00 54.31 207 GLY A C 1
ATOM 1634 O O . GLY A 1 207 ? 26.288 1.274 2.561 1.00 54.31 207 GLY A O 1
ATOM 1635 N N . LYS A 1 208 ? 24.946 3.058 2.551 1.00 49.81 208 LYS A N 1
ATOM 1636 C CA . LYS A 1 208 ? 25.992 3.984 3.056 1.00 49.81 208 LYS A CA 1
ATOM 1637 C C . LYS A 1 208 ? 25.924 4.270 4.559 1.00 49.81 208 LYS A C 1
ATOM 1639 O O . LYS A 1 208 ? 26.905 4.749 5.118 1.00 49.81 208 LYS A O 1
ATOM 1644 N N . ALA A 1 209 ? 24.788 4.004 5.204 1.00 44.97 209 ALA A N 1
ATOM 1645 C CA . ALA A 1 209 ? 24.550 4.365 6.606 1.00 44.97 209 ALA A CA 1
ATOM 1646 C C . ALA A 1 209 ? 24.003 3.218 7.473 1.00 44.97 209 ALA A C 1
ATOM 1648 O O . ALA A 1 209 ? 23.908 3.374 8.688 1.00 44.97 209 ALA A O 1
ATOM 1649 N N . SER A 1 210 ? 23.642 2.075 6.881 1.00 47.44 210 SER A N 1
ATOM 1650 C CA . SER A 1 210 ? 23.034 0.955 7.600 1.00 47.44 210 SER A CA 1
ATOM 1651 C C . SER A 1 210 ? 23.816 -0.333 7.353 1.00 47.44 210 SER A C 1
ATOM 1653 O O . SER A 1 210 ? 24.285 -0.576 6.248 1.00 47.44 210 SER A O 1
ATOM 1655 N N . HIS A 1 211 ? 23.971 -1.167 8.382 1.00 50.59 211 HIS A N 1
ATOM 1656 C CA . HIS A 1 211 ? 24.604 -2.495 8.312 1.00 50.59 211 HIS A CA 1
ATOM 1657 C C . HIS A 1 211 ? 23.786 -3.527 7.497 1.00 50.59 211 HIS A C 1
ATOM 1659 O O . HIS A 1 211 ? 23.927 -4.733 7.704 1.00 50.59 211 HIS A O 1
ATOM 1665 N N . LEU A 1 212 ? 22.883 -3.062 6.629 1.00 62.25 212 LEU A N 1
ATOM 1666 C CA . LEU A 1 212 ? 22.028 -3.877 5.778 1.00 62.25 212 LEU A CA 1
ATOM 1667 C C . LEU A 1 212 ? 22.648 -3.930 4.384 1.00 62.25 212 LEU A C 1
ATOM 1669 O O . LEU A 1 212 ? 22.848 -2.901 3.739 1.00 62.25 212 LEU A O 1
ATOM 1673 N N . ASP A 1 213 ? 22.953 -5.144 3.941 1.00 76.81 213 ASP A N 1
ATOM 1674 C CA . ASP A 1 213 ? 23.408 -5.417 2.584 1.00 76.81 213 ASP A CA 1
ATOM 1675 C C . ASP A 1 213 ? 22.180 -5.429 1.664 1.00 76.81 213 ASP A C 1
ATOM 1677 O O . ASP A 1 213 ? 21.486 -6.440 1.549 1.00 76.81 213 ASP A O 1
ATOM 1681 N N . VAL A 1 214 ? 21.832 -4.246 1.143 1.00 88.12 214 VAL A N 1
ATOM 1682 C CA . VAL A 1 214 ? 20.665 -4.035 0.279 1.00 88.12 214 VAL A CA 1
ATOM 1683 C C . VAL A 1 214 ? 21.122 -3.981 -1.169 1.00 88.12 214 VAL A C 1
ATOM 1685 O O . VAL A 1 214 ? 21.798 -3.033 -1.576 1.00 88.12 214 VAL A O 1
ATOM 1688 N N . ILE A 1 215 ? 20.692 -4.958 -1.963 1.00 91.69 215 ILE A N 1
ATOM 1689 C CA . ILE A 1 215 ? 20.984 -5.012 -3.394 1.00 91.69 215 ILE A CA 1
ATOM 1690 C C . ILE A 1 215 ? 19.770 -4.557 -4.194 1.00 91.69 215 ILE A C 1
ATOM 1692 O O . ILE A 1 215 ? 18.658 -5.048 -4.007 1.00 91.69 215 ILE A O 1
ATOM 1696 N N . LEU A 1 216 ? 20.003 -3.634 -5.127 1.00 95.06 216 LEU A N 1
ATOM 1697 C CA . LEU A 1 216 ? 19.038 -3.251 -6.149 1.00 95.06 216 LEU A CA 1
ATOM 1698 C C . LEU A 1 216 ? 19.507 -3.860 -7.466 1.00 95.06 216 LEU A C 1
ATOM 1700 O O . LEU A 1 216 ? 20.633 -3.623 -7.904 1.00 95.06 216 LEU A O 1
ATOM 1704 N N . ALA A 1 217 ? 18.648 -4.651 -8.088 1.00 95.75 217 ALA A N 1
ATOM 1705 C CA . ALA A 1 217 ? 18.992 -5.465 -9.235 1.00 95.75 217 ALA A CA 1
ATOM 1706 C C . ALA A 1 217 ? 17.954 -5.372 -10.351 1.00 95.75 217 ALA A C 1
ATOM 1708 O O . ALA A 1 217 ? 16.843 -4.857 -10.174 1.00 95.75 217 ALA A O 1
ATOM 1709 N N . HIS A 1 218 ? 18.326 -5.906 -11.508 1.00 96.56 218 HIS A N 1
ATOM 1710 C CA . HIS A 1 218 ? 17.427 -6.122 -12.626 1.00 96.56 218 HIS A CA 1
ATOM 1711 C C . HIS A 1 218 ? 17.772 -7.387 -13.416 1.00 96.56 218 HIS A C 1
ATOM 1713 O O . HIS A 1 218 ? 18.879 -7.921 -13.336 1.00 96.56 218 HIS A O 1
ATOM 1719 N N . VAL A 1 219 ? 16.804 -7.836 -14.214 1.00 95.69 219 VAL A N 1
ATOM 1720 C CA . VAL A 1 219 ? 16.950 -8.940 -15.165 1.00 95.69 219 VAL A CA 1
ATOM 1721 C C . VAL A 1 219 ? 16.398 -8.511 -16.520 1.00 95.69 219 VAL A C 1
ATOM 1723 O O . VAL A 1 219 ? 15.238 -8.115 -16.634 1.00 95.69 219 VAL A O 1
ATOM 1726 N N . GLU A 1 220 ? 17.232 -8.608 -17.554 1.00 94.75 220 GLU A N 1
ATOM 1727 C CA . GLU A 1 220 ? 16.878 -8.274 -18.937 1.00 94.75 220 GLU A CA 1
ATOM 1728 C C . GLU A 1 220 ? 16.239 -9.476 -19.646 1.00 94.75 220 GLU A C 1
ATOM 1730 O O . GLU A 1 220 ? 16.894 -10.254 -20.344 1.00 94.75 220 GLU A O 1
ATOM 1735 N N . CYS A 1 221 ? 14.927 -9.631 -19.497 1.00 92.62 221 CYS A N 1
ATOM 1736 C CA . CYS A 1 221 ? 14.188 -10.803 -19.969 1.00 92.62 221 CYS A CA 1
ATOM 1737 C C . CYS A 1 221 ? 14.176 -10.982 -21.491 1.00 92.62 221 CYS A C 1
ATOM 1739 O O . CYS A 1 221 ? 13.983 -12.088 -21.983 1.00 92.62 221 CYS A O 1
ATOM 1741 N N . HIS A 1 222 ? 14.413 -9.915 -22.251 1.00 91.25 222 HIS A N 1
ATOM 1742 C CA . HIS A 1 222 ? 14.547 -9.990 -23.705 1.00 91.25 222 HIS A CA 1
ATOM 1743 C C . HIS A 1 222 ? 15.889 -10.602 -24.153 1.00 91.25 222 HIS A C 1
ATOM 1745 O O . HIS A 1 222 ? 15.966 -11.140 -25.254 1.00 91.25 222 HIS A O 1
ATOM 1751 N N . LYS A 1 223 ? 16.936 -10.549 -23.313 1.00 92.00 223 LYS A N 1
ATOM 1752 C CA . LYS A 1 223 ? 18.223 -11.236 -23.546 1.00 92.00 223 LYS A CA 1
ATOM 17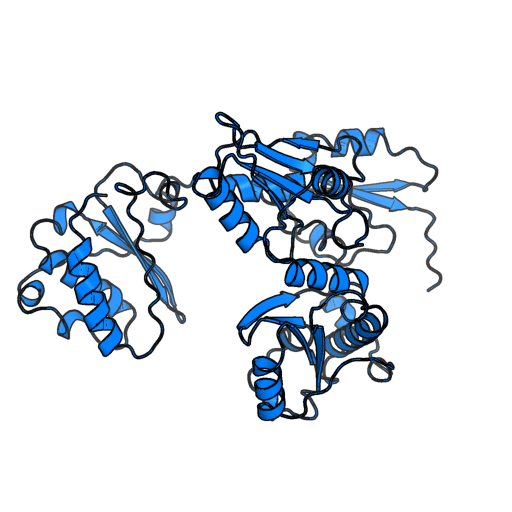53 C C . LYS A 1 223 ? 18.269 -12.618 -22.896 1.00 92.00 223 LYS A C 1
ATOM 1755 O O . LYS A 1 223 ? 18.992 -13.491 -23.368 1.00 92.00 223 LYS A O 1
ATOM 1760 N N . HIS A 1 224 ? 17.487 -12.818 -21.836 1.00 91.62 224 HIS A N 1
ATOM 1761 C CA . HIS A 1 224 ? 17.486 -14.027 -21.010 1.00 91.62 224 HIS A CA 1
ATOM 1762 C C . HIS A 1 224 ? 16.078 -14.636 -20.907 1.00 91.62 224 HIS A C 1
ATOM 1764 O O . HIS A 1 224 ? 15.553 -14.837 -19.813 1.00 91.62 224 HIS A O 1
ATOM 1770 N N . ALA A 1 225 ? 15.452 -14.918 -22.056 1.00 86.06 225 ALA A N 1
ATOM 1771 C CA . ALA A 1 225 ? 14.055 -15.360 -22.129 1.00 86.06 225 ALA A CA 1
ATOM 1772 C C . ALA A 1 225 ? 13.773 -16.646 -21.333 1.00 86.06 225 ALA A C 1
ATOM 1774 O O . ALA A 1 225 ? 12.728 -16.742 -20.693 1.00 86.06 225 ALA A O 1
ATOM 1775 N N . ASP A 1 226 ? 14.717 -17.592 -21.316 1.00 87.19 226 ASP A N 1
ATOM 1776 C CA . ASP A 1 226 ? 14.588 -18.842 -20.557 1.00 87.19 226 ASP A CA 1
ATOM 1777 C C . ASP A 1 226 ? 14.511 -18.592 -19.044 1.00 87.19 226 ASP A C 1
ATOM 1779 O O . ASP A 1 226 ? 13.728 -19.235 -18.351 1.00 87.19 226 ASP A O 1
ATOM 1783 N N . PHE A 1 227 ? 15.269 -17.615 -18.531 1.00 87.56 227 PHE A N 1
ATOM 1784 C CA . PHE A 1 227 ? 15.238 -17.240 -17.114 1.00 87.56 227 PHE A CA 1
ATOM 1785 C C . PHE A 1 227 ? 13.910 -16.559 -16.740 1.00 87.56 227 PHE A C 1
ATOM 1787 O O . PHE A 1 227 ? 13.392 -16.746 -15.645 1.00 87.56 227 PHE A O 1
ATOM 1794 N N . CYS A 1 228 ? 13.311 -15.814 -17.667 1.00 85.81 228 CYS A N 1
ATOM 1795 C CA . CYS A 1 228 ? 12.039 -15.128 -17.443 1.00 85.81 228 CYS A CA 1
ATOM 1796 C C . CYS A 1 228 ? 10.811 -15.926 -17.906 1.00 85.81 228 CYS A C 1
ATOM 1798 O O . CYS A 1 228 ? 9.728 -15.357 -18.085 1.00 85.81 228 CYS A O 1
ATOM 1800 N N . HIS A 1 229 ? 10.959 -17.233 -18.131 1.00 83.88 229 HIS A N 1
ATOM 1801 C CA . HIS A 1 229 ? 9.860 -18.077 -18.572 1.00 83.88 229 HIS A CA 1
ATOM 1802 C C . HIS A 1 229 ? 8.724 -18.095 -17.534 1.00 83.88 229 HIS A C 1
ATOM 1804 O O . HIS A 1 229 ? 8.951 -18.297 -16.345 1.00 83.88 229 HIS A O 1
ATOM 1810 N N . GLY A 1 230 ? 7.484 -17.891 -17.987 1.00 76.75 230 GLY A N 1
ATOM 1811 C CA . GLY A 1 230 ? 6.296 -17.865 -17.125 1.00 76.75 230 GLY A CA 1
ATOM 1812 C C . GLY A 1 230 ? 5.924 -16.488 -16.561 1.00 76.75 230 GLY A C 1
ATOM 1813 O O . GLY A 1 230 ? 4.841 -16.360 -15.992 1.00 76.75 230 GLY A O 1
ATOM 1814 N N . LEU A 1 231 ? 6.752 -15.456 -16.766 1.00 78.19 231 LEU A N 1
ATOM 1815 C CA . LEU A 1 231 ? 6.395 -14.080 -16.417 1.00 78.19 231 LEU A CA 1
ATOM 1816 C C . LEU A 1 231 ? 5.336 -13.508 -17.373 1.00 78.19 231 LEU A C 1
ATOM 1818 O O . LEU A 1 231 ? 5.338 -13.747 -18.582 1.00 78.19 231 LEU A O 1
ATOM 1822 N N . THR A 1 232 ? 4.424 -12.720 -16.817 1.00 77.69 232 THR A N 1
ATOM 1823 C CA . THR A 1 232 ? 3.358 -12.007 -17.522 1.00 77.69 232 THR A CA 1
ATOM 1824 C C . THR A 1 232 ? 3.748 -10.551 -17.796 1.00 77.69 232 THR A C 1
ATOM 1826 O O . THR A 1 232 ? 4.720 -10.022 -17.259 1.00 77.69 232 THR A O 1
ATOM 1829 N N . ARG A 1 233 ? 2.936 -9.836 -18.591 1.00 75.31 233 ARG A N 1
ATOM 1830 C CA . ARG A 1 233 ? 3.144 -8.395 -18.857 1.00 75.31 233 ARG A CA 1
ATOM 1831 C C . ARG A 1 233 ? 3.208 -7.537 -17.586 1.00 75.31 233 ARG A C 1
ATOM 1833 O O . ARG A 1 233 ? 3.869 -6.501 -17.598 1.00 75.31 233 ARG A O 1
ATOM 1840 N N . LYS A 1 234 ? 2.513 -7.946 -16.517 1.00 75.38 234 LYS A N 1
ATOM 1841 C CA . LYS A 1 234 ? 2.516 -7.233 -15.231 1.00 75.38 234 LYS A CA 1
ATOM 1842 C C . LYS A 1 234 ? 3.834 -7.389 -14.485 1.00 75.38 234 LYS A C 1
ATOM 1844 O O . LYS A 1 234 ? 4.316 -6.441 -13.873 1.00 75.38 234 LYS A O 1
ATOM 1849 N N . ASP A 1 235 ? 4.443 -8.559 -14.602 1.00 81.50 235 ASP A N 1
ATOM 1850 C CA . ASP A 1 235 ? 5.692 -8.865 -13.914 1.00 81.50 235 ASP A CA 1
ATOM 1851 C C . ASP A 1 235 ? 6.854 -8.033 -14.475 1.00 81.50 235 ASP A C 1
ATOM 1853 O O . ASP A 1 235 ? 7.739 -7.631 -13.729 1.00 81.50 235 ASP A O 1
ATOM 1857 N N . PHE A 1 236 ? 6.795 -7.655 -15.760 1.00 87.00 236 PHE A N 1
ATOM 1858 C CA . PHE A 1 236 ? 7.820 -6.827 -16.409 1.00 87.00 236 PHE A CA 1
ATOM 1859 C C . PHE A 1 236 ? 7.888 -5.359 -15.953 1.00 87.00 236 PHE A C 1
ATOM 1861 O O . PHE A 1 236 ? 8.728 -4.597 -16.437 1.00 87.00 236 PHE A O 1
ATOM 1868 N N . HIS A 1 237 ? 6.991 -4.931 -15.071 1.00 87.75 237 HIS A N 1
ATOM 1869 C CA . HIS A 1 237 ? 7.035 -3.612 -14.439 1.00 87.75 237 HIS A CA 1
ATOM 1870 C C . HIS A 1 237 ? 6.795 -3.690 -12.926 1.00 87.75 237 HIS A C 1
ATOM 1872 O O . HIS A 1 237 ? 6.436 -2.695 -12.301 1.00 87.75 237 HIS A O 1
ATOM 1878 N N . THR A 1 238 ? 6.990 -4.875 -12.345 1.00 86.50 238 THR A N 1
ATOM 1879 C CA . THR A 1 238 ? 6.825 -5.125 -10.916 1.00 86.50 238 THR A CA 1
ATOM 1880 C C . THR A 1 238 ? 8.193 -5.319 -10.274 1.00 86.50 238 THR A C 1
ATOM 1882 O O . THR A 1 238 ? 8.962 -6.190 -10.680 1.00 86.50 238 THR A O 1
ATOM 1885 N N . VAL A 1 239 ? 8.505 -4.516 -9.256 1.00 94.88 239 VAL A N 1
ATOM 1886 C CA . VAL A 1 239 ? 9.698 -4.729 -8.428 1.00 94.88 239 VAL A CA 1
ATOM 1887 C C . VAL A 1 239 ? 9.341 -5.717 -7.328 1.00 94.88 239 VAL A C 1
ATOM 1889 O O . VAL A 1 239 ? 8.339 -5.533 -6.638 1.00 94.88 239 VAL A O 1
ATOM 1892 N N . VAL A 1 240 ? 10.158 -6.751 -7.153 1.00 93.69 240 VAL A N 1
ATOM 1893 C CA . VAL A 1 240 ? 9.974 -7.785 -6.129 1.00 93.69 240 VAL A CA 1
ATOM 1894 C C . VAL A 1 240 ? 11.052 -7.648 -5.064 1.00 93.69 240 VAL A C 1
ATOM 1896 O O . VAL A 1 240 ? 12.224 -7.461 -5.388 1.00 93.69 240 VAL A O 1
ATOM 1899 N N . ALA A 1 241 ? 10.653 -7.741 -3.799 1.00 92.62 241 ALA A N 1
ATOM 1900 C CA . ALA A 1 241 ? 11.544 -7.731 -2.649 1.00 92.62 241 ALA A CA 1
ATOM 1901 C C . ALA A 1 241 ? 11.720 -9.149 -2.103 1.00 92.62 241 ALA A C 1
ATOM 1903 O O . ALA A 1 241 ? 10.743 -9.866 -1.876 1.00 92.62 241 ALA A O 1
ATOM 1904 N N . TYR A 1 242 ? 12.967 -9.520 -1.843 1.00 90.06 242 TYR A N 1
ATOM 1905 C CA . TYR A 1 242 ? 13.347 -10.770 -1.212 1.00 90.06 242 TYR A CA 1
ATOM 1906 C C . TYR A 1 242 ? 14.138 -10.503 0.060 1.00 90.06 242 TYR A C 1
ATOM 1908 O O . TYR A 1 242 ? 15.033 -9.656 0.062 1.00 90.06 242 TYR A O 1
ATOM 1916 N N . ARG A 1 243 ? 13.846 -11.283 1.100 1.00 87.75 243 ARG A N 1
ATOM 1917 C CA . ARG A 1 243 ? 14.626 -11.353 2.333 1.00 87.75 243 ARG A CA 1
ATOM 1918 C C . ARG A 1 243 ? 14.975 -12.797 2.632 1.00 87.75 243 ARG A C 1
ATOM 1920 O O . ARG A 1 243 ? 14.079 -13.637 2.670 1.00 87.75 243 ARG A O 1
ATOM 1927 N N . ASP A 1 244 ? 16.262 -13.073 2.823 1.00 85.00 244 ASP A N 1
ATOM 1928 C CA . ASP A 1 244 ? 16.775 -14.421 3.109 1.00 85.00 244 ASP A CA 1
ATOM 1929 C C . ASP A 1 244 ? 16.221 -15.481 2.124 1.00 85.00 244 ASP A C 1
ATOM 1931 O O . ASP A 1 244 ? 15.737 -16.548 2.506 1.00 85.00 244 ASP A O 1
ATOM 1935 N N . GLY A 1 245 ? 16.214 -15.137 0.830 1.00 84.69 245 GLY A N 1
ATOM 1936 C CA . GLY A 1 245 ? 15.697 -15.975 -0.257 1.00 84.69 245 GLY A CA 1
ATOM 1937 C C . GLY A 1 245 ? 14.168 -16.068 -0.377 1.00 84.69 245 GLY A C 1
ATOM 1938 O O . GLY A 1 245 ? 13.675 -16.669 -1.331 1.00 84.69 245 GLY A O 1
ATOM 1939 N N . GLN A 1 246 ? 13.394 -15.466 0.530 1.00 86.69 246 GLN A N 1
ATOM 1940 C CA . GLN A 1 246 ? 11.928 -15.483 0.495 1.00 86.69 246 GLN A CA 1
ATOM 1941 C C . GLN A 1 246 ? 11.360 -14.189 -0.081 1.00 86.69 246 GLN A C 1
ATOM 1943 O O . GLN A 1 246 ? 11.808 -13.104 0.276 1.00 86.69 246 GLN A O 1
ATOM 1948 N N . ASN A 1 247 ? 10.341 -14.286 -0.939 1.00 87.62 247 ASN A N 1
ATOM 1949 C CA . ASN A 1 247 ? 9.605 -13.115 -1.417 1.00 87.62 247 ASN A CA 1
ATOM 1950 C C . ASN A 1 247 ? 8.798 -12.507 -0.259 1.00 87.62 247 ASN A C 1
ATOM 1952 O O . ASN A 1 247 ? 7.950 -13.183 0.325 1.00 87.62 247 ASN A O 1
ATOM 1956 N N . ILE A 1 248 ? 9.056 -11.236 0.047 1.00 86.88 248 ILE A N 1
ATOM 1957 C CA . ILE A 1 248 ? 8.385 -10.491 1.121 1.00 86.88 248 ILE A CA 1
ATOM 1958 C C . ILE A 1 248 ? 7.414 -9.422 0.609 1.00 86.88 248 ILE A C 1
ATOM 1960 O O . ILE A 1 248 ? 6.682 -8.836 1.402 1.00 86.88 248 ILE A O 1
ATOM 1964 N N . GLY A 1 249 ? 7.385 -9.145 -0.695 1.00 87.00 249 GLY A N 1
ATOM 1965 C CA . GLY A 1 249 ? 6.496 -8.132 -1.252 1.00 87.00 249 GLY A CA 1
ATOM 1966 C C . GLY A 1 249 ? 6.806 -7.757 -2.694 1.00 87.00 249 GLY A C 1
ATOM 1967 O O . GLY A 1 249 ? 7.855 -8.085 -3.251 1.00 87.00 249 GLY A O 1
ATOM 1968 N N . SER A 1 250 ? 5.877 -7.044 -3.331 1.00 90.25 250 SER A N 1
ATOM 1969 C CA . SER A 1 250 ? 6.052 -6.558 -4.704 1.00 90.25 250 SER A CA 1
ATOM 1970 C C . SER A 1 250 ? 5.290 -5.255 -4.958 1.00 90.25 250 SER A C 1
ATOM 1972 O O . SER A 1 250 ? 4.229 -5.039 -4.367 1.00 90.25 250 SER A O 1
ATOM 1974 N N . THR A 1 251 ? 5.793 -4.399 -5.852 1.00 87.75 251 THR A N 1
ATOM 1975 C CA . THR A 1 251 ? 5.077 -3.195 -6.309 1.00 87.75 251 THR A CA 1
ATOM 1976 C C . THR A 1 251 ? 4.319 -3.474 -7.602 1.00 87.75 251 THR A C 1
ATOM 1978 O O . THR A 1 251 ? 4.908 -3.527 -8.675 1.00 87.75 251 THR A O 1
ATOM 1981 N N . TYR A 1 252 ? 2.998 -3.581 -7.531 1.00 76.38 252 TYR A N 1
ATOM 1982 C CA . TYR A 1 252 ? 2.159 -3.751 -8.728 1.00 76.38 252 TYR A CA 1
ATOM 1983 C C . TYR A 1 252 ? 1.819 -2.435 -9.444 1.00 76.38 252 TYR A C 1
ATOM 1985 O O . TYR A 1 252 ? 1.092 -2.437 -10.436 1.00 76.38 252 TYR A O 1
ATOM 1993 N N . TYR A 1 253 ? 2.295 -1.308 -8.918 1.00 83.88 253 TYR A N 1
ATOM 1994 C CA . TYR A 1 253 ? 2.026 0.029 -9.430 1.00 83.88 253 TYR A CA 1
ATOM 1995 C C . TYR A 1 253 ? 3.331 0.790 -9.637 1.00 83.88 253 TYR A C 1
ATOM 1997 O O . TYR A 1 253 ? 4.352 0.460 -9.035 1.00 83.88 253 TYR A O 1
ATOM 2005 N N . MET A 1 254 ? 3.272 1.843 -10.451 1.00 86.38 254 MET A N 1
ATOM 2006 C CA . MET A 1 254 ? 4.399 2.732 -10.719 1.00 86.38 254 MET A CA 1
ATOM 2007 C C . MET A 1 254 ? 4.051 4.166 -10.347 1.00 86.38 254 MET A C 1
ATOM 2009 O O . MET A 1 254 ? 2.894 4.576 -10.438 1.00 86.38 254 MET A O 1
ATOM 2013 N N . ARG A 1 255 ? 5.073 4.936 -9.978 1.00 87.50 255 ARG A N 1
ATOM 2014 C CA . ARG A 1 255 ? 4.996 6.387 -9.805 1.00 87.50 255 ARG A CA 1
ATOM 2015 C C . ARG A 1 255 ? 6.347 7.019 -10.145 1.00 87.50 255 ARG A C 1
ATOM 2017 O O . ARG A 1 255 ? 6.779 6.959 -11.288 1.00 87.50 255 ARG A O 1
ATOM 2024 N N . ASP A 1 256 ? 7.021 7.585 -9.163 1.00 88.44 256 ASP A N 1
ATOM 2025 C CA . ASP A 1 256 ? 8.293 8.280 -9.254 1.00 88.44 256 ASP A CA 1
ATOM 2026 C C . ASP A 1 256 ? 9.346 7.518 -8.441 1.00 88.44 256 ASP A C 1
ATOM 2028 O O . ASP A 1 256 ? 9.081 6.452 -7.878 1.00 88.44 256 ASP A O 1
ATOM 2032 N N . GLU A 1 257 ? 10.572 8.033 -8.395 1.00 90.88 257 GLU A N 1
ATOM 2033 C CA . GLU A 1 257 ? 11.620 7.384 -7.607 1.00 90.88 257 GLU A CA 1
ATOM 2034 C C . GLU A 1 257 ? 11.319 7.427 -6.105 1.00 90.88 257 GLU A C 1
ATOM 2036 O O . GLU A 1 257 ? 11.687 6.506 -5.379 1.00 90.88 257 GLU A O 1
ATOM 2041 N N . ASP A 1 258 ? 10.626 8.466 -5.635 1.00 88.00 258 ASP A N 1
ATOM 2042 C CA . ASP A 1 258 ? 10.315 8.640 -4.217 1.00 88.00 258 ASP A CA 1
ATOM 2043 C C . ASP A 1 258 ? 9.328 7.567 -3.733 1.00 88.00 258 ASP A C 1
ATOM 2045 O O . ASP A 1 258 ? 9.492 7.044 -2.632 1.00 88.00 258 ASP A O 1
ATOM 2049 N N . PHE A 1 259 ? 8.369 7.161 -4.572 1.00 89.62 259 PHE A N 1
ATOM 2050 C CA . PHE A 1 259 ? 7.499 6.009 -4.324 1.00 89.62 259 PHE A CA 1
ATOM 2051 C C . PHE A 1 259 ? 8.291 4.717 -4.107 1.00 89.62 259 PHE A C 1
ATOM 2053 O O . PHE A 1 259 ? 8.053 4.011 -3.126 1.00 89.62 259 PHE A O 1
ATOM 2060 N N . TYR A 1 260 ? 9.253 4.413 -4.983 1.00 92.44 260 TYR A N 1
ATOM 2061 C CA . TYR A 1 260 ? 10.066 3.205 -4.844 1.00 92.44 260 TYR A CA 1
ATOM 2062 C C . TYR A 1 260 ? 10.945 3.250 -3.597 1.00 92.44 260 TYR A C 1
ATOM 2064 O O . TYR A 1 260 ? 10.992 2.272 -2.852 1.00 92.44 260 TYR A O 1
ATOM 2072 N N . LEU A 1 261 ? 11.594 4.387 -3.328 1.00 90.44 261 LEU A N 1
ATOM 2073 C CA . LEU A 1 261 ? 12.384 4.574 -2.110 1.00 90.44 261 LEU A CA 1
ATOM 2074 C C . LEU A 1 261 ? 11.514 4.365 -0.867 1.00 90.44 261 LEU A C 1
ATOM 2076 O O . LEU A 1 261 ? 11.889 3.613 0.030 1.00 90.44 261 LEU A O 1
ATOM 2080 N N . GLN A 1 262 ? 10.330 4.976 -0.833 1.00 88.88 262 GLN A N 1
ATOM 2081 C CA . GLN A 1 262 ? 9.373 4.845 0.261 1.00 88.88 262 GLN A CA 1
ATOM 2082 C C . GLN A 1 262 ? 8.920 3.397 0.471 1.00 88.88 262 GLN A C 1
ATOM 2084 O O . GLN A 1 262 ? 8.905 2.913 1.605 1.00 88.88 262 GLN A O 1
ATOM 2089 N N . TRP A 1 263 ? 8.576 2.693 -0.606 1.00 91.94 263 TRP A N 1
ATOM 2090 C CA . TRP A 1 263 ? 8.190 1.289 -0.538 1.00 91.94 263 TRP A CA 1
ATOM 2091 C C . TRP A 1 263 ? 9.340 0.407 -0.035 1.00 91.94 263 TRP A C 1
ATOM 2093 O O . TRP A 1 263 ? 9.133 -0.412 0.861 1.00 91.94 263 TRP A O 1
ATOM 2103 N N . MET A 1 264 ? 10.569 0.628 -0.514 1.00 91.44 264 MET A N 1
ATOM 2104 C CA . MET A 1 264 ? 11.758 -0.064 -0.007 1.00 91.44 264 MET A CA 1
ATOM 2105 C C . MET A 1 264 ? 11.971 0.191 1.490 1.00 91.44 264 MET A C 1
ATOM 2107 O O . MET A 1 264 ? 12.238 -0.753 2.229 1.00 91.44 264 MET A O 1
ATOM 2111 N N . TYR A 1 265 ? 11.794 1.429 1.974 1.00 88.19 265 TYR A N 1
ATOM 2112 C CA . TYR A 1 265 ? 11.859 1.719 3.413 1.00 88.19 265 TYR A CA 1
ATOM 2113 C C . TYR A 1 265 ? 10.835 0.896 4.201 1.00 88.19 265 TYR A C 1
ATOM 2115 O O . TYR A 1 265 ? 11.184 0.332 5.238 1.00 88.19 265 TYR A O 1
ATOM 2123 N N . LEU A 1 266 ? 9.595 0.781 3.718 1.00 89.56 266 LEU A N 1
ATOM 2124 C CA . LEU A 1 266 ? 8.566 -0.042 4.363 1.00 89.56 266 LEU A CA 1
ATOM 2125 C C . LEU A 1 266 ? 8.944 -1.532 4.364 1.00 89.56 266 LEU A C 1
ATOM 2127 O O . LEU A 1 266 ? 8.754 -2.213 5.370 1.00 89.56 266 LEU A O 1
ATOM 2131 N N . MET A 1 267 ? 9.525 -2.038 3.274 1.00 90.88 267 MET A N 1
ATOM 2132 C CA . MET A 1 267 ? 10.007 -3.422 3.196 1.00 90.88 267 MET A CA 1
ATOM 2133 C C . MET A 1 267 ? 11.123 -3.696 4.202 1.00 90.88 267 MET A C 1
ATOM 2135 O O . MET A 1 267 ? 11.022 -4.638 4.992 1.00 90.88 267 MET A O 1
ATOM 2139 N N . LEU A 1 268 ? 12.138 -2.833 4.236 1.00 88.31 268 LEU A N 1
ATOM 2140 C CA . LEU A 1 268 ? 13.313 -2.971 5.101 1.00 88.31 268 LEU A CA 1
ATOM 2141 C C . LEU A 1 268 ? 12.990 -2.797 6.588 1.00 88.31 268 LEU A C 1
ATOM 2143 O O . LEU A 1 268 ? 13.592 -3.452 7.433 1.00 88.31 268 LEU A O 1
ATOM 2147 N N . SER A 1 269 ? 12.029 -1.935 6.918 1.00 85.56 269 SER A N 1
ATOM 2148 C CA . SER A 1 269 ? 11.645 -1.676 8.313 1.00 85.56 269 SER A CA 1
ATOM 2149 C C . SER A 1 269 ? 10.798 -2.796 8.924 1.00 85.56 269 SER A C 1
ATOM 2151 O O . SER A 1 269 ? 10.609 -2.834 10.140 1.00 85.56 269 SER A O 1
ATOM 2153 N N . GLY A 1 270 ? 10.275 -3.691 8.084 1.00 89.19 270 GLY A N 1
ATOM 2154 C CA . GLY A 1 270 ? 9.283 -4.683 8.470 1.00 89.19 270 GLY A CA 1
ATOM 2155 C C . GLY A 1 270 ? 7.869 -4.100 8.609 1.00 89.19 270 GLY A C 1
ATOM 2156 O O . GLY A 1 270 ? 7.661 -2.891 8.476 1.00 89.19 270 GLY A O 1
ATOM 2157 N N . PRO A 1 271 ? 6.878 -4.965 8.870 1.00 92.06 271 PRO A N 1
ATOM 2158 C CA . PRO A 1 271 ? 5.469 -4.580 8.964 1.00 92.06 271 PRO A CA 1
ATOM 2159 C C . PRO A 1 271 ? 5.181 -3.646 10.143 1.00 92.06 271 PRO A C 1
ATOM 2161 O O . PRO A 1 271 ? 4.269 -2.824 10.073 1.00 92.06 271 PRO A O 1
ATOM 2164 N N . LEU A 1 272 ? 5.966 -3.746 11.222 1.00 93.50 272 LEU A N 1
ATOM 2165 C CA . LEU A 1 272 ? 5.730 -3.012 12.456 1.00 93.50 272 LEU A CA 1
ATOM 2166 C C . LEU A 1 272 ? 7.029 -2.474 13.064 1.00 93.50 272 LEU A C 1
ATOM 2168 O O . LEU A 1 272 ? 7.894 -3.232 13.497 1.00 93.50 272 LEU A O 1
ATOM 2172 N N . ILE A 1 273 ? 7.135 -1.148 13.148 1.00 92.44 273 ILE A N 1
ATOM 2173 C CA . ILE A 1 273 ? 8.340 -0.470 13.631 1.00 92.44 273 ILE A CA 1
ATOM 2174 C C . ILE A 1 273 ? 8.271 -0.284 15.149 1.00 92.44 273 ILE A C 1
ATOM 2176 O O . ILE A 1 273 ? 7.387 0.401 15.663 1.00 92.44 273 ILE A O 1
ATOM 2180 N N . GLU A 1 274 ? 9.214 -0.859 15.888 1.00 93.06 274 GLU A N 1
ATOM 2181 C CA . GLU A 1 274 ? 9.259 -0.726 17.346 1.00 93.06 274 GLU A CA 1
ATOM 2182 C C . GLU A 1 274 ? 9.846 0.628 17.782 1.00 93.06 274 GLU A C 1
ATOM 2184 O O . GLU A 1 274 ? 10.978 0.973 17.449 1.00 93.06 274 GLU A O 1
ATOM 2189 N N . LEU A 1 275 ? 9.085 1.379 18.578 1.00 93.94 275 LEU A N 1
ATOM 2190 C CA . LEU A 1 275 ? 9.475 2.669 19.146 1.00 93.94 275 LEU A CA 1
ATOM 2191 C C . LEU A 1 275 ? 10.040 2.446 20.552 1.00 93.94 275 LEU A C 1
ATOM 2193 O O . LEU A 1 275 ? 9.299 2.127 21.489 1.00 93.94 275 LEU A O 1
ATOM 2197 N N . ARG A 1 276 ? 11.355 2.614 20.723 1.00 91.19 276 ARG A N 1
ATOM 2198 C CA . ARG A 1 276 ? 12.083 2.257 21.956 1.00 91.19 276 ARG A CA 1
ATOM 2199 C C . ARG A 1 276 ? 12.338 3.444 22.873 1.00 91.19 276 ARG A C 1
ATOM 2201 O O . ARG A 1 276 ? 12.424 3.256 24.089 1.00 91.19 276 ARG A O 1
ATOM 2208 N N . SER A 1 277 ? 12.339 4.656 22.340 1.00 91.12 277 SER A N 1
ATOM 2209 C CA . SER A 1 277 ? 12.488 5.892 23.103 1.00 91.12 277 SER A CA 1
ATOM 2210 C C . SER A 1 277 ? 11.294 6.837 22.933 1.00 91.12 277 SER A C 1
ATOM 2212 O O . SER A 1 277 ? 10.532 6.754 21.969 1.00 91.12 277 SER A O 1
ATOM 2214 N N . ASP A 1 278 ? 11.144 7.785 23.859 1.00 90.88 278 ASP A N 1
ATOM 2215 C CA . ASP A 1 278 ? 10.160 8.866 23.716 1.00 90.88 278 ASP A CA 1
ATOM 2216 C C . ASP A 1 278 ? 10.472 9.774 22.516 1.00 90.88 278 ASP A C 1
ATOM 2218 O O . ASP A 1 278 ? 9.570 10.407 21.962 1.00 90.88 278 ASP A O 1
ATOM 2222 N N . GLU A 1 279 ? 11.739 9.840 22.102 1.00 92.38 279 GLU A N 1
ATOM 2223 C CA . GLU A 1 279 ? 12.148 10.580 20.913 1.00 92.38 279 GLU A CA 1
ATOM 2224 C C . GLU A 1 279 ? 11.689 9.870 19.634 1.00 92.38 279 GLU A C 1
ATOM 2226 O O . GLU A 1 279 ? 11.140 10.524 18.748 1.00 92.38 279 GLU A O 1
ATOM 2231 N N . ASP A 1 280 ? 11.770 8.535 19.582 1.00 92.00 280 ASP A N 1
ATOM 2232 C CA . ASP A 1 280 ? 11.221 7.736 18.476 1.00 92.00 280 ASP A CA 1
ATOM 2233 C C . ASP A 1 280 ? 9.717 7.992 18.342 1.00 92.00 280 ASP A C 1
ATOM 2235 O O . ASP A 1 280 ? 9.207 8.230 17.249 1.00 92.00 280 ASP A O 1
ATOM 2239 N N . VAL A 1 281 ? 9.004 8.037 19.474 1.00 92.62 281 VAL A N 1
ATOM 2240 C CA . VAL A 1 281 ? 7.571 8.355 19.509 1.00 92.62 281 VAL A CA 1
ATOM 2241 C C . VAL A 1 281 ? 7.300 9.770 18.995 1.00 92.62 281 VAL A C 1
ATOM 2243 O O . VAL A 1 281 ? 6.358 9.976 18.228 1.00 92.62 281 VAL A O 1
ATOM 2246 N N . LYS A 1 282 ? 8.096 10.769 19.391 1.00 92.75 282 LYS A N 1
ATOM 2247 C CA . LYS A 1 282 ? 7.943 12.146 18.889 1.00 92.75 282 LYS A CA 1
ATOM 2248 C C . LYS A 1 282 ? 8.202 12.238 17.388 1.00 92.75 282 LYS A C 1
ATOM 2250 O O . LYS A 1 282 ? 7.466 12.952 16.706 1.00 92.75 282 LYS A O 1
ATOM 2255 N N . ASN A 1 283 ? 9.207 11.534 16.878 1.00 92.00 283 ASN A N 1
ATOM 2256 C CA . ASN A 1 283 ? 9.549 11.528 15.457 1.00 92.00 283 ASN A CA 1
ATOM 2257 C C . ASN A 1 283 ? 8.482 10.811 14.627 1.00 92.00 283 ASN A C 1
ATOM 2259 O O . ASN A 1 283 ? 7.986 11.390 13.656 1.00 92.00 283 ASN A O 1
ATOM 2263 N N . ALA A 1 284 ? 8.001 9.658 15.095 1.00 92.31 284 ALA A N 1
ATOM 2264 C CA . ALA A 1 284 ? 6.878 8.943 14.495 1.00 92.31 284 ALA A CA 1
ATOM 2265 C C . ALA A 1 284 ? 5.614 9.814 14.417 1.00 92.31 284 ALA A C 1
ATOM 2267 O O . ALA A 1 284 ? 4.984 9.912 13.367 1.00 92.31 284 ALA A O 1
ATOM 2268 N N . LYS A 1 285 ? 5.276 10.546 15.489 1.00 93.12 285 LYS A N 1
ATOM 2269 C CA . LYS A 1 285 ? 4.130 11.481 15.509 1.00 93.12 285 LYS A CA 1
ATOM 2270 C C . LYS A 1 285 ? 4.261 12.643 14.522 1.00 93.12 285 LYS A C 1
ATOM 2272 O O . LYS A 1 285 ? 3.250 13.213 14.115 1.00 93.12 285 LYS A O 1
ATOM 2277 N N . LYS A 1 286 ? 5.489 13.023 14.163 1.00 91.25 286 LYS A N 1
ATOM 2278 C CA . LYS A 1 286 ? 5.774 14.032 13.131 1.00 91.25 286 LYS A CA 1
ATOM 2279 C C . LYS A 1 286 ? 5.848 13.425 11.725 1.00 91.25 286 LYS A C 1
ATOM 2281 O O . LYS A 1 286 ? 6.087 14.167 10.780 1.00 91.25 286 LYS A O 1
ATOM 2286 N N . GLY A 1 287 ? 5.653 12.114 11.582 1.00 87.81 287 GLY A N 1
ATOM 2287 C CA . GLY A 1 287 ? 5.773 11.396 10.316 1.00 87.81 287 GLY A CA 1
ATOM 2288 C C . GLY A 1 287 ? 7.211 11.190 9.846 1.00 87.81 287 GLY A C 1
ATOM 2289 O O . GLY A 1 287 ? 7.408 10.785 8.707 1.00 87.81 287 GLY A O 1
ATOM 2290 N N . MET A 1 288 ? 8.207 11.483 10.687 1.00 85.25 288 MET A N 1
ATOM 2291 C CA . MET A 1 288 ? 9.624 11.358 10.351 1.00 85.25 288 MET A CA 1
ATOM 2292 C C . MET A 1 288 ? 10.112 9.960 10.724 1.00 85.25 288 MET A C 1
ATOM 2294 O O . MET A 1 288 ? 10.636 9.748 11.817 1.00 85.25 288 MET A O 1
ATOM 2298 N N . MET A 1 289 ? 9.908 9.007 9.817 1.00 75.31 289 MET A N 1
ATOM 2299 C CA . MET A 1 289 ? 10.379 7.629 9.952 1.00 75.31 289 MET A CA 1
ATOM 2300 C C . MET A 1 289 ? 11.418 7.364 8.856 1.00 75.31 289 MET A C 1
ATOM 2302 O O . MET A 1 289 ? 11.160 7.621 7.688 1.00 75.31 289 MET A O 1
ATOM 2306 N N . PHE A 1 290 ? 12.612 6.888 9.223 1.00 65.38 290 PHE A N 1
ATOM 2307 C CA . PHE A 1 290 ? 13.664 6.476 8.273 1.00 65.38 290 PHE A CA 1
ATOM 2308 C C . PHE A 1 290 ? 14.112 7.528 7.235 1.00 65.38 290 PHE A C 1
ATOM 2310 O O . PHE A 1 290 ? 14.499 7.186 6.123 1.00 65.38 290 PHE A O 1
ATOM 2317 N N . GLY A 1 291 ? 14.104 8.817 7.591 1.00 60.31 291 GLY A N 1
ATOM 2318 C CA . GLY A 1 291 ? 14.545 9.884 6.681 1.00 60.31 291 GLY A CA 1
ATOM 2319 C C . GLY A 1 291 ? 13.580 10.159 5.523 1.00 60.31 291 GLY A C 1
ATOM 2320 O O . GLY A 1 291 ? 13.943 10.878 4.594 1.00 60.31 291 GLY A O 1
ATOM 2321 N N . SER A 1 292 ? 12.359 9.616 5.581 1.00 63.56 292 SER A N 1
ATOM 2322 C CA . SER A 1 292 ? 11.309 9.903 4.611 1.00 63.56 292 SER A CA 1
ATOM 2323 C C . SER A 1 292 ? 10.787 11.336 4.745 1.00 63.56 292 SER A C 1
ATOM 2325 O O . SER A 1 292 ? 10.898 11.984 5.792 1.00 63.56 292 SER A O 1
ATOM 2327 N N . VAL A 1 293 ? 10.112 11.803 3.693 1.00 74.00 293 VAL A N 1
ATOM 2328 C CA . VAL A 1 293 ? 9.172 12.927 3.791 1.00 74.00 293 VAL A CA 1
ATOM 2329 C C . VAL A 1 293 ? 8.150 12.605 4.897 1.00 74.00 293 VAL A C 1
ATOM 2331 O O . VAL A 1 293 ? 7.864 11.428 5.129 1.00 74.00 293 VAL A O 1
ATOM 2334 N N . PRO A 1 294 ? 7.612 13.592 5.636 1.00 83.88 294 PRO A N 1
ATOM 2335 C CA . PRO A 1 294 ? 6.623 13.295 6.663 1.00 83.88 294 PRO A CA 1
ATOM 2336 C C . PRO A 1 294 ? 5.448 12.486 6.095 1.00 83.88 294 PRO A C 1
ATOM 2338 O O . PRO A 1 294 ? 4.836 12.898 5.117 1.00 83.88 294 PRO A O 1
ATOM 2341 N N . HIS A 1 295 ? 5.106 11.349 6.699 1.00 88.44 295 HIS A N 1
ATOM 2342 C CA . HIS A 1 295 ? 3.964 10.524 6.276 1.00 88.44 295 HIS A CA 1
ATOM 2343 C C . HIS A 1 295 ? 2.965 10.303 7.414 1.00 88.44 295 HIS A C 1
ATOM 2345 O O . HIS A 1 295 ? 3.315 10.466 8.586 1.00 88.44 295 HIS A O 1
ATOM 2351 N N . PRO A 1 296 ? 1.704 9.945 7.106 1.00 93.25 296 PRO A N 1
ATOM 2352 C CA . PRO A 1 296 ? 0.797 9.434 8.117 1.00 93.25 296 PRO A CA 1
ATOM 2353 C C . PRO A 1 296 ? 1.358 8.163 8.765 1.00 93.25 296 PRO A C 1
ATOM 2355 O O . PRO A 1 296 ? 1.728 7.230 8.056 1.00 93.25 296 PRO A O 1
ATOM 2358 N N . VAL A 1 297 ? 1.400 8.121 10.097 1.00 95.44 297 VAL A N 1
ATOM 2359 C CA . VAL A 1 297 ? 1.892 6.968 10.869 1.00 95.44 297 VAL A CA 1
ATOM 2360 C C . VAL A 1 297 ? 0.820 6.533 11.854 1.00 95.44 297 VAL A C 1
ATOM 2362 O O . VAL A 1 297 ? 0.312 7.357 12.618 1.00 95.44 297 VAL A O 1
ATOM 2365 N N . THR A 1 298 ? 0.492 5.242 11.874 1.00 97.25 298 THR A N 1
ATOM 2366 C CA . THR A 1 298 ? -0.373 4.673 12.916 1.00 97.25 298 THR A CA 1
ATOM 2367 C C . THR A 1 298 ? 0.472 4.041 14.010 1.00 97.25 298 THR A C 1
ATOM 2369 O O . THR A 1 298 ? 1.291 3.169 13.737 1.00 97.25 298 THR A O 1
ATOM 2372 N N . ILE A 1 299 ? 0.274 4.490 15.248 1.00 97.62 299 ILE A N 1
ATOM 2373 C CA . ILE A 1 299 ? 1.011 4.027 16.422 1.00 97.62 299 ILE A CA 1
ATOM 2374 C C . ILE A 1 299 ? 0.053 3.260 17.327 1.00 97.62 299 ILE A C 1
ATOM 2376 O O . ILE A 1 299 ? -0.945 3.822 17.782 1.00 97.62 299 ILE A O 1
ATOM 2380 N N . GLY A 1 300 ? 0.376 2.001 17.603 1.00 97.31 300 GLY A N 1
ATOM 2381 C CA . GLY A 1 300 ? -0.257 1.217 18.658 1.00 97.31 300 GLY A CA 1
ATOM 2382 C C . GLY A 1 300 ? 0.568 1.269 19.944 1.00 97.31 300 GLY A C 1
ATOM 2383 O O . GLY A 1 300 ? 1.790 1.143 19.900 1.00 97.31 300 GLY A O 1
ATOM 2384 N N . THR A 1 301 ? -0.076 1.481 21.087 1.00 95.94 301 THR A N 1
ATOM 2385 C CA . THR A 1 301 ? 0.551 1.399 22.413 1.00 95.94 301 THR A CA 1
ATOM 2386 C C . THR A 1 301 ? -0.130 0.295 23.203 1.00 95.94 301 THR A C 1
ATOM 2388 O O . THR A 1 301 ? -1.344 0.352 23.389 1.00 95.94 301 THR A O 1
ATOM 2391 N N . PHE A 1 302 ? 0.635 -0.702 23.642 1.00 94.81 302 PHE A N 1
ATOM 2392 C CA . PHE A 1 302 ? 0.117 -1.924 24.267 1.00 94.81 302 PHE A CA 1
ATOM 2393 C C . PHE A 1 302 ? 0.880 -2.252 25.554 1.00 94.81 302 PHE A C 1
ATOM 2395 O O . PHE A 1 302 ? 2.064 -1.924 25.626 1.00 94.81 302 PHE A O 1
ATOM 2402 N N . PRO A 1 303 ? 0.243 -2.904 26.543 1.00 92.81 303 PRO A N 1
ATOM 2403 C CA . PRO A 1 303 ? 0.907 -3.311 27.784 1.00 92.81 303 PRO A CA 1
ATOM 2404 C C . PRO A 1 303 ? 2.056 -4.299 27.546 1.00 92.81 303 PRO A C 1
ATOM 2406 O O . PRO A 1 303 ? 3.145 -4.159 28.102 1.00 92.81 303 PRO A O 1
ATOM 2409 N N . ASP A 1 304 ? 1.823 -5.274 26.673 1.00 90.56 304 ASP A N 1
ATOM 2410 C CA . ASP A 1 304 ? 2.745 -6.353 26.343 1.00 90.56 304 ASP A CA 1
ATOM 2411 C C . ASP A 1 304 ? 2.423 -6.913 24.945 1.00 90.56 304 ASP A C 1
ATOM 2413 O O . ASP A 1 304 ? 1.492 -6.460 24.268 1.00 90.56 304 ASP A O 1
ATOM 2417 N N . ARG A 1 305 ? 3.236 -7.873 24.493 1.00 91.50 305 ARG A N 1
ATOM 2418 C CA . ARG A 1 305 ? 3.104 -8.516 23.176 1.00 91.50 305 ARG A CA 1
ATOM 2419 C C . ARG A 1 305 ? 2.168 -9.728 23.178 1.00 91.50 305 ARG A C 1
ATOM 2421 O O . ARG A 1 305 ? 1.842 -10.245 22.114 1.00 91.50 305 ARG A O 1
ATOM 2428 N N . ASP A 1 306 ? 1.744 -10.174 24.349 1.00 89.56 306 ASP A N 1
ATOM 2429 C CA . ASP A 1 306 ? 0.901 -11.356 24.501 1.00 89.56 306 ASP A CA 1
ATOM 2430 C C . ASP A 1 306 ? -0.583 -10.971 24.522 1.00 89.56 306 ASP A C 1
ATOM 2432 O O . ASP A 1 306 ? -1.452 -11.802 24.267 1.00 89.56 306 ASP A O 1
ATOM 2436 N N . CYS A 1 307 ? -0.892 -9.695 24.761 1.00 89.12 307 CYS A N 1
ATOM 2437 C CA . CYS A 1 307 ? -2.253 -9.201 24.748 1.00 89.12 307 CYS A CA 1
ATOM 2438 C C . CYS A 1 307 ? -2.877 -9.287 23.343 1.00 89.12 307 CYS A C 1
ATOM 2440 O O . CYS A 1 307 ? -2.287 -8.895 22.330 1.00 89.12 307 CYS A O 1
ATOM 2442 N N . THR A 1 308 ? -4.135 -9.731 23.291 1.00 90.44 308 THR A N 1
ATOM 2443 C CA . THR A 1 308 ? -4.916 -9.913 22.056 1.00 90.44 308 THR A CA 1
ATOM 2444 C C . THR A 1 308 ? -4.927 -8.659 21.179 1.00 90.44 308 THR A C 1
ATOM 2446 O O . THR A 1 308 ? -4.801 -8.732 19.958 1.00 90.44 308 THR A O 1
ATOM 2449 N N . ALA A 1 309 ? -5.019 -7.479 21.799 1.00 93.56 309 ALA A N 1
ATOM 2450 C CA . ALA A 1 309 ? -5.034 -6.204 21.093 1.00 93.56 309 ALA A CA 1
ATOM 2451 C C . ALA A 1 309 ? -3.748 -5.960 20.282 1.00 93.56 309 ALA A C 1
ATOM 2453 O O . ALA A 1 309 ? -3.824 -5.486 19.146 1.00 93.56 309 ALA A O 1
ATOM 2454 N N . TYR A 1 310 ? -2.582 -6.310 20.838 1.00 95.19 310 TYR A N 1
ATOM 2455 C CA . TYR A 1 310 ? -1.311 -6.231 20.121 1.00 95.19 310 TYR A CA 1
ATOM 2456 C C . TYR A 1 310 ? -1.263 -7.250 18.984 1.00 95.19 310 TYR A C 1
ATOM 2458 O O . TYR A 1 310 ? -0.914 -6.886 17.864 1.00 95.19 310 TYR A O 1
ATOM 2466 N N . GLN A 1 311 ? -1.655 -8.501 19.240 1.00 94.56 311 GLN A N 1
ATOM 2467 C CA . GLN A 1 311 ? -1.630 -9.560 18.227 1.00 94.56 311 GLN A CA 1
ATOM 2468 C C . GLN A 1 311 ? -2.498 -9.194 17.014 1.00 94.56 311 GLN A C 1
ATOM 2470 O O . GLN A 1 311 ? -2.051 -9.282 15.872 1.00 94.56 311 GLN A O 1
ATOM 2475 N N . HIS A 1 312 ? -3.705 -8.676 17.244 1.00 94.19 312 HIS A N 1
ATOM 2476 C CA . HIS A 1 312 ? -4.601 -8.227 16.176 1.00 94.19 312 HIS A CA 1
ATOM 2477 C C . HIS A 1 312 ? -4.084 -6.990 15.431 1.00 94.19 312 HIS A C 1
ATOM 2479 O O . HIS A 1 312 ? -4.252 -6.873 14.211 1.00 94.19 312 HIS A O 1
ATOM 2485 N N . PHE A 1 313 ? -3.410 -6.079 16.135 1.00 96.12 313 PHE A N 1
ATOM 2486 C CA . PHE A 1 313 ? -2.721 -4.961 15.497 1.00 96.12 313 PHE A CA 1
ATOM 2487 C C . PHE A 1 313 ? -1.536 -5.424 14.643 1.00 96.12 313 PHE A C 1
ATOM 2489 O O . PHE A 1 313 ? -1.370 -4.919 13.536 1.00 96.12 313 PHE A O 1
ATOM 2496 N N . SER A 1 314 ? -0.774 -6.422 15.099 1.00 95.62 314 SER A N 1
ATOM 2497 C CA . SER A 1 314 ? 0.318 -7.031 14.336 1.00 95.62 314 SER A CA 1
ATOM 2498 C C . SER A 1 314 ? -0.192 -7.704 13.062 1.00 95.62 314 SER A C 1
ATOM 2500 O O . SER A 1 314 ? 0.339 -7.441 11.990 1.00 95.62 314 SER A O 1
ATOM 2502 N N . ILE A 1 315 ? -1.288 -8.469 13.141 1.00 92.00 315 ILE A N 1
ATOM 2503 C CA . ILE A 1 315 ? -1.937 -9.065 11.958 1.00 92.00 315 ILE A CA 1
ATOM 2504 C C . ILE A 1 315 ? -2.330 -7.978 10.950 1.00 92.00 315 ILE A C 1
ATOM 2506 O O . ILE A 1 315 ? -2.119 -8.126 9.747 1.00 92.00 315 ILE A O 1
ATOM 2510 N N . SER A 1 316 ? -2.897 -6.870 11.432 1.00 94.06 316 SER A N 1
ATOM 2511 C CA . SER A 1 316 ? -3.263 -5.736 10.574 1.00 94.06 316 SER A CA 1
ATOM 2512 C C . SER A 1 316 ? -2.028 -5.097 9.926 1.00 94.06 316 SER A C 1
ATOM 2514 O O . SER A 1 316 ? -2.080 -4.718 8.757 1.00 94.06 316 SER A O 1
ATOM 2516 N N . ALA A 1 317 ? -0.919 -5.006 10.665 1.00 95.31 317 ALA A N 1
ATOM 2517 C CA . ALA A 1 317 ? 0.353 -4.483 10.177 1.00 95.31 317 ALA A CA 1
ATOM 2518 C C . ALA A 1 317 ? 0.955 -5.359 9.073 1.00 95.31 317 ALA A C 1
ATOM 2520 O O . ALA A 1 317 ? 1.338 -4.836 8.029 1.00 95.31 317 ALA A O 1
ATOM 2521 N N . ASP A 1 318 ? 0.938 -6.681 9.245 1.00 91.38 318 ASP A N 1
ATOM 2522 C CA . ASP A 1 318 ? 1.412 -7.636 8.238 1.00 91.38 318 ASP A CA 1
ATOM 2523 C C . ASP A 1 318 ? 0.610 -7.521 6.936 1.00 91.38 318 ASP A C 1
ATOM 2525 O O . ASP A 1 318 ? 1.170 -7.486 5.842 1.00 91.38 318 ASP A O 1
ATOM 2529 N N . ARG A 1 319 ? -0.719 -7.376 7.034 1.00 90.25 319 ARG A N 1
ATOM 2530 C CA . ARG A 1 319 ? -1.601 -7.198 5.864 1.00 90.25 319 ARG A CA 1
ATOM 2531 C C . ARG A 1 319 ? -1.388 -5.873 5.131 1.00 90.25 319 ARG A C 1
ATOM 2533 O O . ARG A 1 319 ? -1.737 -5.766 3.956 1.00 90.25 319 ARG A O 1
ATOM 2540 N N . PHE A 1 320 ? -0.843 -4.873 5.813 1.00 92.31 320 PHE A N 1
ATOM 2541 C CA . PHE A 1 320 ? -0.558 -3.547 5.269 1.00 92.31 320 PHE A CA 1
ATOM 2542 C C . PHE A 1 320 ? 0.921 -3.288 5.000 1.00 92.31 320 PHE A C 1
ATOM 2544 O O . PHE A 1 320 ? 1.290 -2.162 4.636 1.00 92.31 320 PHE A O 1
ATOM 2551 N N . HIS A 1 321 ? 1.757 -4.319 5.126 1.00 91.50 321 HIS A N 1
ATOM 2552 C CA . HIS A 1 321 ? 3.181 -4.214 4.872 1.00 91.50 321 HIS A CA 1
ATOM 2553 C C . HIS A 1 321 ? 3.432 -3.692 3.452 1.00 91.50 321 HIS A C 1
ATOM 2555 O O . HIS A 1 321 ? 2.828 -4.142 2.480 1.00 91.50 321 HIS A O 1
ATOM 2561 N N . GLY A 1 322 ? 4.271 -2.660 3.346 1.00 89.12 322 GLY A N 1
ATOM 2562 C CA . GLY A 1 322 ? 4.559 -1.986 2.076 1.00 89.12 322 GLY A CA 1
ATOM 2563 C C . GLY A 1 322 ? 3.587 -0.893 1.662 1.00 89.12 322 GLY A C 1
ATOM 2564 O O . GLY A 1 322 ? 3.841 -0.225 0.666 1.00 89.12 322 GLY A O 1
ATOM 2565 N N . ARG A 1 323 ? 2.504 -0.670 2.415 1.00 90.50 323 ARG A N 1
ATOM 2566 C CA . ARG A 1 323 ? 1.478 0.322 2.057 1.00 90.50 323 ARG A CA 1
ATOM 2567 C C . ARG A 1 323 ? 1.265 1.399 3.116 1.00 90.50 323 ARG A C 1
ATOM 2569 O O . ARG A 1 323 ? 0.890 2.517 2.769 1.00 90.50 323 ARG A O 1
ATOM 2576 N N . TYR A 1 324 ? 1.497 1.087 4.391 1.00 93.19 324 TYR A N 1
ATOM 2577 C CA . TYR A 1 324 ? 1.270 2.011 5.505 1.00 93.19 324 TYR A CA 1
ATOM 2578 C C . TYR A 1 324 ? 2.450 2.018 6.478 1.00 93.19 324 TYR A C 1
ATOM 2580 O O . TYR A 1 324 ? 3.031 0.978 6.771 1.00 93.19 324 TYR A O 1
ATOM 2588 N N . PHE A 1 325 ? 2.760 3.191 7.039 1.00 93.00 325 PHE A N 1
ATOM 2589 C CA . PHE A 1 325 ? 3.698 3.294 8.155 1.00 93.00 325 PHE A CA 1
ATOM 2590 C C . PHE A 1 325 ? 2.984 2.941 9.455 1.00 93.00 325 PHE A C 1
ATOM 2592 O O . PHE A 1 325 ? 2.110 3.678 9.929 1.00 93.00 325 PHE A O 1
ATOM 2599 N N . MET A 1 326 ? 3.372 1.813 10.038 1.00 95.81 326 MET A N 1
ATOM 2600 C CA . MET A 1 326 ? 2.828 1.321 11.294 1.00 95.81 326 MET A CA 1
ATOM 2601 C C . MET A 1 326 ? 3.947 1.135 12.309 1.00 95.81 326 MET A C 1
ATOM 2603 O O . MET A 1 326 ? 5.026 0.632 11.998 1.00 95.81 326 MET A O 1
ATOM 2607 N N . ALA A 1 327 ? 3.694 1.583 13.532 1.00 95.94 327 ALA A N 1
ATOM 2608 C CA . ALA A 1 327 ? 4.665 1.541 14.607 1.00 95.94 327 ALA A CA 1
ATOM 2609 C C . ALA A 1 327 ? 4.015 1.094 15.915 1.00 95.94 327 ALA A C 1
ATOM 2611 O O . ALA A 1 327 ? 2.803 1.224 16.110 1.00 95.94 327 ALA A O 1
ATOM 2612 N N . VAL A 1 328 ? 4.831 0.582 16.829 1.00 96.69 328 VAL A N 1
ATOM 2613 C CA . VAL A 1 328 ? 4.370 0.068 18.113 1.00 96.69 328 VAL A CA 1
ATOM 2614 C C . VAL A 1 328 ? 5.229 0.544 19.266 1.00 96.69 328 VAL A C 1
ATOM 2616 O O . VAL A 1 328 ? 6.452 0.614 19.172 1.00 96.69 328 VAL A O 1
ATOM 2619 N N . ARG A 1 329 ? 4.574 0.838 20.384 1.00 95.25 329 ARG A N 1
ATOM 2620 C CA . ARG A 1 329 ? 5.194 1.094 21.678 1.00 95.25 329 ARG A CA 1
ATOM 2621 C C . ARG A 1 329 ? 4.665 0.071 22.676 1.00 95.25 329 ARG A C 1
ATOM 2623 O O . ARG A 1 329 ? 3.466 0.030 22.930 1.00 95.25 329 ARG A O 1
ATOM 2630 N N . ILE A 1 330 ? 5.553 -0.729 23.256 1.00 93.75 330 ILE A N 1
ATOM 2631 C CA . ILE A 1 330 ? 5.193 -1.574 24.397 1.00 93.75 330 ILE A CA 1
ATOM 2632 C C . ILE A 1 330 ? 5.408 -0.756 25.674 1.00 93.75 330 ILE A C 1
ATOM 2634 O O . ILE A 1 330 ? 6.518 -0.285 25.927 1.00 93.75 330 ILE A O 1
ATOM 2638 N N . ASP A 1 331 ? 4.342 -0.530 26.437 1.00 84.56 331 ASP A N 1
ATOM 2639 C CA . ASP A 1 331 ? 4.359 0.183 27.713 1.00 84.56 331 ASP A CA 1
ATOM 2640 C C . ASP A 1 331 ? 4.154 -0.803 28.864 1.00 84.56 331 ASP A C 1
ATOM 2642 O O . ASP A 1 331 ? 3.030 -1.138 29.228 1.00 84.56 331 ASP A O 1
ATOM 2646 N N . ILE A 1 332 ? 5.268 -1.210 29.474 1.00 71.44 332 ILE A N 1
ATOM 2647 C CA . ILE A 1 332 ? 5.347 -2.237 30.529 1.00 71.44 332 ILE A CA 1
ATOM 2648 C C . ILE A 1 332 ? 4.687 -1.764 31.846 1.00 71.44 332 ILE A C 1
ATOM 2650 O O . ILE A 1 332 ? 4.694 -2.462 32.859 1.00 71.44 332 ILE A O 1
ATOM 2654 N N . LYS A 1 333 ? 4.108 -0.557 31.880 1.00 77.25 333 LYS A N 1
ATOM 2655 C CA . LYS A 1 333 ? 3.382 -0.059 33.049 1.00 77.25 333 LYS A CA 1
ATOM 2656 C C . LYS A 1 333 ? 2.132 -0.910 33.321 1.00 77.25 333 LYS A C 1
ATOM 2658 O O . LYS A 1 333 ? 1.248 -0.975 32.465 1.00 77.25 333 LYS A O 1
ATOM 2663 N N . PRO A 1 334 ? 2.002 -1.495 34.528 1.00 67.19 334 PRO A N 1
ATOM 2664 C CA . PRO A 1 334 ? 0.820 -2.262 34.905 1.00 67.19 334 PRO A CA 1
ATOM 2665 C C . PRO A 1 334 ? -0.455 -1.416 34.798 1.00 67.19 334 PRO A C 1
ATOM 2667 O O . PRO A 1 334 ? -0.510 -0.303 35.322 1.00 67.19 334 PRO A O 1
ATOM 2670 N N . GLY A 1 335 ? -1.482 -1.952 34.134 1.00 71.12 335 GLY A N 1
ATOM 2671 C CA . GLY A 1 335 ? -2.773 -1.279 33.951 1.00 71.12 335 GLY A CA 1
ATOM 2672 C C . GLY A 1 335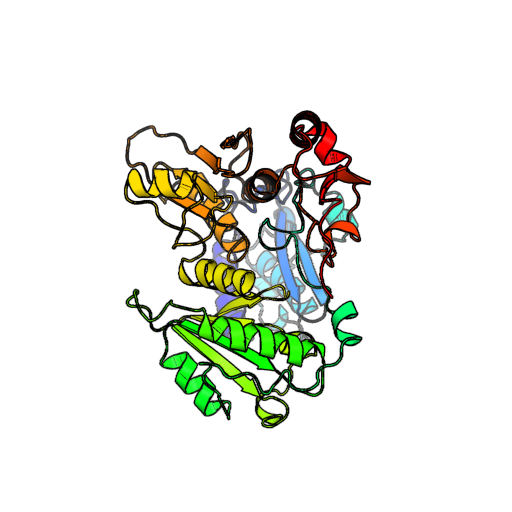 ? -2.840 -0.301 32.772 1.00 71.12 335 GLY A C 1
ATOM 2673 O O . GLY A 1 335 ? -3.831 0.421 32.650 1.00 71.12 335 GLY A O 1
ATOM 2674 N N . SER A 1 336 ? -1.823 -0.258 31.904 1.00 80.81 336 SER A N 1
ATOM 2675 C CA . SER A 1 336 ? -1.908 0.485 30.646 1.00 80.81 336 SER A CA 1
ATOM 2676 C C . SER A 1 336 ? -2.988 -0.124 29.740 1.00 80.81 336 SER A C 1
ATOM 2678 O O . SER A 1 336 ? -3.129 -1.341 29.614 1.00 80.81 336 SER A O 1
ATOM 2680 N N . THR A 1 337 ? -3.807 0.738 29.139 1.00 89.38 337 THR A N 1
ATOM 2681 C CA . THR A 1 337 ? -4.858 0.307 28.213 1.00 89.38 337 THR A CA 1
ATOM 2682 C C . THR A 1 337 ? -4.324 0.331 26.783 1.00 89.38 337 THR A C 1
ATOM 2684 O O . THR A 1 337 ? -3.647 1.294 26.406 1.00 89.38 337 THR A O 1
ATOM 2687 N N . PRO A 1 338 ? -4.619 -0.699 25.968 1.00 94.25 338 PRO A N 1
ATOM 2688 C CA . PRO A 1 338 ? -4.310 -0.677 24.548 1.00 94.25 338 PRO A CA 1
ATOM 2689 C C . PRO A 1 338 ? -4.908 0.552 23.862 1.00 94.25 338 PRO A C 1
ATOM 2691 O O . PRO A 1 338 ? -6.104 0.818 23.974 1.00 94.25 338 PRO A O 1
ATOM 2694 N N . THR A 1 339 ? -4.086 1.291 23.123 1.00 95.88 339 THR A N 1
ATOM 2695 C CA . THR A 1 339 ? -4.532 2.446 22.334 1.00 95.88 339 THR A CA 1
ATOM 2696 C C . THR A 1 339 ? -3.927 2.404 20.942 1.00 95.88 339 THR A C 1
ATOM 2698 O O . THR A 1 339 ? -2.791 1.975 20.760 1.00 95.88 339 THR A O 1
ATOM 2701 N N . VAL A 1 340 ? -4.682 2.859 19.944 1.00 98.00 340 VAL A N 1
ATOM 2702 C CA . VAL A 1 340 ? -4.205 3.002 18.565 1.00 98.00 340 VAL A CA 1
ATOM 2703 C C . VAL A 1 340 ? -4.569 4.395 18.077 1.00 98.00 340 VAL A C 1
ATOM 2705 O O . VAL A 1 340 ? -5.704 4.844 18.236 1.00 98.00 340 VAL A O 1
ATOM 2708 N N . SER A 1 341 ? -3.601 5.086 17.483 1.00 97.88 341 SER A N 1
ATOM 2709 C CA . SER A 1 341 ? -3.784 6.447 16.984 1.00 97.88 341 SER A CA 1
ATOM 2710 C C . SER A 1 341 ? -3.055 6.643 15.664 1.00 97.88 341 SER A C 1
ATOM 2712 O O . SER A 1 341 ? -1.881 6.299 15.542 1.00 97.88 341 SER A O 1
ATOM 2714 N N . THR A 1 342 ? -3.710 7.277 14.696 1.00 97.38 342 THR A N 1
ATOM 2715 C CA . THR A 1 342 ? -3.077 7.708 13.446 1.00 97.38 342 THR A CA 1
ATOM 2716 C C . THR A 1 342 ? -2.693 9.179 13.534 1.00 97.38 342 THR A C 1
ATOM 2718 O O . THR A 1 342 ? -3.528 10.045 13.824 1.00 97.38 342 THR A O 1
ATOM 2721 N N . TYR A 1 343 ? -1.424 9.466 13.257 1.00 95.88 343 TYR A N 1
ATOM 2722 C CA . TYR A 1 343 ? -0.852 10.803 13.208 1.00 95.88 343 TYR A CA 1
ATOM 2723 C C . TYR A 1 343 ? -0.663 11.239 11.759 1.00 95.88 343 TYR A C 1
ATOM 2725 O O . TYR A 1 343 ? -0.047 10.528 10.978 1.00 95.88 343 TYR A O 1
ATOM 2733 N N . ARG A 1 344 ? -1.192 12.408 11.397 1.00 93.00 344 ARG A N 1
ATOM 2734 C CA . ARG A 1 344 ? -1.195 12.969 10.043 1.00 93.00 344 ARG A CA 1
ATOM 2735 C C . ARG A 1 344 ? -0.468 14.318 10.046 1.00 93.00 344 ARG A C 1
ATOM 2737 O O . ARG A 1 344 ? -1.066 15.315 10.461 1.00 93.00 344 ARG A O 1
ATOM 2744 N N . PRO A 1 345 ? 0.805 14.383 9.623 1.00 87.25 345 PRO A N 1
ATOM 2745 C CA . PRO A 1 345 ? 1.641 15.569 9.826 1.00 87.25 345 PRO A CA 1
ATOM 2746 C C . PRO A 1 345 ? 1.151 16.814 9.070 1.00 87.25 345 PRO A C 1
ATOM 2748 O O . PRO A 1 345 ? 1.284 17.927 9.582 1.00 87.25 345 PRO A O 1
ATOM 2751 N N . PHE A 1 346 ? 0.531 16.628 7.902 1.00 84.19 346 PHE A N 1
ATOM 2752 C CA . PHE A 1 346 ? 0.065 17.715 7.030 1.00 84.19 346 PHE A CA 1
ATOM 2753 C C . PHE A 1 346 ? -1.372 18.177 7.299 1.00 84.19 346 PHE A C 1
ATOM 2755 O O . PHE A 1 346 ? -1.864 19.098 6.655 1.00 84.19 346 PHE A O 1
ATOM 2762 N N . GLU A 1 347 ? -2.064 17.557 8.252 1.00 87.56 347 GLU A N 1
ATOM 2763 C CA . GLU A 1 347 ? -3.471 17.842 8.525 1.00 87.56 347 GLU A CA 1
ATOM 2764 C C . GLU A 1 347 ? -3.638 18.825 9.682 1.00 87.56 347 GLU A C 1
ATOM 2766 O O . GLU A 1 347 ? -2.883 18.808 10.657 1.00 87.56 347 GLU A O 1
ATOM 2771 N N . LYS A 1 348 ? -4.702 19.637 9.637 1.00 83.62 348 LYS A N 1
ATOM 2772 C CA . LYS A 1 348 ? -5.077 20.499 10.770 1.00 83.62 348 LYS A CA 1
ATOM 2773 C C . LYS A 1 348 ? -5.403 19.660 12.009 1.00 83.62 348 LYS A C 1
ATOM 2775 O O . LYS A 1 348 ? -4.927 19.945 13.105 1.00 83.62 348 LYS A O 1
ATOM 2780 N N . GLN A 1 349 ? -6.188 18.597 11.829 1.00 85.94 349 GLN A N 1
ATOM 2781 C CA . GLN A 1 349 ? -6.417 17.589 12.862 1.00 85.94 349 GLN A CA 1
ATOM 2782 C C . GLN A 1 349 ? -5.355 16.492 12.740 1.00 85.94 349 GLN A C 1
ATOM 2784 O O . GLN A 1 349 ? -5.547 15.491 12.045 1.00 85.94 349 GLN A O 1
ATOM 2789 N N . ARG A 1 350 ? -4.231 16.689 13.432 1.00 90.00 350 ARG A N 1
ATOM 2790 C CA . ARG A 1 350 ? -3.054 15.815 13.325 1.00 90.00 350 ARG A CA 1
ATOM 2791 C C . ARG A 1 350 ? -3.226 14.429 13.925 1.00 90.00 350 ARG A C 1
ATOM 2793 O O . ARG A 1 350 ? -2.466 13.553 13.559 1.00 90.00 350 ARG A O 1
ATOM 2800 N N . ARG A 1 351 ? -4.165 14.217 14.845 1.00 94.69 351 ARG A N 1
ATOM 2801 C CA . ARG A 1 351 ? -4.358 12.934 15.534 1.00 94.69 351 ARG A CA 1
ATOM 2802 C C . ARG A 1 351 ? -5.790 12.454 15.352 1.00 94.69 351 ARG A C 1
ATOM 2804 O O . ARG A 1 351 ? -6.726 13.240 15.505 1.00 94.69 351 ARG A O 1
ATOM 2811 N N . ARG A 1 352 ? -5.939 11.171 15.043 1.00 94.56 352 ARG A N 1
ATOM 2812 C CA . ARG A 1 352 ? -7.200 10.434 15.126 1.00 94.56 352 ARG A CA 1
ATOM 2813 C C . ARG A 1 352 ? -6.987 9.226 16.017 1.00 94.56 352 ARG A C 1
ATOM 2815 O O . ARG A 1 352 ? -5.987 8.533 15.855 1.00 94.56 352 ARG A O 1
ATOM 2822 N N . ASP A 1 353 ? -7.904 9.016 16.945 1.00 96.31 353 ASP A N 1
ATOM 2823 C CA . ASP A 1 353 ? -7.857 7.919 17.903 1.00 96.31 353 ASP A CA 1
ATOM 2824 C C . ASP A 1 353 ? -8.821 6.817 17.487 1.00 96.31 353 ASP A C 1
ATOM 2826 O O . ASP A 1 353 ? -9.883 7.081 16.917 1.00 96.31 353 ASP A O 1
ATOM 2830 N N . TYR A 1 354 ? -8.409 5.581 17.732 1.00 96.50 354 TYR A N 1
ATOM 2831 C CA . TYR A 1 354 ? -9.232 4.413 17.512 1.00 96.50 354 TYR A CA 1
ATOM 2832 C C . TYR A 1 354 ? -10.133 4.167 18.723 1.00 96.50 354 TYR A C 1
ATOM 2834 O O . TYR A 1 354 ? -9.648 4.022 19.841 1.00 96.50 354 TYR A O 1
ATOM 2842 N N . GLU A 1 355 ? -11.440 4.101 18.484 1.00 92.38 355 GLU A N 1
ATOM 2843 C CA . GLU A 1 355 ? -12.465 3.883 19.519 1.00 92.38 355 GLU A CA 1
ATOM 2844 C C . GLU A 1 355 ? -13.222 2.555 19.316 1.00 92.38 355 GLU A C 1
ATOM 2846 O O . GLU A 1 355 ? -14.208 2.278 19.997 1.00 92.38 355 GLU A O 1
ATOM 2851 N N . GLY A 1 356 ? -12.806 1.752 18.330 1.00 87.12 356 GLY A N 1
ATOM 2852 C CA . GLY A 1 356 ? -13.451 0.488 17.984 1.00 87.12 356 GLY A CA 1
ATOM 2853 C C . GLY A 1 356 ? -12.954 -0.701 18.807 1.00 87.12 356 GLY A C 1
ATOM 2854 O O . GLY A 1 356 ? -12.132 -0.573 19.714 1.00 87.12 356 GLY A O 1
ATOM 2855 N N . LYS A 1 357 ? -13.460 -1.889 18.467 1.00 87.19 357 LYS A N 1
ATOM 2856 C CA . LYS A 1 357 ? -12.990 -3.157 19.037 1.00 87.19 357 LYS A CA 1
ATOM 2857 C C . LYS A 1 357 ? -11.707 -3.585 18.345 1.00 87.19 357 LYS A C 1
ATOM 2859 O O . LYS A 1 357 ? -11.614 -3.482 17.137 1.00 87.19 357 LYS A O 1
ATOM 2864 N N . PHE A 1 358 ? -10.752 -4.143 19.076 1.00 87.50 358 PHE A N 1
ATOM 2865 C CA . PHE A 1 358 ? -9.470 -4.585 18.519 1.00 87.50 358 PHE A CA 1
ATOM 2866 C C . PHE A 1 358 ? -9.560 -5.810 17.586 1.00 87.50 358 PHE A C 1
ATOM 2868 O O . PHE A 1 358 ? -8.633 -6.602 17.554 1.00 87.50 358 PHE A O 1
ATOM 2875 N N . ASP A 1 359 ? -10.630 -6.006 16.815 1.00 87.94 359 ASP A N 1
ATOM 2876 C CA . ASP A 1 359 ? -10.636 -6.986 15.732 1.00 87.94 359 ASP A CA 1
ATOM 2877 C C . ASP A 1 359 ? -9.838 -6.453 14.516 1.00 87.94 359 ASP A C 1
ATOM 2879 O O . ASP A 1 359 ? -9.883 -5.250 14.222 1.00 87.94 359 ASP A O 1
ATOM 2883 N N . PRO A 1 360 ? -9.090 -7.306 13.789 1.00 88.81 360 PRO A N 1
ATOM 2884 C CA . PRO A 1 360 ? -8.254 -6.867 12.673 1.00 88.81 360 PRO A CA 1
ATOM 2885 C C . PRO A 1 360 ? -9.017 -6.143 11.566 1.00 88.81 360 PRO A C 1
ATOM 2887 O O . PRO A 1 360 ? -8.481 -5.211 10.975 1.00 88.81 360 PRO A O 1
ATOM 2890 N N . ALA A 1 361 ? -10.263 -6.527 11.273 1.00 85.81 361 ALA A N 1
ATOM 2891 C CA . ALA A 1 361 ? -11.036 -5.882 10.216 1.00 85.81 361 ALA A CA 1
ATOM 2892 C C . ALA A 1 361 ? -11.316 -4.416 10.572 1.00 85.81 361 ALA A C 1
ATOM 2894 O O . ALA A 1 361 ? -11.007 -3.517 9.788 1.00 85.81 361 ALA A O 1
ATOM 2895 N N . SER A 1 362 ? -11.811 -4.160 11.782 1.00 90.50 362 SER A N 1
ATOM 2896 C CA . SER A 1 362 ? -12.075 -2.813 12.283 1.00 90.50 362 SER A CA 1
ATOM 2897 C C . SER A 1 362 ? -10.800 -1.973 12.413 1.00 90.50 362 SER A C 1
ATOM 2899 O O . SER A 1 362 ? -10.826 -0.779 12.095 1.00 90.50 362 SER A O 1
ATOM 2901 N N . LEU A 1 363 ? -9.682 -2.573 12.840 1.00 94.50 363 LEU A N 1
ATOM 2902 C CA . LEU A 1 363 ? -8.372 -1.913 12.857 1.00 94.50 363 LEU A CA 1
ATOM 2903 C C . LEU A 1 363 ? -7.930 -1.530 11.445 1.00 94.50 363 LEU A C 1
ATOM 2905 O O . LEU A 1 363 ? -7.540 -0.383 11.221 1.00 94.50 363 LEU A O 1
ATOM 2909 N N . MET A 1 364 ? -8.044 -2.444 10.478 1.00 92.88 364 MET A N 1
ATOM 2910 C CA . MET A 1 364 ? -7.682 -2.179 9.088 1.00 92.88 364 MET A CA 1
ATOM 2911 C C . MET A 1 364 ? -8.533 -1.062 8.470 1.00 92.88 364 MET A C 1
ATOM 2913 O O . MET A 1 364 ? -7.994 -0.164 7.819 1.00 92.88 364 MET A O 1
ATOM 2917 N N . GLY A 1 365 ? -9.844 -1.062 8.734 1.00 92.69 365 GLY A N 1
ATOM 2918 C CA . GLY A 1 365 ? -10.758 0.023 8.365 1.00 92.69 365 GLY A CA 1
ATOM 2919 C C . GLY A 1 365 ? -10.345 1.370 8.936 1.00 92.69 365 GLY A C 1
ATOM 2920 O O . GLY A 1 365 ? -10.265 2.371 8.216 1.00 92.69 365 GLY A O 1
ATOM 2921 N N . PHE A 1 366 ? -10.020 1.397 10.228 1.00 95.38 366 PHE A N 1
ATOM 2922 C CA . PHE A 1 366 ? -9.526 2.604 10.871 1.00 95.38 366 PHE A CA 1
ATOM 2923 C C . PHE A 1 366 ? -8.203 3.074 10.265 1.00 95.38 366 PHE A C 1
ATOM 2925 O O . PHE A 1 366 ? -8.142 4.209 9.811 1.00 95.38 366 PHE A O 1
ATOM 2932 N N . ILE A 1 367 ? -7.172 2.228 10.206 1.00 96.06 367 ILE A N 1
ATOM 2933 C CA . ILE A 1 367 ? -5.842 2.586 9.684 1.00 96.06 367 ILE A CA 1
ATOM 2934 C C . ILE A 1 367 ? -5.961 3.155 8.269 1.00 96.06 367 ILE A C 1
ATOM 2936 O O . ILE A 1 367 ? -5.415 4.221 7.980 1.00 96.06 367 ILE A O 1
ATOM 2940 N N . SER A 1 368 ? -6.720 2.477 7.408 1.00 94.06 368 SER A N 1
ATOM 2941 C CA . SER A 1 368 ? -6.932 2.878 6.023 1.00 94.06 368 SER A CA 1
ATOM 2942 C C . SER A 1 368 ? -7.605 4.257 5.927 1.00 94.06 368 SER A C 1
ATOM 2944 O O . SER A 1 368 ? -7.050 5.191 5.342 1.00 94.06 368 SER A O 1
ATOM 2946 N N . THR A 1 369 ? -8.751 4.442 6.587 1.00 92.12 369 THR A N 1
ATOM 2947 C CA . THR A 1 369 ? -9.529 5.693 6.509 1.00 92.12 369 THR A CA 1
ATOM 2948 C C . THR A 1 369 ? -8.899 6.858 7.277 1.00 92.12 369 THR A C 1
ATOM 2950 O O . THR A 1 369 ? -8.995 8.020 6.853 1.00 92.12 369 THR A O 1
ATOM 2953 N N . ALA A 1 370 ? -8.254 6.574 8.409 1.00 93.50 370 ALA A N 1
ATOM 2954 C CA . ALA A 1 370 ? -7.610 7.551 9.272 1.00 93.50 370 ALA A CA 1
ATOM 2955 C C . ALA A 1 370 ? -6.271 8.021 8.717 1.00 93.50 370 ALA A C 1
ATOM 2957 O O . ALA A 1 370 ? -5.902 9.148 9.023 1.00 93.50 370 ALA A O 1
ATOM 2958 N N . SER A 1 371 ? -5.578 7.221 7.901 1.00 93.62 371 SER A N 1
ATOM 2959 C CA . SER A 1 371 ? -4.341 7.640 7.225 1.00 93.62 371 SER A CA 1
ATOM 2960 C C . SER A 1 371 ? -4.617 8.424 5.943 1.00 93.62 371 SER A C 1
ATOM 2962 O O . SER A 1 371 ? -3.801 9.253 5.547 1.00 93.62 371 SER A O 1
ATOM 2964 N N . PHE A 1 372 ? -5.772 8.200 5.312 1.00 91.12 372 PHE A N 1
ATOM 2965 C CA . PHE A 1 372 ? -6.146 8.861 4.065 1.00 91.12 372 PHE A CA 1
ATOM 2966 C C . PHE A 1 372 ? -6.323 10.385 4.254 1.00 91.12 372 PHE A C 1
ATOM 2968 O O . PHE A 1 372 ? -7.035 10.812 5.187 1.00 91.12 372 PHE A O 1
ATOM 2975 N N . PRO A 1 373 ? -5.689 11.213 3.399 1.00 90.69 373 PRO A N 1
ATOM 2976 C CA . PRO A 1 373 ? -5.707 12.666 3.529 1.00 90.69 373 PRO A CA 1
ATOM 2977 C C . PRO A 1 373 ? -7.118 13.225 3.344 1.00 90.69 373 PRO A C 1
ATOM 2979 O O . PRO A 1 373 ? -7.966 12.646 2.668 1.00 90.69 373 PRO A O 1
ATOM 2982 N N . SER A 1 374 ? -7.393 14.360 3.977 1.00 92.00 374 SER A N 1
ATOM 2983 C CA . SER A 1 374 ? -8.686 15.028 3.844 1.00 92.00 374 SER A CA 1
ATOM 2984 C C . SER A 1 374 ? -8.841 15.621 2.442 1.00 92.00 374 SER A C 1
ATOM 2986 O O . SER A 1 374 ? -9.927 15.545 1.880 1.00 92.00 374 SER A O 1
ATOM 2988 N N . VAL A 1 375 ? -7.763 16.163 1.866 1.00 91.62 375 VAL A N 1
ATOM 2989 C CA . VAL A 1 375 ? -7.718 16.689 0.495 1.00 91.62 375 VAL A CA 1
ATOM 2990 C C . VAL A 1 375 ? -6.526 16.075 -0.234 1.00 91.62 375 VAL A C 1
ATOM 2992 O O . VAL A 1 375 ? -5.412 16.110 0.284 1.00 91.62 375 VAL A O 1
ATOM 2995 N N . VAL A 1 376 ? -6.760 15.521 -1.422 1.00 90.19 376 VAL A N 1
ATOM 2996 C CA . VAL A 1 376 ? -5.711 14.974 -2.294 1.00 90.19 376 VAL A CA 1
ATOM 2997 C C . VAL A 1 376 ? -5.228 16.069 -3.240 1.00 90.19 376 VAL A C 1
ATOM 2999 O O . VAL A 1 376 ? -6.027 16.653 -3.971 1.00 90.19 376 VAL A O 1
ATOM 3002 N N . ASP A 1 377 ? -3.934 16.362 -3.225 1.00 87.38 377 ASP A N 1
ATOM 3003 C CA . ASP A 1 377 ? -3.334 17.286 -4.187 1.00 87.38 377 ASP A CA 1
ATOM 3004 C C . ASP A 1 377 ? -3.118 16.569 -5.526 1.00 87.38 377 ASP A C 1
ATOM 3006 O O . ASP A 1 377 ? -2.473 15.525 -5.568 1.00 87.38 377 ASP A O 1
ATOM 3010 N N . ILE A 1 378 ? -3.691 17.115 -6.599 1.00 87.19 378 ILE A N 1
ATOM 3011 C CA . ILE A 1 378 ? -3.603 16.590 -7.970 1.00 87.19 378 ILE A CA 1
ATOM 3012 C C . ILE A 1 378 ? -2.926 17.591 -8.921 1.00 87.19 378 ILE A C 1
ATOM 3014 O O . ILE A 1 378 ? -3.084 17.516 -10.140 1.00 87.19 378 ILE A O 1
ATOM 3018 N N . THR A 1 379 ? -2.207 18.569 -8.363 1.00 83.38 379 THR A N 1
ATOM 3019 C CA . THR A 1 379 ? -1.601 19.690 -9.094 1.00 83.38 379 THR A CA 1
ATOM 3020 C C . THR A 1 379 ? -0.586 19.252 -10.148 1.00 83.38 379 THR A C 1
ATOM 3022 O O . THR A 1 379 ? -0.587 19.798 -11.248 1.00 83.38 379 THR A O 1
ATOM 3025 N N . ASN A 1 380 ? 0.235 18.240 -9.861 1.00 74.38 380 ASN A N 1
ATOM 3026 C CA . ASN A 1 380 ? 1.265 17.747 -10.790 1.00 74.38 380 ASN A CA 1
ATOM 3027 C C . ASN A 1 380 ? 0.719 16.731 -11.809 1.00 74.38 380 ASN A C 1
ATOM 3029 O O . ASN A 1 380 ? 1.457 15.918 -12.363 1.00 74.38 380 ASN A O 1
ATOM 3033 N N . GLY A 1 381 ? -0.590 16.779 -12.054 1.00 69.00 381 GLY A N 1
ATOM 3034 C CA . GLY A 1 381 ? -1.312 15.743 -12.767 1.00 69.00 381 GLY A CA 1
ATOM 3035 C C . GLY A 1 381 ? -1.757 14.622 -11.834 1.00 69.00 381 GLY A C 1
ATOM 3036 O O . GLY A 1 381 ? -1.348 14.513 -10.684 1.00 69.00 381 GLY A O 1
ATOM 3037 N N . PHE A 1 382 ? -2.662 13.807 -12.353 1.00 71.25 382 PHE A N 1
ATOM 3038 C CA . PHE A 1 382 ? -3.102 12.570 -11.739 1.00 71.25 382 PHE A CA 1
ATOM 3039 C C . PHE A 1 382 ? -3.364 11.608 -12.887 1.00 71.25 382 PHE A C 1
ATOM 3041 O O . PHE A 1 382 ? -3.945 11.970 -13.911 1.00 71.25 382 PHE A O 1
ATOM 3048 N N . THR A 1 383 ? -2.941 10.371 -12.729 1.00 62.53 383 THR A N 1
ATOM 3049 C CA . THR A 1 383 ? -3.310 9.297 -13.666 1.00 62.53 383 THR A CA 1
ATOM 3050 C C . THR A 1 383 ? -3.874 8.100 -12.905 1.00 62.53 383 THR A C 1
ATOM 3052 O O . THR A 1 383 ? -4.226 7.064 -13.444 1.00 62.53 383 THR A O 1
ATOM 3055 N N . THR A 1 384 ? -4.048 8.269 -11.602 1.00 64.69 384 THR A N 1
ATOM 3056 C CA . THR A 1 384 ? -4.435 7.209 -10.699 1.00 64.69 384 THR A CA 1
ATOM 3057 C C . THR A 1 384 ? -5.901 6.854 -10.892 1.00 64.69 384 THR A C 1
ATOM 3059 O O . THR A 1 384 ? -6.781 7.718 -10.959 1.00 64.69 384 THR A O 1
ATOM 3062 N N . ASN A 1 385 ? -6.192 5.557 -10.816 1.00 65.31 385 ASN A N 1
ATOM 3063 C CA . ASN A 1 385 ? -7.556 5.040 -10.719 1.00 65.31 385 ASN A CA 1
ATOM 3064 C C . ASN A 1 385 ? -8.338 5.596 -9.511 1.00 65.31 385 ASN A C 1
ATOM 3066 O O . ASN A 1 385 ? -9.552 5.418 -9.452 1.00 65.31 385 ASN A O 1
ATOM 3070 N N . LEU A 1 386 ? -7.686 6.295 -8.573 1.00 70.06 386 LEU A N 1
ATOM 3071 C CA . LEU A 1 386 ? -8.326 6.971 -7.447 1.00 70.06 386 LEU A CA 1
ATOM 3072 C C . LEU A 1 386 ? -9.484 7.883 -7.874 1.00 70.06 386 LEU A C 1
ATOM 3074 O O . LEU A 1 386 ? -10.508 7.879 -7.197 1.00 70.06 386 LEU A O 1
ATOM 3078 N N . LEU A 1 387 ? -9.355 8.645 -8.971 1.00 71.94 387 LEU A N 1
ATOM 3079 C CA . LEU A 1 387 ? -10.439 9.537 -9.414 1.00 71.94 387 LEU A CA 1
ATOM 3080 C C . LEU A 1 387 ? -11.476 8.832 -10.301 1.00 71.94 387 LEU A C 1
ATOM 3082 O O . LEU A 1 387 ? -12.628 9.259 -10.346 1.00 71.94 387 LEU A O 1
ATOM 3086 N N . PHE A 1 388 ? -11.084 7.751 -10.981 1.00 68.31 388 PHE A N 1
ATOM 3087 C CA . PHE A 1 388 ? -11.903 7.092 -12.005 1.00 68.31 388 PHE A CA 1
ATOM 3088 C C . PHE A 1 388 ? -12.641 5.836 -11.515 1.00 68.31 388 PHE A C 1
ATOM 3090 O O . PHE A 1 388 ? -13.697 5.501 -12.045 1.00 68.31 388 PHE A O 1
ATOM 3097 N N . ARG A 1 389 ? -12.123 5.135 -10.499 1.00 68.44 389 ARG A N 1
ATOM 3098 C CA . ARG A 1 389 ? -12.662 3.864 -9.978 1.00 68.44 389 ARG A CA 1
ATOM 3099 C C . ARG A 1 389 ? -13.082 3.988 -8.520 1.00 68.44 389 ARG A C 1
ATOM 3101 O O . ARG A 1 389 ? -12.648 3.225 -7.659 1.00 68.44 389 ARG A O 1
ATOM 3108 N N . GLN A 1 390 ? -13.941 4.959 -8.241 1.00 74.50 390 GLN A N 1
ATOM 3109 C CA . GLN A 1 390 ? -14.484 5.160 -6.906 1.00 74.50 390 GLN A CA 1
ATOM 3110 C C . GLN A 1 390 ? -15.978 5.497 -6.955 1.00 74.50 390 GLN A C 1
ATOM 3112 O O . GLN A 1 390 ? -16.465 6.082 -7.918 1.00 74.50 390 GLN A O 1
ATOM 3117 N N . HIS A 1 391 ? -16.720 5.093 -5.925 1.00 80.44 391 HIS A N 1
ATOM 3118 C CA . HIS A 1 391 ? -18.177 5.258 -5.876 1.00 80.44 391 HIS A CA 1
ATOM 3119 C C . HIS A 1 391 ? -18.606 6.651 -5.394 1.00 80.44 391 HIS A C 1
ATOM 3121 O O . HIS A 1 391 ? -19.751 7.052 -5.608 1.00 80.44 391 HIS A O 1
ATOM 3127 N N . ARG A 1 392 ? -17.718 7.381 -4.707 1.00 87.75 392 ARG A N 1
ATOM 3128 C CA . ARG A 1 392 ? -18.018 8.724 -4.205 1.00 87.75 392 ARG A CA 1
ATOM 3129 C C . ARG A 1 392 ? -17.870 9.728 -5.342 1.00 87.75 392 ARG A C 1
ATOM 3131 O O . ARG A 1 392 ? -17.202 9.483 -6.343 1.00 87.75 392 ARG A O 1
ATOM 3138 N N . LYS A 1 393 ? -18.476 10.900 -5.177 1.00 91.12 393 LYS A N 1
ATOM 3139 C CA . LYS A 1 393 ? -18.265 12.012 -6.110 1.00 91.12 393 LYS A CA 1
ATOM 3140 C C . LYS A 1 393 ? -16.831 12.533 -5.985 1.00 91.12 393 LYS A C 1
ATOM 3142 O O . LYS A 1 393 ? -16.185 12.353 -4.955 1.00 91.12 393 LYS A O 1
ATOM 3147 N N . ILE A 1 394 ? -16.339 13.199 -7.019 1.00 90.81 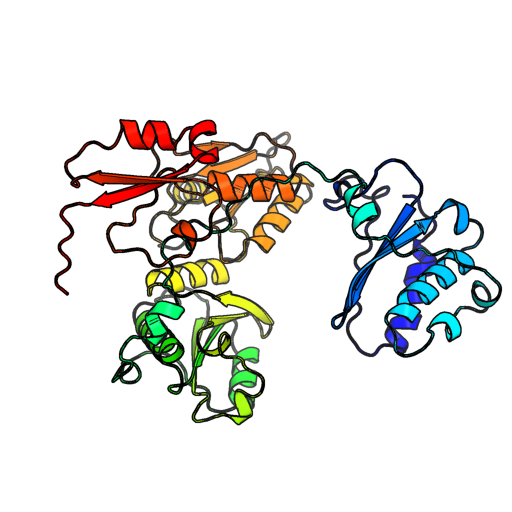394 ILE A N 1
ATOM 3148 C CA . ILE A 1 394 ? -15.079 13.943 -6.956 1.00 90.81 394 ILE A CA 1
ATOM 3149 C C . ILE A 1 394 ? -15.438 15.417 -6.795 1.00 90.81 394 ILE A C 1
ATOM 3151 O O . ILE A 1 394 ? -16.147 15.976 -7.630 1.00 90.81 394 ILE A O 1
ATOM 3155 N N . ALA A 1 395 ? -14.979 16.040 -5.716 1.00 93.25 395 ALA A N 1
ATOM 3156 C CA . ALA A 1 395 ? -15.047 17.483 -5.545 1.00 93.25 395 ALA A CA 1
ATOM 3157 C C . ALA A 1 395 ? -13.665 18.054 -5.857 1.00 93.25 395 ALA A C 1
ATOM 3159 O O . ALA A 1 395 ? -12.718 17.712 -5.162 1.00 93.25 395 ALA A O 1
ATOM 3160 N N . ILE A 1 396 ? -13.553 18.928 -6.858 1.00 92.12 396 ILE A N 1
ATOM 3161 C CA . ILE A 1 396 ? -12.274 19.527 -7.262 1.00 92.12 396 ILE A CA 1
ATOM 3162 C C . ILE A 1 396 ? -12.282 21.008 -6.895 1.00 92.12 396 ILE A C 1
ATOM 3164 O O . ILE A 1 396 ? -13.131 21.761 -7.376 1.00 92.12 396 ILE A O 1
ATOM 3168 N N . LEU A 1 397 ? -11.339 21.432 -6.055 1.00 93.25 397 LEU A N 1
ATOM 3169 C CA . LEU A 1 397 ? -11.044 22.844 -5.834 1.00 93.25 397 LEU A CA 1
ATOM 3170 C C . LEU A 1 397 ? -9.916 23.276 -6.772 1.00 93.25 397 LEU A C 1
ATOM 3172 O O . LEU A 1 397 ? -8.770 22.880 -6.579 1.00 93.25 397 LEU A O 1
ATOM 3176 N N . VAL A 1 398 ? -10.240 24.127 -7.746 1.00 92.69 398 VAL A N 1
ATOM 3177 C CA . VAL A 1 398 ? -9.246 24.786 -8.604 1.00 92.69 398 VAL A CA 1
ATOM 3178 C C . VAL A 1 398 ? -9.008 26.194 -8.077 1.00 92.69 398 VAL A C 1
ATOM 3180 O O . VAL A 1 398 ? -9.892 27.049 -8.160 1.00 92.69 398 VAL A O 1
ATOM 3183 N N . ALA A 1 399 ? -7.836 26.441 -7.506 1.00 90.75 399 ALA A N 1
ATOM 3184 C CA . ALA A 1 399 ? -7.491 27.740 -6.936 1.00 90.75 399 ALA A CA 1
ATOM 3185 C C . ALA A 1 399 ? -5.982 27.983 -7.020 1.00 90.75 399 ALA A C 1
ATOM 3187 O O . ALA A 1 399 ? -5.232 27.074 -7.331 1.00 90.75 399 ALA A O 1
ATOM 3188 N N . SER A 1 400 ? -5.523 29.212 -6.798 1.00 87.25 400 SER A N 1
ATOM 3189 C CA . SER A 1 400 ? -4.087 29.490 -6.705 1.00 87.25 400 SER A CA 1
ATOM 3190 C C . SER A 1 400 ? -3.528 29.073 -5.349 1.00 87.25 400 SER A C 1
ATOM 3192 O O . SER A 1 400 ? -4.253 29.119 -4.357 1.00 87.25 400 SER A O 1
ATOM 3194 N N . SER A 1 401 ? -2.224 28.809 -5.262 1.00 80.75 401 SER A N 1
ATOM 3195 C CA . SER A 1 401 ? -1.518 28.624 -3.978 1.00 80.75 401 SER A CA 1
ATOM 3196 C C . SER A 1 401 ? -1.728 29.757 -2.961 1.00 80.75 401 SER A C 1
ATOM 3198 O O . SER A 1 401 ? -1.638 29.536 -1.756 1.00 80.75 401 SER A O 1
ATOM 3200 N N . SER A 1 402 ? -2.048 30.972 -3.419 1.00 84.12 402 SER A N 1
ATOM 3201 C CA . SER A 1 402 ? -2.390 32.114 -2.559 1.00 84.12 402 SER A CA 1
ATOM 3202 C C . SER A 1 402 ? -3.820 32.088 -1.994 1.00 84.12 402 SER A C 1
ATOM 3204 O O . SER A 1 402 ? -4.139 32.875 -1.101 1.00 84.12 402 SER A O 1
ATOM 3206 N N . PHE A 1 403 ? -4.700 31.218 -2.495 1.00 88.12 403 PHE A N 1
ATOM 3207 C CA . PHE A 1 403 ? -6.074 31.089 -2.020 1.00 88.12 403 PHE A CA 1
ATOM 3208 C C . PHE A 1 403 ? -6.134 30.309 -0.703 1.00 88.12 403 PHE A C 1
ATOM 3210 O O . PHE A 1 403 ? -5.603 29.207 -0.578 1.00 88.12 403 PHE A O 1
ATOM 3217 N N . SER A 1 404 ? -6.857 30.841 0.285 1.00 86.94 404 SER A N 1
ATOM 3218 C CA . SER A 1 404 ? -7.086 30.113 1.532 1.00 86.94 404 SER A CA 1
ATOM 3219 C C . SER A 1 404 ? -8.118 29.001 1.333 1.00 86.94 404 SER A C 1
ATOM 3221 O O . SER A 1 404 ? -9.322 29.244 1.277 1.00 86.94 404 SER A O 1
ATOM 3223 N N . ASN A 1 405 ? -7.656 27.753 1.300 1.00 87.44 405 ASN A N 1
ATOM 3224 C CA . ASN A 1 405 ? -8.513 26.569 1.201 1.00 87.44 405 ASN A CA 1
ATOM 3225 C C . ASN A 1 405 ? -9.058 26.080 2.564 1.00 87.44 405 ASN A C 1
ATOM 3227 O O . ASN A 1 405 ? -9.608 24.982 2.651 1.00 87.44 405 ASN A O 1
ATOM 3231 N N . ALA A 1 406 ? -8.956 26.876 3.636 1.00 88.81 406 ALA A N 1
ATOM 3232 C CA . ALA A 1 406 ? -9.264 26.440 5.003 1.00 88.81 406 ALA A CA 1
ATOM 3233 C C . ALA A 1 406 ? -10.702 25.915 5.179 1.00 88.81 406 ALA A C 1
ATOM 3235 O O . ALA A 1 406 ? -10.915 24.892 5.833 1.00 88.81 406 ALA A O 1
ATOM 3236 N N . SER A 1 407 ? -11.692 26.582 4.577 1.00 90.25 407 SER A N 1
ATOM 3237 C CA . SER A 1 407 ? -13.095 26.140 4.616 1.00 90.25 407 SER A CA 1
ATOM 3238 C C . SER A 1 407 ? -13.307 24.832 3.853 1.00 90.25 407 SER A C 1
ATOM 3240 O O . SER A 1 407 ? -14.078 23.982 4.293 1.00 90.25 407 SER A O 1
ATOM 3242 N N . TYR A 1 408 ? -12.584 24.647 2.746 1.00 93.19 408 TYR A N 1
ATOM 3243 C CA . TYR A 1 408 ? -12.628 23.429 1.942 1.00 93.19 408 TYR A CA 1
ATOM 3244 C C . TYR A 1 408 ? -12.005 22.247 2.695 1.00 93.19 408 TYR A C 1
ATOM 3246 O O . TYR A 1 408 ? -12.639 21.205 2.826 1.00 93.19 408 TYR A O 1
ATOM 3254 N N . VAL A 1 409 ? -10.834 22.442 3.311 1.00 90.75 409 VAL A N 1
ATOM 3255 C CA . VAL A 1 409 ? -10.191 21.447 4.189 1.00 90.75 409 VAL A CA 1
ATOM 3256 C C . VAL A 1 409 ? -11.072 21.114 5.398 1.00 90.75 409 VAL A C 1
ATOM 3258 O O . VAL A 1 409 ? -11.178 19.951 5.787 1.00 90.75 409 VAL A O 1
ATOM 3261 N N . SER A 1 410 ? -11.739 22.113 5.987 1.00 91.06 410 SER A N 1
ATOM 3262 C CA . SER A 1 410 ? -12.677 21.915 7.100 1.00 91.06 410 SER A CA 1
ATOM 3263 C C . SER A 1 410 ? -13.859 21.031 6.694 1.00 91.06 410 SER A C 1
ATOM 3265 O O . SER A 1 410 ? -14.179 20.069 7.393 1.00 91.06 410 SER A O 1
ATOM 3267 N N . LEU A 1 411 ? -14.464 21.299 5.530 1.00 92.38 411 LEU A N 1
ATOM 3268 C CA . LEU A 1 411 ? -15.519 20.457 4.964 1.00 92.38 411 LEU A CA 1
ATOM 3269 C C . LEU A 1 411 ? -15.008 19.036 4.694 1.00 92.38 411 LEU A C 1
ATOM 3271 O O . LEU A 1 411 ? -15.624 18.073 5.144 1.00 92.38 411 LEU A O 1
ATOM 3275 N N . ALA A 1 412 ? -13.857 18.919 4.034 1.00 92.06 412 ALA A N 1
ATOM 3276 C CA . ALA A 1 412 ? -13.233 17.652 3.668 1.00 92.06 412 ALA A CA 1
ATOM 3277 C C . ALA A 1 412 ? -12.778 16.817 4.880 1.00 92.06 412 ALA A C 1
ATOM 3279 O O . ALA A 1 412 ? -12.622 15.603 4.790 1.00 92.06 412 ALA A O 1
ATOM 3280 N N . SER A 1 413 ? -12.593 17.441 6.045 1.00 88.31 413 SER A N 1
ATOM 3281 C CA . SER A 1 413 ? -12.247 16.744 7.288 1.00 88.31 413 SER A CA 1
ATOM 3282 C C . SER A 1 413 ? -13.445 16.046 7.941 1.00 88.31 413 SER A C 1
ATOM 3284 O O . SER A 1 413 ? -13.247 15.170 8.790 1.00 88.31 413 SER A O 1
ATOM 3286 N N . ARG A 1 414 ? -14.681 16.410 7.572 1.00 89.12 414 ARG A N 1
ATOM 3287 C CA . ARG A 1 414 ? -15.899 15.853 8.170 1.00 89.12 414 ARG A CA 1
ATOM 3288 C C . ARG A 1 414 ? -16.194 14.445 7.650 1.00 89.12 414 ARG A C 1
ATOM 3290 O O . ARG A 1 414 ? -16.130 14.176 6.451 1.00 89.12 414 ARG A O 1
ATOM 3297 N N . LYS A 1 415 ? -16.577 13.545 8.561 1.00 84.81 415 LYS A N 1
ATOM 3298 C CA . LYS A 1 415 ? -16.857 12.133 8.246 1.00 84.81 415 LYS A CA 1
ATOM 3299 C C . LYS A 1 415 ? -18.022 11.966 7.265 1.00 84.81 415 LYS A C 1
ATOM 3301 O O . LYS A 1 415 ? -17.932 11.145 6.362 1.00 84.81 415 LYS A O 1
ATOM 3306 N N . ASP A 1 416 ? -19.093 12.740 7.421 1.00 89.38 416 ASP A N 1
ATOM 3307 C CA . ASP A 1 416 ? -20.266 12.701 6.540 1.00 89.38 416 ASP A CA 1
ATOM 3308 C C . ASP A 1 416 ? -19.937 13.179 5.118 1.00 89.38 416 ASP A C 1
ATOM 3310 O O . ASP A 1 416 ? -20.326 12.538 4.145 1.00 89.38 416 ASP A O 1
ATOM 3314 N N . ALA A 1 417 ? -19.140 14.241 4.989 1.00 91.31 417 ALA A N 1
ATOM 3315 C CA . ALA A 1 417 ? -18.688 14.742 3.694 1.00 91.31 417 ALA A CA 1
ATOM 3316 C C . ALA A 1 417 ? -17.801 13.722 2.954 1.00 91.31 417 ALA A C 1
ATOM 3318 O O . ALA A 1 417 ? -18.013 13.465 1.770 1.00 91.31 417 ALA A O 1
ATOM 3319 N N . ARG A 1 418 ? -16.857 13.081 3.659 1.00 88.06 418 ARG A N 1
ATOM 3320 C CA . ARG A 1 418 ? -15.943 12.066 3.092 1.00 88.06 418 ARG A CA 1
ATOM 3321 C C . ARG A 1 418 ? -16.625 10.778 2.631 1.00 88.06 418 ARG A C 1
ATOM 3323 O O . ARG A 1 418 ? -16.054 10.047 1.824 1.00 88.06 418 ARG A O 1
ATOM 3330 N N . LYS A 1 419 ? -17.831 10.491 3.128 1.00 87.56 419 LYS A N 1
ATOM 3331 C CA . LYS A 1 419 ? -18.665 9.393 2.615 1.00 87.56 419 LYS A CA 1
ATOM 3332 C C . LYS A 1 419 ? -19.278 9.722 1.255 1.00 87.56 419 LYS A C 1
ATOM 3334 O O . LYS A 1 419 ? -19.571 8.816 0.486 1.00 87.56 419 LYS A O 1
ATOM 3339 N N . LEU A 1 420 ? -19.473 11.006 0.955 1.00 89.75 420 LEU A N 1
ATOM 3340 C CA . LEU A 1 420 ? -20.143 11.465 -0.262 1.00 89.75 420 LEU A CA 1
ATOM 3341 C C . LEU A 1 420 ? -19.169 11.853 -1.373 1.00 89.75 420 LEU A C 1
ATOM 3343 O O . LEU A 1 420 ? -19.508 11.699 -2.550 1.00 89.75 420 LEU A O 1
ATOM 3347 N N . ALA A 1 421 ? -17.987 12.362 -1.019 1.00 91.56 421 ALA A N 1
ATOM 3348 C CA . ALA A 1 421 ? -17.001 12.810 -1.990 1.00 91.56 421 ALA A CA 1
ATOM 3349 C C . ALA A 1 421 ? -15.548 12.568 -1.558 1.00 91.56 421 ALA A C 1
ATOM 3351 O O . ALA A 1 421 ? -15.216 12.621 -0.374 1.00 91.56 421 ALA A O 1
ATOM 3352 N N . VAL A 1 422 ? -14.683 12.369 -2.554 1.00 90.94 422 VAL A N 1
ATOM 3353 C CA . VAL A 1 422 ? -13.234 12.574 -2.445 1.00 90.94 422 VAL A CA 1
ATOM 3354 C C . VAL A 1 422 ? -12.957 14.025 -2.802 1.00 90.94 422 VAL A C 1
ATOM 3356 O O . VAL A 1 422 ? -13.413 14.513 -3.838 1.00 90.94 422 VAL A O 1
ATOM 3359 N N . PHE A 1 423 ? -12.235 14.712 -1.927 1.00 93.50 423 PHE A N 1
ATOM 3360 C CA . PHE A 1 423 ? -11.892 16.117 -2.087 1.00 93.50 423 PHE A CA 1
ATOM 3361 C C . PHE A 1 423 ? -10.492 16.224 -2.676 1.00 93.50 423 PHE A C 1
ATOM 3363 O O . PHE A 1 423 ? -9.559 15.603 -2.164 1.00 93.50 423 PHE A O 1
ATOM 3370 N N . THR A 1 424 ? -10.348 17.010 -3.736 1.00 92.88 424 THR A N 1
ATOM 3371 C CA . THR A 1 424 ? -9.078 17.221 -4.423 1.00 92.88 424 THR A CA 1
ATOM 3372 C C . THR A 1 424 ? -8.773 18.702 -4.605 1.00 92.88 424 THR A C 1
ATOM 3374 O O . THR A 1 424 ? -9.668 19.552 -4.604 1.00 92.88 424 THR A O 1
ATOM 3377 N N . TYR A 1 425 ? -7.490 19.018 -4.743 1.00 91.69 425 TYR A N 1
ATOM 3378 C CA . TYR A 1 425 ? -6.992 20.366 -4.986 1.00 91.69 425 TYR A CA 1
ATOM 3379 C C . TYR A 1 425 ? -6.112 20.390 -6.235 1.00 91.69 425 TYR A C 1
ATOM 3381 O O . TYR A 1 425 ? -5.267 19.518 -6.408 1.00 91.69 425 TYR A O 1
ATOM 3389 N N . LEU A 1 426 ? -6.321 21.394 -7.085 1.00 90.50 426 LEU A N 1
ATOM 3390 C CA . LEU A 1 426 ? -5.541 21.649 -8.291 1.00 90.50 426 LEU A CA 1
ATOM 3391 C C . LEU A 1 426 ? -5.097 23.116 -8.294 1.00 90.50 426 LEU A C 1
ATOM 3393 O O . LEU A 1 426 ? -5.948 24.013 -8.354 1.00 90.50 426 LEU A O 1
ATOM 3397 N N . ASP A 1 427 ? -3.787 23.371 -8.260 1.00 88.38 427 ASP A N 1
ATOM 3398 C CA . ASP A 1 427 ? -3.279 24.735 -8.406 1.00 88.38 427 ASP A CA 1
ATOM 3399 C C . ASP A 1 427 ? -3.490 25.248 -9.840 1.00 88.38 427 ASP A C 1
ATOM 3401 O O . ASP A 1 427 ? -3.010 24.670 -10.815 1.00 88.38 427 ASP A O 1
ATOM 3405 N N . ARG A 1 428 ? -4.197 26.375 -9.971 1.00 82.00 428 ARG A N 1
ATOM 3406 C CA . ARG A 1 428 ? -4.502 27.023 -11.256 1.00 82.00 428 ARG A CA 1
ATOM 3407 C C . ARG A 1 428 ? -3.251 27.475 -12.022 1.00 82.00 428 ARG A C 1
ATOM 3409 O O . ARG A 1 428 ? -3.325 27.630 -13.239 1.00 82.00 428 ARG A O 1
ATOM 3416 N N . PHE A 1 429 ? -2.152 27.764 -11.327 1.00 72.00 429 PHE A N 1
ATOM 3417 C CA . PHE A 1 429 ? -0.967 28.396 -11.912 1.00 72.00 429 PHE A CA 1
ATOM 3418 C C . PHE A 1 429 ? 0.197 27.444 -12.170 1.00 72.00 429 PHE A C 1
ATOM 3420 O O . PHE A 1 429 ? 1.265 27.908 -12.569 1.00 72.00 429 PHE A O 1
ATOM 3427 N N . VAL A 1 430 ? 0.010 26.130 -12.020 1.00 58.97 430 VAL A N 1
ATOM 3428 C CA . VAL A 1 430 ? 1.002 25.176 -12.524 1.00 58.97 430 VAL A CA 1
ATOM 3429 C C . VAL A 1 430 ? 0.885 25.094 -14.043 1.00 58.97 430 VAL A C 1
ATOM 3431 O O . VAL A 1 430 ? 0.228 24.243 -14.631 1.00 58.97 430 VAL A O 1
ATOM 3434 N N . THR A 1 431 ? 1.543 26.051 -14.691 1.00 43.19 431 THR A N 1
ATOM 3435 C CA . THR A 1 431 ? 2.055 25.905 -16.046 1.00 43.19 431 THR A CA 1
ATOM 3436 C C . THR A 1 431 ? 3.219 24.928 -15.965 1.00 43.19 431 THR A C 1
ATOM 3438 O O . THR A 1 431 ? 4.325 25.324 -15.592 1.00 43.19 431 THR A O 1
ATOM 3441 N N . HIS A 1 432 ? 3.005 23.649 -16.266 1.00 47.28 432 HIS A N 1
ATOM 3442 C CA . HIS A 1 432 ? 4.160 22.829 -16.603 1.00 47.28 432 HIS A CA 1
ATOM 3443 C C . HIS A 1 432 ? 4.754 23.346 -17.919 1.00 47.28 432 HIS A C 1
ATOM 3445 O O . HIS A 1 432 ? 4.007 23.530 -18.884 1.00 47.28 432 HIS A O 1
ATOM 3451 N N . PRO A 1 433 ? 6.074 23.591 -17.971 1.00 35.00 433 PRO A N 1
ATOM 3452 C CA . PRO A 1 433 ? 6.788 23.639 -19.228 1.00 35.00 433 PRO A CA 1
ATOM 3453 C C . PRO A 1 433 ? 6.923 22.184 -19.686 1.00 35.00 433 PRO A C 1
ATOM 3455 O O . PRO A 1 433 ? 7.862 21.498 -19.290 1.00 35.00 433 PRO A O 1
ATOM 3458 N N . TYR A 1 434 ? 5.938 21.685 -20.426 1.00 35.12 434 TYR A N 1
ATOM 3459 C CA . TYR A 1 434 ? 6.157 20.538 -21.302 1.00 35.12 434 TYR A CA 1
ATOM 3460 C C . TYR A 1 434 ? 6.284 21.052 -22.725 1.00 35.12 434 TYR A C 1
ATOM 3462 O O . TYR A 1 434 ? 5.383 21.817 -23.145 1.00 35.12 434 TYR A O 1
#

Organism: Ancylostoma caninum (NCBI:txid29170)